Protein AF-0000000072900957 (afdb_homodimer)

InterPro domains:
  IPR000847 LysR, HTH, N-terminal domain [PF00126] (5-63)
  IPR000847 LysR, HTH, N-terminal domain [PR00039] (18-29)
  IPR000847 LysR, HTH, N-terminal domain [PR00039] (29-39)
  IPR000847 LysR, HTH, N-terminal domain [PR00039] (39-50)
  IPR000847 LysR, HTH, N-terminal domain [PS50931] (1-59)
  IPR005119 LysR, substrate-binding [PF03466] (89-285)
  IPR036388 Winged helix-like DNA-binding domain superfamily [G3DSA:1.10.10.10] (1-85)
  IPR036390 Winged helix DNA-binding domain superfamily [SSF46785] (1-111)
  IPR050950 HTH-type LysR transcriptional regulators [PTHR30419] (3-289)

Organism: NCBI:txid1402861

Structure (mmCIF, N/CA/C/O backbone):
data_AF-0000000072900957-model_v1
#
loop_
_entity.id
_entity.type
_entity.pdbx_description
1 polymer 'LysR family transcriptional regulator'
#
loop_
_atom_site.group_PDB
_atom_site.id
_atom_site.type_symbol
_atom_site.label_atom_id
_atom_site.label_alt_id
_atom_site.label_comp_id
_atom_site.label_asym_id
_atom_site.label_entity_id
_atom_site.label_seq_id
_atom_site.pdbx_PDB_ins_code
_atom_site.Cartn_x
_atom_site.Cartn_y
_atom_site.Cartn_z
_atom_site.occupancy
_atom_site.B_iso_or_equiv
_atom_site.auth_seq_id
_atom_site.auth_comp_id
_atom_site.auth_asym_id
_atom_site.auth_atom_id
_atom_site.pdbx_PDB_model_num
ATOM 1 N N . MET A 1 1 ? -11.906 34.656 -11.641 1 80.62 1 MET A N 1
ATOM 2 C CA . MET A 1 1 ? -11.773 33.375 -10.953 1 80.62 1 MET A CA 1
ATOM 3 C C . MET A 1 1 ? -11.797 33.562 -9.438 1 80.62 1 MET A C 1
ATOM 5 O O . MET A 1 1 ? -11.18 34.5 -8.922 1 80.62 1 MET A O 1
ATOM 9 N N . ASN A 1 2 ? -12.625 32.781 -8.805 1 86.75 2 ASN A N 1
ATOM 10 C CA . ASN A 1 2 ? -12.766 32.938 -7.359 1 86.75 2 ASN A CA 1
ATOM 11 C C . ASN A 1 2 ? -12.266 31.703 -6.617 1 86.75 2 ASN A C 1
ATOM 13 O O . ASN A 1 2 ? -11.797 30.75 -7.242 1 86.75 2 ASN A O 1
ATOM 17 N N . GLU A 1 3 ? -12.352 31.812 -5.25 1 89.31 3 GLU A N 1
ATOM 18 C CA . GLU A 1 3 ? -11.797 30.766 -4.395 1 89.31 3 GLU A CA 1
ATOM 19 C C . GLU A 1 3 ? -12.508 29.438 -4.625 1 89.31 3 GLU A C 1
ATOM 21 O O . GLU A 1 3 ? -11.875 28.375 -4.648 1 89.31 3 GLU A O 1
ATOM 26 N N . SER A 1 4 ? -13.773 29.516 -4.816 1 90.88 4 SER A N 1
ATOM 27 C CA . SER A 1 4 ? -14.562 28.312 -5.02 1 90.88 4 SER A CA 1
ATOM 28 C C . SER A 1 4 ? -14.164 27.594 -6.305 1 90.88 4 SER A C 1
ATOM 30 O O . SER A 1 4 ? -14.164 26.375 -6.359 1 90.88 4 SER A O 1
ATOM 32 N N . GLN A 1 5 ? -13.891 28.344 -7.227 1 89.81 5 GLN A N 1
ATOM 33 C CA . GLN A 1 5 ? -13.445 27.781 -8.5 1 89.81 5 GLN A CA 1
ATOM 34 C C . GLN A 1 5 ? -12.078 27.125 -8.359 1 89.81 5 GLN A C 1
ATOM 36 O O . GLN A 1 5 ? -11.859 26.031 -8.906 1 89.81 5 GLN A O 1
ATOM 41 N N . ILE A 1 6 ? -11.242 27.812 -7.637 1 91.62 6 ILE A N 1
ATOM 42 C CA . ILE A 1 6 ? -9.914 27.266 -7.383 1 91.62 6 ILE A CA 1
ATOM 43 C C . ILE A 1 6 ? -10.039 25.953 -6.602 1 91.62 6 ILE A C 1
ATOM 45 O O . ILE A 1 6 ? -9.414 24.953 -6.953 1 91.62 6 ILE A O 1
ATOM 49 N N . GLN A 1 7 ? -10.859 25.922 -5.637 1 93.31 7 GLN A N 1
ATOM 50 C CA . GLN A 1 7 ? -11.109 24.734 -4.82 1 93.31 7 GLN A CA 1
ATOM 51 C C . GLN A 1 7 ? -11.641 23.578 -5.672 1 93.31 7 GLN A C 1
ATOM 53 O O . GLN A 1 7 ? -11.273 22.422 -5.457 1 93.31 7 GLN A O 1
ATOM 58 N N . LEU A 1 8 ? -12.445 23.953 -6.559 1 93.94 8 LEU A N 1
ATOM 59 C CA . LEU A 1 8 ? -13.047 22.938 -7.422 1 93.94 8 LEU A CA 1
ATOM 60 C C . LEU A 1 8 ? -11.977 22.219 -8.242 1 93.94 8 LEU A C 1
ATOM 62 O O . LEU A 1 8 ? -11.969 20.984 -8.32 1 93.94 8 LEU A O 1
ATOM 66 N N . ILE A 1 9 ? -11.086 22.938 -8.859 1 93.62 9 ILE A N 1
ATOM 67 C CA . ILE A 1 9 ? -10.031 22.375 -9.695 1 93.62 9 ILE A CA 1
ATOM 68 C C . ILE A 1 9 ? -9.125 21.484 -8.844 1 93.62 9 ILE A C 1
ATOM 70 O O . ILE A 1 9 ? -8.766 20.375 -9.25 1 93.62 9 ILE A O 1
ATOM 74 N N . VAL A 1 10 ? -8.805 21.938 -7.664 1 93.56 10 VAL A N 1
ATOM 75 C CA . VAL A 1 10 ? -7.941 21.188 -6.766 1 93.56 10 VAL A CA 1
ATOM 76 C C . VAL A 1 10 ? -8.648 19.891 -6.336 1 93.56 10 VAL A C 1
ATOM 78 O O . VAL A 1 10 ? -8.039 18.828 -6.328 1 93.56 10 VAL A O 1
ATOM 81 N N . LYS A 1 11 ? -9.938 19.969 -6.062 1 94.12 11 LYS A N 1
ATOM 82 C CA . LYS A 1 11 ? -10.711 18.797 -5.637 1 94.12 11 LYS A CA 1
ATOM 83 C C . LYS A 1 11 ? -10.805 17.766 -6.754 1 94.12 11 LYS A C 1
ATOM 85 O O . LYS A 1 11 ? -10.75 16.562 -6.496 1 94.12 11 LYS A O 1
ATOM 90 N N . ILE A 1 12 ? -10.922 18.25 -7.93 1 93 12 ILE A N 1
ATOM 91 C CA . ILE A 1 12 ? -10.953 17.344 -9.078 1 93 12 ILE A CA 1
ATOM 92 C C . ILE A 1 12 ? -9.633 16.594 -9.18 1 93 12 ILE A C 1
ATOM 94 O O . ILE A 1 12 ? -9.625 15.391 -9.461 1 93 12 ILE A O 1
ATOM 98 N N . SER A 1 13 ? -8.57 17.25 -8.961 1 91.12 13 SER A N 1
ATOM 99 C CA . SER A 1 13 ? -7.262 16.609 -9.008 1 91.12 13 SER A CA 1
ATOM 100 C C . SER A 1 13 ? -7.137 15.539 -7.926 1 91.12 13 SER A C 1
ATOM 102 O O . SER A 1 13 ? -6.496 14.508 -8.141 1 91.12 13 SER A O 1
ATOM 104 N N . GLU A 1 14 ? -7.75 15.789 -6.82 1 88 14 GLU A N 1
ATOM 105 C CA . GLU A 1 14 ? -7.66 14.883 -5.68 1 88 14 GLU A CA 1
ATOM 106 C C . GLU A 1 14 ? -8.531 13.648 -5.883 1 88 14 GLU A C 1
ATOM 108 O O . GLU A 1 14 ? -8.141 12.539 -5.5 1 88 14 GLU A O 1
ATOM 113 N N . THR A 1 15 ? -9.641 13.844 -6.488 1 85.25 15 THR A N 1
ATOM 114 C CA . THR A 1 15 ? -10.609 12.758 -6.594 1 85.25 15 THR A CA 1
ATOM 115 C C . THR A 1 15 ? -10.461 12.023 -7.926 1 85.25 15 THR A C 1
ATOM 117 O O . THR A 1 15 ? -10.922 10.891 -8.07 1 85.25 15 THR A O 1
ATOM 120 N N . GLY A 1 16 ? -9.906 12.734 -8.836 1 86.5 16 GLY A N 1
ATOM 121 C CA . GLY A 1 16 ? -9.766 12.18 -10.172 1 86.5 16 GLY A CA 1
ATOM 122 C C . GLY A 1 16 ? -11.078 12.094 -10.922 1 86.5 16 GLY A C 1
ATOM 123 O O . GLY A 1 16 ? -11.195 11.352 -11.898 1 86.5 16 GLY A O 1
ATOM 124 N N . SER A 1 17 ? -12.109 12.836 -10.398 1 88.5 17 SER A N 1
ATOM 125 C CA . SER A 1 17 ? -13.453 12.703 -10.961 1 88.5 17 SER A CA 1
ATOM 126 C C . SER A 1 17 ? -14.25 14 -10.812 1 88.5 17 SER A C 1
ATOM 128 O O . SER A 1 17 ? -14.227 14.625 -9.75 1 88.5 17 SER A O 1
ATOM 130 N N . PHE A 1 18 ? -15 14.305 -11.938 1 90.81 18 PHE A N 1
ATOM 131 C CA . PHE A 1 18 ? -15.891 15.453 -11.859 1 90.81 18 PHE A CA 1
ATOM 132 C C . PHE A 1 18 ? -17.062 15.18 -10.922 1 90.81 18 PHE A C 1
ATOM 134 O O . PHE A 1 18 ? -17.438 16.031 -10.125 1 90.81 18 PHE A O 1
ATOM 141 N N . THR A 1 19 ? -17.484 14 -10.953 1 89.31 19 THR A N 1
ATOM 142 C CA . THR A 1 19 ? -18.641 13.617 -10.148 1 89.31 19 THR A CA 1
ATOM 143 C C . THR A 1 19 ? -18.297 13.602 -8.664 1 89.31 19 THR A C 1
ATOM 145 O O . THR A 1 19 ? -19 14.188 -7.848 1 89.31 19 THR A O 1
ATOM 148 N N . LYS A 1 20 ? -17.203 13.031 -8.359 1 87.31 20 LYS A N 1
ATOM 149 C CA . LYS A 1 20 ? -16.812 12.93 -6.953 1 87.31 20 LYS A CA 1
ATOM 150 C C . LYS A 1 20 ? -16.469 14.297 -6.375 1 87.31 20 LYS A C 1
ATOM 152 O O . LYS A 1 20 ? -16.812 14.594 -5.227 1 87.31 20 LYS A O 1
ATOM 157 N N . ALA A 1 21 ? -15.789 15.023 -7.18 1 91.81 21 ALA A N 1
ATOM 158 C CA . ALA A 1 21 ? -15.477 16.391 -6.738 1 91.81 21 ALA A CA 1
ATOM 159 C C . ALA A 1 21 ? -16.75 17.188 -6.473 1 91.81 21 ALA A C 1
ATOM 161 O O . ALA A 1 21 ? -16.844 17.891 -5.473 1 91.81 21 ALA A O 1
ATOM 162 N N . GLY A 1 22 ? -17.75 17.016 -7.367 1 91.88 22 GLY A N 1
ATOM 163 C CA . GLY A 1 22 ? -19.031 17.688 -7.176 1 91.88 22 GLY A CA 1
ATOM 164 C C . GLY A 1 22 ? -19.75 17.266 -5.91 1 91.88 22 GLY A C 1
ATOM 165 O O . GLY A 1 22 ? -20.25 18.109 -5.164 1 91.88 22 GLY A O 1
ATOM 166 N N . GLU A 1 23 ? -19.688 16.047 -5.621 1 87 23 GLU A N 1
ATOM 167 C CA . GLU A 1 23 ? -20.328 15.516 -4.422 1 87 23 GLU A CA 1
ATOM 168 C C . GLU A 1 23 ? -19.719 16.125 -3.16 1 87 23 GLU A C 1
ATOM 170 O O . GLU A 1 23 ? -20.438 16.5 -2.238 1 87 23 GLU A O 1
ATOM 175 N N . GLU A 1 24 ? -18.484 16.25 -3.18 1 86.88 24 GLU A N 1
ATOM 176 C CA . GLU A 1 24 ? -17.781 16.781 -2.01 1 86.88 24 GLU A CA 1
ATOM 177 C C . GLU A 1 24 ? -18.016 18.266 -1.846 1 86.88 24 GLU A C 1
ATOM 179 O O . GLU A 1 24 ? -18 18.797 -0.729 1 86.88 24 GLU A O 1
ATOM 184 N N . LEU A 1 25 ? -18.297 18.891 -2.957 1 90.88 25 LEU A N 1
ATOM 185 C CA . LEU A 1 25 ? -18.484 20.328 -2.908 1 90.88 25 LEU A CA 1
ATOM 186 C C . LEU A 1 25 ? -19.953 20.688 -3.053 1 90.88 25 LEU A C 1
ATOM 188 O O . LEU A 1 25 ? -20.297 21.859 -3.275 1 90.88 25 LEU A O 1
ATOM 192 N N . HIS A 1 26 ? -20.781 19.625 -3.045 1 89.94 26 HIS A N 1
ATOM 193 C CA . HIS A 1 26 ? -22.219 19.797 -3.115 1 89.94 26 HIS A CA 1
ATOM 194 C C . HIS A 1 26 ? -22.625 20.469 -4.426 1 89.94 26 HIS A C 1
ATOM 196 O O . HIS A 1 26 ? -23.422 21.422 -4.426 1 89.94 26 HIS A O 1
ATOM 202 N N . MET A 1 27 ? -22.016 20.062 -5.441 1 91.31 27 MET A N 1
ATOM 203 C CA . MET A 1 27 ? -22.328 20.5 -6.805 1 91.31 27 MET A CA 1
ATOM 204 C C . MET A 1 27 ? -22.75 19.312 -7.664 1 91.31 27 MET A C 1
ATOM 206 O O . MET A 1 27 ? -22.312 18.188 -7.434 1 91.31 27 MET A O 1
ATOM 210 N N . THR A 1 28 ? -23.641 19.594 -8.578 1 91.62 28 THR A N 1
ATOM 211 C CA . THR A 1 28 ? -23.969 18.562 -9.562 1 91.62 28 THR A CA 1
ATOM 212 C C . THR A 1 28 ? -22.859 18.422 -10.594 1 91.62 28 THR A C 1
ATOM 214 O O . THR A 1 28 ? -22.062 19.344 -10.789 1 91.62 28 THR A O 1
ATOM 217 N N . GLN A 1 29 ? -22.844 17.281 -11.141 1 90.81 29 GLN A N 1
ATOM 218 C CA . GLN A 1 29 ? -21.812 17.031 -12.133 1 90.81 29 GLN A CA 1
ATOM 219 C C . GLN A 1 29 ? -21.906 18.016 -13.297 1 90.81 29 GLN A C 1
ATOM 221 O O . GLN A 1 29 ? -20.891 18.562 -13.742 1 90.81 29 GLN A O 1
ATOM 226 N N . PRO A 1 30 ? -23.062 18.391 -13.859 1 92.62 30 PRO A N 1
ATOM 227 C CA . PRO A 1 30 ? -23.125 19.406 -14.922 1 92.62 30 PRO A CA 1
ATOM 228 C C . PRO A 1 30 ? -22.609 20.766 -14.461 1 92.62 30 PRO A C 1
ATOM 230 O O . PRO A 1 30 ? -21.953 21.469 -15.234 1 92.62 30 PRO A O 1
ATOM 233 N N . ALA A 1 31 ? -22.922 21.062 -13.297 1 93.19 31 ALA A N 1
ATOM 234 C CA . ALA A 1 31 ? -22.438 22.328 -12.742 1 93.19 31 ALA A CA 1
ATOM 235 C C . ALA A 1 31 ? -20.906 22.344 -12.664 1 93.19 31 ALA A C 1
ATOM 237 O O . ALA A 1 31 ? -20.281 23.344 -12.977 1 93.19 31 ALA A O 1
ATOM 238 N N . VAL A 1 32 ? -20.344 21.234 -12.242 1 94.19 32 VAL A N 1
ATOM 239 C CA . VAL A 1 32 ? -18.906 21.078 -12.172 1 94.19 32 VAL A CA 1
ATOM 240 C C . VAL A 1 32 ? -18.297 21.25 -13.562 1 94.19 32 VAL A C 1
ATOM 242 O O . VAL A 1 32 ? -17.312 21.984 -13.742 1 94.19 32 VAL A O 1
ATOM 245 N N . SER A 1 33 ? -18.859 20.594 -14.523 1 93.44 33 SER A N 1
ATOM 246 C CA . SER A 1 33 ? -18.359 20.641 -15.891 1 93.44 33 SER A CA 1
ATOM 247 C C . SER A 1 33 ? -18.406 22.062 -16.453 1 93.44 33 SER A C 1
ATOM 249 O O . SER A 1 33 ? -17.453 22.5 -17.094 1 93.44 33 SER A O 1
ATOM 251 N N . ARG A 1 34 ? -19.438 22.719 -16.188 1 93.19 34 ARG A N 1
ATOM 252 C CA . ARG A 1 34 ? -19.594 24.094 -16.656 1 93.19 34 ARG A CA 1
ATOM 253 C C . ARG A 1 34 ? -18.578 25.016 -15.984 1 93.19 34 ARG A C 1
ATOM 255 O O . ARG A 1 34 ? -18 25.891 -16.641 1 93.19 34 ARG A O 1
ATOM 262 N N . ALA A 1 35 ? -18.453 24.797 -14.758 1 93.69 35 ALA A N 1
ATOM 263 C CA . ALA A 1 35 ? -17.5 25.609 -14.008 1 93.69 35 ALA A CA 1
ATOM 264 C C . ALA A 1 35 ? -16.094 25.422 -14.547 1 93.69 35 ALA A C 1
ATOM 266 O O . ALA A 1 35 ? -15.344 26.406 -14.688 1 93.69 35 ALA A O 1
ATOM 267 N N . VAL A 1 36 ? -15.742 24.219 -14.812 1 94.31 36 VAL A N 1
ATOM 268 C CA . VAL A 1 36 ? -14.414 23.922 -15.336 1 94.31 36 VAL A CA 1
ATOM 269 C C . VAL A 1 36 ? -14.227 24.594 -16.703 1 94.31 36 VAL A C 1
ATOM 271 O O . VAL A 1 36 ? -13.188 25.188 -16.969 1 94.31 36 VAL A O 1
ATOM 274 N N . ALA A 1 37 ? -15.188 24.484 -17.5 1 93.25 37 ALA A N 1
AT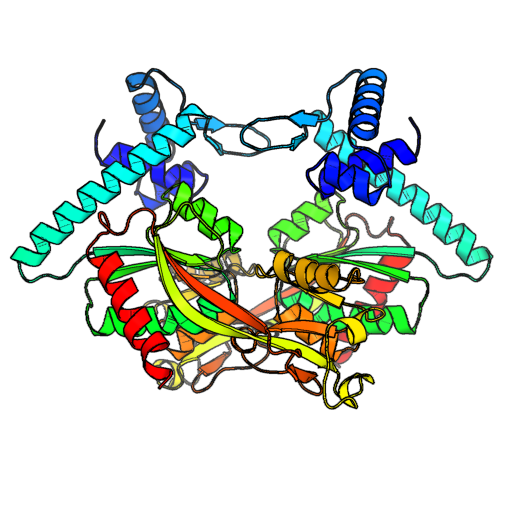OM 275 C CA . ALA A 1 37 ? -15.141 25.109 -18.812 1 93.25 37 ALA A CA 1
ATOM 276 C C . ALA A 1 37 ? -14.969 26.609 -18.703 1 93.25 37 ALA A C 1
ATOM 278 O O . ALA A 1 37 ? -14.227 27.219 -19.484 1 93.25 37 ALA A O 1
ATOM 279 N N . ALA A 1 38 ? -15.695 27.156 -17.844 1 92.25 38 ALA A N 1
ATOM 280 C CA . ALA A 1 38 ? -15.609 28.609 -17.625 1 92.25 38 ALA A CA 1
ATOM 281 C C . ALA A 1 38 ? -14.203 29.016 -17.203 1 92.25 38 ALA A C 1
ATOM 283 O O . ALA A 1 38 ? -13.68 30.031 -17.672 1 92.25 38 ALA A O 1
ATOM 284 N N . ILE A 1 39 ? -13.648 28.266 -16.312 1 92.38 39 ILE A N 1
ATOM 285 C CA . ILE A 1 39 ? -12.305 28.547 -15.828 1 92.38 39 ILE A CA 1
ATOM 286 C C . ILE A 1 39 ? -11.305 28.422 -16.969 1 92.38 39 ILE A C 1
ATOM 288 O O . ILE A 1 39 ? -10.438 29.281 -17.141 1 92.38 39 ILE A O 1
ATOM 292 N N . GLU A 1 40 ? -11.438 27.359 -17.734 1 93.81 40 GLU A N 1
ATOM 293 C CA . GLU A 1 40 ? -10.539 27.141 -18.859 1 93.81 40 GLU A CA 1
ATOM 294 C C . GLU A 1 40 ? -10.664 28.25 -19.891 1 93.81 40 GLU A C 1
ATOM 296 O O . GLU A 1 40 ? -9.664 28.688 -20.469 1 93.81 40 GLU A O 1
ATOM 301 N N . SER A 1 41 ? -11.836 28.688 -20.141 1 91.88 41 SER A N 1
ATOM 302 C CA . SER A 1 41 ? -12.078 29.797 -21.047 1 91.88 41 SER A CA 1
ATOM 303 C C . SER A 1 41 ? -11.422 31.078 -20.562 1 91.88 41 SER A C 1
ATOM 305 O O . SER A 1 41 ? -10.789 31.797 -21.344 1 91.88 41 SER A O 1
ATOM 307 N N . GLU A 1 42 ? -11.609 31.328 -19.344 1 90.69 42 GLU A N 1
ATOM 308 C CA . GLU A 1 42 ? -11.016 32.531 -18.75 1 90.69 42 GLU A CA 1
ATOM 309 C C . GLU A 1 42 ? -9.492 32.5 -18.844 1 90.69 42 GLU A C 1
ATOM 311 O O . GLU A 1 42 ? -8.852 33.5 -19.078 1 90.69 42 GLU A O 1
ATOM 316 N N . LEU A 1 43 ? -8.953 31.312 -18.625 1 90.75 43 LEU A N 1
ATOM 317 C CA . LEU A 1 43 ? -7.504 31.141 -18.641 1 90.75 43 LEU A CA 1
ATOM 318 C C . LEU A 1 43 ? -6.977 31.031 -20.062 1 90.75 43 LEU A C 1
ATOM 320 O O . LEU A 1 43 ? -5.777 31.203 -20.297 1 90.75 43 LEU A O 1
ATOM 324 N N . GLY A 1 44 ? -7.844 30.703 -21.016 1 91.88 44 GLY A N 1
ATOM 325 C CA . GLY A 1 44 ? -7.457 30.594 -22.406 1 91.88 44 GLY A CA 1
ATOM 326 C C . GLY A 1 44 ? -6.723 29.297 -22.719 1 91.88 44 GLY A C 1
ATOM 327 O O . GLY A 1 44 ? -5.961 29.234 -23.688 1 91.88 44 GLY A O 1
ATOM 328 N N . THR A 1 45 ? -6.816 28.391 -21.812 1 91.94 45 THR A N 1
ATOM 329 C CA . THR A 1 45 ? -6.148 27.109 -22.016 1 91.94 45 THR A CA 1
ATOM 330 C C . THR A 1 45 ? -6.938 25.984 -21.359 1 91.94 45 THR A C 1
ATOM 332 O O . THR A 1 45 ? -7.77 26.219 -20.484 1 91.94 45 THR A O 1
ATOM 335 N N . LYS A 1 46 ? -6.68 24.781 -21.844 1 93.12 46 LYS A N 1
ATOM 336 C CA . LYS A 1 46 ? -7.285 23.594 -21.234 1 93.12 46 LYS A CA 1
ATOM 337 C C . LYS A 1 46 ? -6.441 23.062 -20.078 1 93.12 46 LYS A C 1
ATOM 339 O O . LYS A 1 46 ? -5.223 22.922 -20.203 1 93.12 46 LYS A O 1
ATOM 344 N N . LEU A 1 47 ? -7.172 22.844 -19 1 93.31 47 LEU A N 1
ATOM 345 C CA . LEU A 1 47 ? -6.492 22.312 -17.828 1 93.31 47 LEU A CA 1
ATOM 346 C C . LEU A 1 47 ? -6.609 20.797 -17.766 1 93.31 47 LEU A C 1
ATOM 348 O O . LEU A 1 47 ? -5.688 20.109 -17.297 1 93.31 47 LEU A O 1
ATOM 352 N N . ILE A 1 48 ? -7.777 20.312 -18.141 1 92.5 48 ILE A N 1
ATOM 353 C CA . ILE A 1 48 ? -8.125 18.906 -17.938 1 92.5 48 ILE A CA 1
ATOM 354 C C . ILE A 1 48 ? -8.492 18.266 -19.266 1 92.5 48 ILE A C 1
ATOM 356 O O . ILE A 1 48 ? -9.195 18.875 -20.078 1 92.5 48 ILE A O 1
ATOM 360 N N . LYS A 1 49 ? -7.887 17.109 -19.438 1 86.88 49 LYS A N 1
ATOM 361 C CA . LYS A 1 49 ? -8.234 16.312 -20.609 1 86.88 49 LYS A CA 1
ATOM 362 C C . LYS A 1 49 ? -8.836 14.977 -20.219 1 86.88 49 LYS A C 1
ATOM 364 O O . LYS A 1 49 ? -8.523 14.445 -19.141 1 86.88 49 LYS A O 1
ATOM 369 N N . ARG A 1 50 ? -9.875 14.648 -20.844 1 73.56 50 ARG A N 1
ATOM 370 C CA . ARG A 1 50 ? -10.508 13.359 -20.609 1 73.56 50 ARG A CA 1
ATOM 371 C C . ARG A 1 50 ? -10.055 12.328 -21.641 1 73.56 50 ARG A C 1
ATOM 373 O O . ARG A 1 50 ? -9.984 12.625 -22.828 1 73.56 50 ARG A O 1
ATOM 380 N N . ASN A 1 51 ? -9.406 11.391 -21.062 1 63.12 51 ASN A N 1
ATOM 381 C CA . ASN A 1 51 ? -9.062 10.289 -21.953 1 63.12 51 ASN A CA 1
ATOM 382 C C . ASN A 1 51 ? -9.859 9.031 -21.641 1 63.12 51 ASN A C 1
ATOM 384 O O . ASN A 1 51 ? -10.195 8.781 -20.484 1 63.12 51 ASN A O 1
ATOM 388 N N . ARG A 1 52 ? -10.453 8.469 -22.594 1 53.09 52 ARG A N 1
ATOM 389 C CA . ARG A 1 52 ? -11.227 7.242 -22.438 1 53.09 52 ARG A CA 1
ATOM 390 C C . ARG A 1 52 ? -10.492 6.238 -21.562 1 53.09 52 ARG A C 1
ATOM 392 O O . ARG A 1 52 ? -11.125 5.523 -20.766 1 53.09 52 ARG A O 1
ATOM 399 N N . LYS A 1 53 ? -9.203 6.098 -21.688 1 48.75 53 LYS A N 1
ATOM 400 C CA . LYS A 1 53 ? -8.43 5.004 -21.109 1 48.75 53 LYS A CA 1
ATOM 401 C C . LYS A 1 53 ? -8.008 5.336 -19.672 1 48.75 53 LYS A C 1
ATOM 403 O O . LYS A 1 53 ? -8.117 4.496 -18.781 1 48.75 53 LYS A O 1
ATOM 408 N N . ASN A 1 54 ? -7.539 6.625 -19.516 1 54.41 54 ASN A N 1
ATOM 409 C CA . ASN A 1 54 ? -6.898 6.973 -18.266 1 54.41 54 ASN A CA 1
ATOM 410 C C . ASN A 1 54 ? -7.828 7.781 -17.359 1 54.41 54 ASN A C 1
ATOM 412 O O . ASN A 1 54 ? -7.484 8.094 -16.219 1 54.41 54 ASN A O 1
ATOM 416 N N . GLY A 1 55 ? -8.883 7.914 -17.922 1 67.75 55 GLY A N 1
ATOM 417 C CA . GLY A 1 55 ? -9.805 8.742 -17.156 1 67.75 55 GLY A CA 1
ATOM 418 C C . GLY A 1 55 ? -9.469 10.219 -17.219 1 67.75 55 GLY A C 1
ATOM 419 O O . GLY A 1 55 ? -9.125 10.742 -18.281 1 67.75 55 GLY A O 1
ATOM 420 N N . LEU A 1 56 ? -9.688 10.961 -16.219 1 83.38 56 LEU A N 1
ATOM 421 C CA . LEU A 1 56 ? -9.453 12.391 -16.078 1 83.38 56 LEU A CA 1
ATOM 422 C C . LEU A 1 56 ? -7.984 12.672 -15.781 1 83.38 56 LEU A C 1
ATOM 424 O O . LEU A 1 56 ? -7.426 12.141 -14.82 1 83.38 56 LEU A O 1
ATOM 428 N N . ILE A 1 57 ? -7.293 13.383 -16.844 1 85 57 ILE A N 1
ATOM 429 C CA . ILE A 1 57 ? -5.898 13.734 -16.609 1 85 57 ILE A CA 1
ATOM 430 C C . ILE A 1 57 ? -5.715 15.242 -16.781 1 85 57 ILE A C 1
ATOM 432 O O . ILE A 1 57 ? -6.387 15.875 -17.594 1 85 57 ILE A O 1
ATOM 436 N N . PHE A 1 58 ? -4.75 15.789 -16.031 1 89.12 58 PHE A N 1
ATOM 437 C CA . PHE A 1 58 ? -4.395 17.188 -16.188 1 89.12 58 PHE A CA 1
ATOM 438 C C . PHE A 1 58 ? -3.35 17.359 -17.281 1 89.12 58 PHE A C 1
ATOM 440 O O . PHE A 1 58 ? -2.438 16.547 -17.406 1 89.12 58 PHE A O 1
ATOM 447 N N . THR A 1 59 ? -3.496 18.469 -18.094 1 88.06 59 THR A N 1
ATOM 448 C CA . THR A 1 59 ? -2.48 18.828 -19.062 1 88.06 59 THR A CA 1
ATOM 449 C C . THR A 1 59 ? -1.208 19.312 -18.375 1 88.06 59 THR A C 1
ATOM 451 O O . THR A 1 59 ? -1.207 19.547 -17.156 1 88.06 59 THR A O 1
ATOM 454 N N . ASP A 1 60 ? -0.187 19.5 -19.156 1 84.56 60 ASP A N 1
ATOM 455 C CA . ASP A 1 60 ? 1.063 19.984 -18.594 1 84.56 60 ASP A CA 1
ATOM 456 C C . ASP A 1 60 ? 0.867 21.359 -17.953 1 84.56 60 ASP A C 1
ATOM 458 O O . ASP A 1 60 ? 1.321 21.594 -16.828 1 84.56 60 ASP A O 1
ATOM 462 N N . VAL A 1 61 ? 0.306 22.141 -18.688 1 89.62 61 VAL A N 1
ATOM 463 C CA . VAL A 1 61 ? 0.033 23.469 -18.156 1 89.62 61 VAL A CA 1
ATOM 464 C C . VAL A 1 61 ? -0.936 23.375 -16.984 1 89.62 61 VAL A C 1
ATOM 466 O O . VAL A 1 61 ? -0.829 24.125 -16.016 1 89.62 61 VAL A O 1
ATOM 469 N N . GLY A 1 62 ? -1.842 22.438 -17.062 1 92 62 GLY A N 1
ATOM 470 C CA . GLY A 1 62 ? -2.768 22.203 -15.969 1 92 62 GLY A CA 1
ATOM 471 C C . GLY A 1 62 ? -2.074 21.828 -14.68 1 92 62 GLY A C 1
ATOM 472 O O . GLY A 1 62 ? -2.443 22.312 -13.602 1 92 62 GLY A O 1
ATOM 473 N N . GLU A 1 63 ? -1.075 21.078 -14.773 1 90.12 63 GLU A N 1
ATOM 474 C CA . GLU A 1 63 ? -0.307 20.656 -13.602 1 90.12 63 GLU A CA 1
ATOM 475 C C . GLU A 1 63 ? 0.404 21.844 -12.961 1 90.12 63 GLU A C 1
ATOM 477 O O . GLU A 1 63 ? 0.466 21.953 -11.734 1 90.12 63 GLU A O 1
ATOM 482 N N . ARG A 1 64 ? 0.906 22.656 -13.727 1 89.19 64 ARG A N 1
ATOM 483 C CA . ARG A 1 64 ? 1.588 23.844 -13.227 1 89.19 64 ARG A CA 1
ATOM 484 C C . ARG A 1 64 ? 0.603 24.797 -12.562 1 89.19 64 ARG A C 1
ATOM 486 O O . ARG A 1 64 ? 0.89 25.359 -11.5 1 89.19 64 ARG A O 1
ATOM 493 N N . ILE A 1 65 ? -0.503 24.906 -13.18 1 91.5 65 ILE A N 1
ATOM 494 C CA . ILE A 1 65 ? -1.53 25.797 -12.641 1 91.5 65 ILE A CA 1
ATOM 495 C C . ILE A 1 65 ? -2.064 25.219 -11.328 1 91.5 65 ILE A C 1
ATOM 497 O O . ILE A 1 65 ? -2.352 25.969 -10.391 1 91.5 65 ILE A O 1
ATOM 501 N N . LEU A 1 66 ? -2.135 23.938 -11.297 1 92.69 66 LEU A N 1
ATOM 502 C CA . LEU A 1 66 ? -2.588 23.266 -10.086 1 92.69 66 LEU A CA 1
ATOM 503 C C . LEU A 1 66 ? -1.686 23.625 -8.906 1 92.69 66 LEU A C 1
ATOM 505 O O . LEU A 1 66 ? -2.17 23.859 -7.797 1 92.69 66 LEU A O 1
ATOM 509 N N . ILE A 1 67 ? -0.431 23.719 -9.125 1 89.88 67 ILE A N 1
ATOM 510 C CA . ILE A 1 67 ? 0.518 24.062 -8.078 1 89.88 67 ILE A CA 1
ATOM 511 C C . ILE A 1 67 ? 0.252 25.5 -7.598 1 89.88 67 ILE A C 1
ATOM 513 O O . ILE A 1 67 ? 0.233 25.766 -6.395 1 89.88 67 ILE A O 1
ATOM 517 N N . ILE A 1 68 ? -0.014 26.312 -8.484 1 90.94 68 ILE A N 1
ATOM 518 C CA . ILE A 1 68 ? -0.305 27.703 -8.164 1 90.94 68 ILE A CA 1
ATOM 519 C C . ILE A 1 68 ? -1.612 27.781 -7.379 1 90.94 68 ILE A C 1
ATOM 521 O O . ILE A 1 68 ? -1.697 28.5 -6.379 1 90.94 68 ILE A O 1
ATOM 525 N N . PHE A 1 69 ? -2.604 27.047 -7.836 1 92.56 69 PHE A N 1
ATOM 526 C CA . PHE A 1 69 ? -3.891 27.047 -7.152 1 92.56 69 PHE A CA 1
ATOM 527 C C . PHE A 1 69 ? -3.74 26.562 -5.715 1 92.56 69 PHE A C 1
ATOM 529 O O . PHE A 1 69 ? -4.316 27.141 -4.793 1 92.56 69 PHE A O 1
ATOM 536 N N . ARG A 1 70 ? -2.951 25.594 -5.504 1 92.56 70 ARG A N 1
ATOM 537 C CA . ARG A 1 70 ? -2.709 25.078 -4.164 1 92.56 70 ARG A CA 1
ATOM 538 C C . ARG A 1 70 ? -1.983 26.109 -3.299 1 92.56 70 ARG A C 1
ATOM 540 O O . ARG A 1 70 ? -2.279 26.234 -2.111 1 92.56 70 ARG A O 1
ATOM 547 N N . ASN A 1 71 ? -1.111 26.812 -3.902 1 89.88 71 ASN A N 1
ATOM 548 C CA . ASN A 1 71 ? -0.438 27.891 -3.184 1 89.88 71 ASN A CA 1
ATOM 549 C C . ASN A 1 71 ? -1.421 28.969 -2.742 1 89.88 71 ASN A C 1
ATOM 551 O O . ASN A 1 71 ? -1.349 29.453 -1.613 1 89.88 71 ASN A O 1
ATOM 555 N N . VAL A 1 72 ? -2.258 29.281 -3.635 1 90.56 72 VAL A N 1
ATOM 556 C CA . VAL A 1 72 ? -3.252 30.312 -3.336 1 90.56 72 VAL A CA 1
ATOM 557 C C . VAL A 1 72 ? -4.125 29.859 -2.168 1 90.56 72 VAL A C 1
ATOM 559 O O . VAL A 1 72 ? -4.363 30.625 -1.229 1 90.56 72 VAL A O 1
ATOM 562 N N . LEU A 1 73 ? -4.574 28.672 -2.221 1 91.38 73 LEU A N 1
ATOM 563 C CA . LEU A 1 73 ? -5.426 28.141 -1.154 1 91.38 73 LEU A CA 1
ATOM 564 C C . LEU A 1 73 ? -4.668 28.094 0.169 1 91.38 73 LEU A C 1
ATOM 566 O O . LEU A 1 73 ? -5.242 28.359 1.228 1 91.38 73 LEU A O 1
ATOM 570 N N . SER A 1 74 ? -3.443 27.734 0.082 1 89.56 74 SER A N 1
ATOM 571 C CA . SER A 1 74 ? -2.598 27.703 1.271 1 89.56 74 SER A CA 1
ATOM 572 C C . SER A 1 74 ? -2.457 29.078 1.897 1 89.56 74 SER A C 1
ATOM 574 O O . SER A 1 74 ? -2.521 29.219 3.121 1 89.56 74 SER A O 1
ATOM 576 N N . GLU A 1 75 ? -2.291 30.078 1.071 1 88.56 75 GLU A N 1
ATOM 577 C CA . GLU A 1 75 ? -2.182 31.453 1.563 1 88.56 75 GLU A CA 1
ATOM 578 C C . GLU A 1 75 ? -3.49 31.906 2.199 1 88.56 75 GLU A C 1
ATOM 580 O O . GLU A 1 75 ? -3.48 32.594 3.234 1 88.56 75 GLU A O 1
ATOM 585 N N . LEU A 1 76 ? -4.543 31.562 1.576 1 88.5 76 LEU A N 1
ATOM 586 C CA . LEU A 1 76 ? -5.848 31.906 2.127 1 88.5 76 LEU A CA 1
ATOM 587 C C . LEU A 1 76 ? -6.07 31.234 3.475 1 88.5 76 LEU A C 1
ATOM 589 O O . LEU A 1 76 ? -6.652 31.828 4.387 1 88.5 76 LEU A O 1
ATOM 593 N N . GLN A 1 77 ? -5.645 30.047 3.588 1 88.56 77 GLN A N 1
ATOM 594 C CA . GLN A 1 77 ? -5.738 29.328 4.855 1 88.56 77 GLN A CA 1
ATOM 595 C C . GLN A 1 77 ? -4.953 30.047 5.953 1 88.56 77 GLN A C 1
ATOM 597 O O . GLN A 1 77 ? -5.41 30.125 7.094 1 88.56 77 GLN A O 1
ATOM 602 N N . LYS A 1 78 ? -3.855 30.562 5.664 1 86.75 78 LYS A N 1
ATOM 603 C CA . LYS A 1 78 ? -3.047 31.297 6.633 1 86.75 78 LYS A CA 1
ATOM 604 C C . LYS A 1 78 ? -3.783 32.531 7.137 1 86.75 78 LYS A C 1
ATOM 606 O O . LYS A 1 78 ? -3.701 32.875 8.32 1 86.75 78 LYS A O 1
ATOM 611 N N . VAL A 1 79 ? -4.457 33.125 6.25 1 85.44 79 VAL A N 1
ATOM 612 C CA . VAL A 1 79 ? -5.246 34.281 6.621 1 85.44 79 VAL A CA 1
ATOM 613 C C . VAL A 1 79 ? -6.324 33.906 7.625 1 85.44 79 VAL A C 1
ATOM 615 O O . VAL A 1 79 ? -6.5 34.562 8.648 1 85.44 79 VAL A O 1
ATOM 618 N N . ASP A 1 80 ? -6.973 32.812 7.293 1 86.44 80 ASP A N 1
ATOM 619 C CA . ASP A 1 80 ? -8.016 32.312 8.188 1 86.44 80 ASP A CA 1
ATOM 620 C C . ASP A 1 80 ? -7.449 32 9.562 1 86.44 80 ASP A C 1
ATOM 622 O O . ASP A 1 80 ? -8.07 32.281 10.586 1 86.44 80 ASP A O 1
ATOM 626 N N . GLU A 1 81 ? -6.328 31.422 9.594 1 86.81 81 GLU A N 1
ATOM 627 C CA . GLU A 1 81 ? -5.676 31.062 10.844 1 86.81 81 GLU A CA 1
ATOM 628 C C . GLU A 1 81 ? -5.301 32.312 11.648 1 86.81 81 GLU A C 1
ATOM 630 O O . GLU A 1 81 ? -5.461 32.344 12.875 1 86.81 81 GLU A O 1
ATOM 635 N N . LEU A 1 82 ? -4.836 33.281 11.039 1 83.94 82 LEU A N 1
ATOM 636 C CA . LEU A 1 82 ? -4.457 34.531 11.688 1 83.94 82 LEU A CA 1
ATOM 637 C C . LEU A 1 82 ? -5.68 35.219 12.305 1 83.94 82 LEU A C 1
ATOM 639 O O . LEU A 1 82 ? -5.625 35.688 13.438 1 83.94 82 LEU A O 1
ATOM 643 N N . ILE A 1 83 ? -6.73 35.188 11.539 1 85.88 83 ILE A N 1
ATOM 644 C CA . ILE A 1 83 ? -7.965 35.812 12 1 85.88 83 ILE A CA 1
ATOM 645 C C . ILE A 1 83 ? -8.508 35.062 13.211 1 85.88 83 ILE A C 1
ATOM 647 O O . ILE A 1 83 ? -8.906 35.656 14.203 1 85.88 83 ILE A O 1
ATOM 651 N N . ALA A 1 84 ? -8.523 33.812 13.141 1 84.94 84 ALA A N 1
ATOM 652 C CA . ALA A 1 84 ? -9 32.969 14.242 1 84.94 84 ALA A CA 1
ATOM 653 C C . ALA A 1 84 ? -8.141 33.156 15.484 1 84.94 84 ALA A C 1
ATOM 655 O O . ALA A 1 84 ? -8.656 33.25 16.594 1 84.94 84 ALA A O 1
ATOM 656 N N . ALA A 1 85 ? -6.883 33.219 15.312 1 82.12 85 ALA A N 1
ATOM 657 C CA . ALA A 1 85 ? -5.953 33.406 16.422 1 82.12 85 ALA A CA 1
ATOM 658 C C . ALA A 1 85 ? -6.238 34.719 17.156 1 82.12 85 ALA A C 1
ATOM 660 O O . ALA A 1 85 ? -6.145 34.781 18.391 1 82.12 85 ALA A O 1
ATOM 661 N N . GLU A 1 86 ? -6.574 35.688 16.469 1 84.31 86 GLU A N 1
ATOM 662 C CA . GLU A 1 86 ? -6.906 36.969 17.062 1 84.31 86 GLU A CA 1
ATOM 663 C C . GLU A 1 86 ? -8.172 36.875 17.906 1 84.31 86 GLU A C 1
ATOM 665 O O . GLU A 1 86 ? -8.352 37.656 18.859 1 84.31 86 GLU A O 1
ATOM 670 N N . GLN A 1 87 ? -8.945 35.875 17.5 1 83.81 87 GLN A N 1
ATOM 671 C CA . GLN A 1 87 ? -10.195 35.688 18.219 1 83.81 87 GLN A CA 1
ATOM 672 C C . GLN A 1 87 ? -10.031 34.625 19.312 1 83.81 87 GLN A C 1
ATOM 674 O O . GLN A 1 87 ? -11.008 34.219 19.938 1 83.81 87 GLN A O 1
ATOM 679 N N . GLY A 1 88 ? -8.797 34.219 19.516 1 77 88 GLY A N 1
ATOM 680 C CA . GLY A 1 88 ? -8.5 33.219 20.547 1 77 88 GLY A CA 1
ATOM 681 C C . GLY A 1 88 ? -8.82 31.812 20.109 1 77 88 GLY A C 1
ATOM 682 O O . GLY A 1 88 ? -8.93 30.906 20.938 1 77 88 GLY A O 1
ATOM 683 N N . LEU A 1 89 ? -9.117 31.766 18.859 1 72.62 89 LEU A N 1
ATOM 684 C CA . LEU A 1 89 ? -9.43 30.453 18.312 1 72.62 89 LEU A CA 1
ATOM 685 C C . LEU A 1 89 ? -8.227 29.844 17.609 1 72.62 89 LEU A C 1
ATOM 687 O O . LEU A 1 89 ? -7.363 30.578 17.109 1 72.62 89 LEU A O 1
ATOM 691 N N . GLU A 1 90 ? -8.016 28.609 17.875 1 78.75 90 GLU A N 1
ATOM 692 C CA . GLU A 1 90 ? -6.992 27.875 17.125 1 78.75 90 GLU A CA 1
ATOM 693 C C . GLU A 1 90 ? -7.621 26.969 16.062 1 78.75 90 GLU A C 1
ATOM 695 O O . GLU A 1 90 ? -8.25 25.969 16.406 1 78.75 90 GLU A O 1
ATOM 700 N N . ILE A 1 91 ? -7.617 27.531 14.883 1 79.81 91 ILE A N 1
ATOM 701 C CA . ILE A 1 91 ? -8.133 26.703 13.789 1 79.81 91 ILE A CA 1
ATOM 702 C C . ILE A 1 91 ? -7.02 26.438 12.773 1 79.81 91 ILE A C 1
ATOM 704 O O . ILE A 1 91 ? -5.969 27.094 12.812 1 79.81 91 ILE A O 1
ATOM 708 N N . GLY A 1 92 ? -7.156 25.453 12.008 1 88.06 92 GLY A N 1
ATOM 709 C CA . GLY A 1 92 ? -6.199 25.156 10.945 1 88.06 92 GLY A CA 1
ATOM 710 C C . GLY A 1 92 ? -6.32 23.75 10.406 1 88.06 92 GLY A C 1
ATOM 711 O O . GLY A 1 92 ? -6.992 22.906 11 1 88.06 92 GLY A O 1
ATOM 712 N N . LYS A 1 93 ? -5.77 23.672 9.188 1 92.31 93 LYS A N 1
ATOM 713 C CA . LYS A 1 93 ? -5.746 22.359 8.547 1 92.31 93 LYS A CA 1
ATOM 714 C C . LYS A 1 93 ? -4.328 21.969 8.141 1 92.31 93 LYS A C 1
ATOM 716 O O . LYS A 1 93 ? -3.545 22.828 7.707 1 92.31 93 LYS A O 1
ATOM 721 N N . VAL A 1 94 ? -4.043 20.766 8.391 1 95.31 94 VAL A N 1
ATOM 722 C CA . VAL A 1 94 ? -2.736 20.281 7.953 1 95.31 94 VAL A CA 1
ATOM 723 C C . VAL A 1 94 ? -2.898 18.938 7.223 1 95.31 94 VAL A C 1
ATOM 725 O O . VAL A 1 94 ? -3.57 18.031 7.719 1 95.31 94 VAL A O 1
ATOM 728 N N . HIS A 1 95 ? -2.398 18.859 6.047 1 96.5 95 HIS A N 1
ATOM 729 C CA . HIS A 1 95 ? -2.367 17.625 5.25 1 96.5 95 HIS A CA 1
ATOM 730 C C . HIS A 1 95 ? -1.01 16.938 5.348 1 96.5 95 HIS A C 1
ATOM 732 O O . HIS A 1 95 ? -0.004 17.484 4.879 1 96.5 95 HIS A O 1
ATOM 738 N N . ILE A 1 96 ? -1.02 15.766 5.926 1 97.75 96 ILE A N 1
ATOM 739 C CA . ILE A 1 96 ? 0.212 15.039 6.223 1 97.75 96 ILE A CA 1
ATOM 740 C C . ILE A 1 96 ? 0.388 13.898 5.23 1 97.75 96 ILE A C 1
ATOM 742 O O . ILE A 1 96 ? -0.563 13.164 4.941 1 97.75 96 ILE A O 1
ATOM 746 N N . GLY A 1 97 ? 1.581 13.789 4.656 1 97.12 97 GLY A N 1
ATOM 747 C CA . GLY A 1 97 ? 1.969 12.617 3.885 1 97.12 97 GLY A CA 1
ATOM 748 C C . GLY A 1 97 ? 2.973 11.734 4.602 1 97.12 97 GLY A C 1
ATOM 749 O O . GLY A 1 97 ? 3.926 12.234 5.203 1 97.12 97 GLY A O 1
ATOM 750 N N . ALA A 1 98 ? 2.727 10.438 4.523 1 94.69 98 ALA A N 1
ATOM 751 C CA . ALA A 1 98 ? 3.652 9.547 5.211 1 94.69 98 ALA A CA 1
ATOM 752 C C . ALA A 1 98 ? 3.664 8.164 4.559 1 94.69 98 ALA A C 1
ATOM 754 O O . ALA A 1 98 ? 2.686 7.762 3.926 1 94.69 98 ALA A O 1
ATOM 755 N N . TYR A 1 99 ? 4.77 7.527 4.645 1 90.19 99 TYR A N 1
ATOM 756 C CA . TYR A 1 99 ? 4.887 6.137 4.211 1 90.19 99 TYR A CA 1
ATOM 757 C C . TYR A 1 99 ? 4.441 5.184 5.309 1 90.19 99 TYR A C 1
ATOM 759 O O . TYR A 1 99 ? 4.254 5.59 6.457 1 90.19 99 TYR A O 1
ATOM 767 N N . PRO A 1 100 ? 4.25 3.949 5.09 1 86.62 100 PRO A N 1
ATOM 768 C CA . PRO A 1 100 ? 3.533 3.033 5.98 1 86.62 100 PRO A CA 1
ATOM 769 C C . PRO A 1 100 ? 4.152 2.957 7.371 1 86.62 100 PRO A C 1
ATOM 771 O O . PRO A 1 100 ? 3.438 3.049 8.375 1 86.62 100 PRO A O 1
ATOM 774 N N . THR A 1 101 ? 5.402 2.83 7.496 1 87.06 101 THR A N 1
ATOM 775 C CA . THR A 1 101 ? 6.039 2.762 8.812 1 87.06 101 THR A CA 1
ATOM 776 C C . THR A 1 101 ? 5.719 4.008 9.633 1 87.06 101 THR A C 1
ATOM 778 O O . THR A 1 101 ? 5.398 3.912 10.82 1 87.06 101 THR A O 1
ATOM 781 N N . ALA A 1 102 ? 5.82 5.102 8.977 1 91.88 102 ALA A N 1
ATOM 782 C CA . ALA A 1 102 ? 5.535 6.355 9.672 1 91.88 102 ALA A CA 1
ATOM 783 C C . ALA A 1 102 ? 4.062 6.438 10.07 1 91.88 102 ALA A C 1
ATOM 785 O O . ALA A 1 102 ? 3.732 6.938 11.148 1 91.88 102 ALA A O 1
ATOM 786 N N . CYS A 1 103 ? 3.201 5.996 9.227 1 92.81 103 CYS A N 1
ATOM 787 C CA . CYS A 1 103 ? 1.763 6.027 9.469 1 92.81 103 CYS A CA 1
ATOM 788 C C . CYS A 1 103 ? 1.397 5.191 10.688 1 92.81 103 CYS A C 1
ATOM 790 O O . CYS A 1 103 ? 0.433 5.5 11.391 1 92.81 103 CYS A O 1
ATOM 792 N N . THR A 1 104 ? 2.158 4.188 10.914 1 90.62 104 THR A N 1
ATOM 793 C CA . THR A 1 104 ? 1.823 3.275 12 1 90.62 104 THR A CA 1
ATOM 794 C C . THR A 1 104 ? 2.529 3.684 13.289 1 90.62 104 THR A C 1
ATOM 796 O O . THR A 1 104 ? 1.95 3.598 14.375 1 90.62 104 THR A O 1
ATOM 799 N N . ARG A 1 105 ? 3.699 4.199 13.156 1 90.75 105 ARG A N 1
ATOM 800 C CA . ARG A 1 105 ? 4.547 4.348 14.336 1 90.75 105 ARG A CA 1
ATOM 801 C C . ARG A 1 105 ? 4.496 5.777 14.867 1 90.75 105 ARG A C 1
ATOM 803 O O . ARG A 1 105 ? 4.695 6.008 16.062 1 90.75 105 ARG A O 1
ATOM 810 N N . PHE A 1 106 ? 4.227 6.715 13.984 1 94.25 106 PHE A N 1
ATOM 811 C CA . PHE A 1 106 ? 4.41 8.102 14.406 1 94.25 106 PHE A CA 1
ATOM 812 C C . PHE A 1 106 ? 3.1 8.875 14.305 1 94.25 106 PHE A C 1
ATOM 814 O O . PHE A 1 106 ? 2.676 9.516 15.266 1 94.25 106 PHE A O 1
ATOM 821 N N . ILE A 1 107 ? 2.426 8.781 13.266 1 96.62 107 ILE A N 1
ATOM 822 C CA . ILE A 1 107 ? 1.348 9.68 12.875 1 96.62 107 ILE A CA 1
ATOM 823 C C . ILE A 1 107 ? 0.212 9.602 13.891 1 96.62 107 ILE A C 1
ATOM 825 O O . ILE A 1 107 ? -0.307 10.633 14.336 1 96.62 107 ILE A O 1
ATOM 829 N N . PRO A 1 108 ? -0.157 8.398 14.32 1 96.81 108 PRO A N 1
ATOM 830 C CA . PRO A 1 108 ? -1.303 8.32 15.227 1 96.81 108 PRO A CA 1
ATOM 831 C C . PRO A 1 108 ? -1.055 9.047 16.547 1 96.81 108 PRO A C 1
ATOM 833 O O . PRO A 1 108 ? -1.918 9.797 17.016 1 96.81 108 PRO A O 1
ATOM 836 N N . LYS A 1 109 ? 0.076 8.875 17.094 1 96.19 109 LYS A N 1
ATOM 837 C CA . LYS A 1 109 ? 0.414 9.531 18.344 1 96.19 109 LYS A CA 1
ATOM 838 C C . LYS A 1 109 ? 0.507 11.047 18.172 1 96.19 109 LYS A C 1
ATOM 840 O O . LYS A 1 109 ? 0.093 11.812 19.047 1 96.19 109 LYS A O 1
ATOM 845 N N . ILE A 1 110 ? 1.038 11.453 17.094 1 97.19 110 ILE A N 1
ATOM 846 C CA . ILE A 1 110 ? 1.158 12.883 16.797 1 97.19 110 ILE A CA 1
ATOM 847 C C . ILE A 1 110 ? -0.231 13.5 16.688 1 97.19 110 ILE A C 1
ATOM 849 O O . ILE A 1 110 ? -0.504 14.539 17.297 1 97.19 110 ILE A O 1
ATOM 853 N N . ILE A 1 111 ? -1.082 12.875 15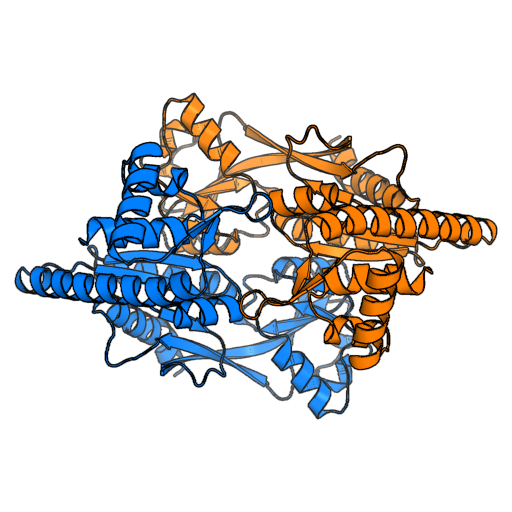.93 1 97.06 111 ILE A N 1
ATOM 854 C CA . ILE A 1 111 ? -2.43 13.391 15.719 1 97.06 111 ILE A CA 1
ATOM 855 C C . ILE A 1 111 ? -3.164 13.477 17.062 1 97.06 111 ILE A C 1
ATOM 857 O O . ILE A 1 111 ? -3.785 14.492 17.375 1 97.06 111 ILE A O 1
ATOM 861 N N . ARG A 1 112 ? -3.098 12.406 17.844 1 96.44 112 ARG A N 1
ATOM 862 C CA . ARG A 1 112 ? -3.756 12.391 19.141 1 96.44 112 ARG A CA 1
ATOM 863 C C . ARG A 1 112 ? -3.285 13.555 20.016 1 96.44 112 ARG A C 1
ATOM 865 O O . ARG A 1 112 ? -4.102 14.281 20.578 1 96.44 112 ARG A O 1
ATOM 872 N N . THR A 1 113 ? -2.016 13.734 20.094 1 96.12 113 THR A N 1
ATOM 873 C CA . THR A 1 113 ? -1.418 14.781 20.906 1 96.12 113 THR A CA 1
ATOM 874 C C . THR A 1 113 ? -1.815 16.172 20.391 1 96.12 113 THR A C 1
ATOM 876 O O . THR A 1 113 ? -2.154 17.047 21.188 1 96.12 113 THR A O 1
ATOM 879 N N . MET A 1 114 ? -1.77 16.359 19.094 1 94.94 114 MET A N 1
ATOM 880 C CA . MET A 1 114 ? -2.158 17.625 18.484 1 94.94 114 MET A CA 1
ATOM 881 C C . MET A 1 114 ? -3.613 17.953 18.797 1 94.94 114 MET A C 1
ATOM 883 O O . MET A 1 114 ? -3.928 19.094 19.156 1 94.94 114 MET A O 1
ATOM 887 N N . GLU A 1 115 ? -4.438 17.031 18.609 1 92.62 115 GLU A N 1
ATOM 888 C CA . GLU A 1 115 ? -5.867 17.281 18.781 1 92.62 115 GLU A CA 1
ATOM 889 C C . GLU A 1 115 ? -6.207 17.531 20.25 1 92.62 115 GLU A C 1
ATOM 891 O O . GLU A 1 115 ? -7.137 18.281 20.562 1 92.62 115 GLU A O 1
ATOM 896 N N . GLU A 1 116 ? -5.52 16.891 21.141 1 93.19 116 GLU A N 1
ATOM 897 C CA . GLU A 1 116 ? -5.707 17.125 22.562 1 93.19 116 GLU A CA 1
ATOM 898 C C . GLU A 1 116 ? -5.344 18.547 22.953 1 93.19 116 GLU A C 1
ATOM 900 O O . GLU A 1 116 ? -6.051 19.188 23.734 1 93.19 116 GLU A O 1
ATOM 905 N N . LYS A 1 117 ? -4.34 19.094 22.344 1 92.38 117 LYS A N 1
ATOM 906 C CA . LYS A 1 117 ? -3.826 20.422 22.688 1 92.38 117 LYS A CA 1
ATOM 907 C C . LYS A 1 117 ? -4.492 21.5 21.844 1 92.38 117 LYS A C 1
ATOM 909 O O . LYS A 1 117 ? -4.613 22.656 22.281 1 92.38 117 LYS A O 1
ATOM 914 N N . HIS A 1 118 ? -4.898 21.094 20.688 1 91.88 118 HIS A N 1
ATOM 915 C CA . HIS A 1 118 ? -5.492 22.016 19.734 1 91.88 118 HIS A CA 1
ATOM 916 C C . HIS A 1 118 ? -6.742 21.438 19.094 1 91.88 118 HIS A C 1
ATOM 918 O O . HIS A 1 118 ? -6.742 21.109 17.906 1 91.88 118 HIS A O 1
ATOM 924 N N . PRO A 1 119 ? -7.832 21.484 19.719 1 88.94 119 PRO A N 1
ATOM 925 C CA . PRO A 1 119 ? -9.047 20.812 19.266 1 88.94 119 PRO A CA 1
ATOM 926 C C . PRO A 1 119 ? -9.602 21.391 17.969 1 88.94 119 PRO A C 1
ATOM 928 O O . PRO A 1 119 ? -10.367 20.734 17.266 1 88.94 119 PRO A O 1
ATOM 931 N N . GLY A 1 120 ? -9.258 22.516 17.594 1 88.25 120 GLY A N 1
ATOM 932 C CA . GLY A 1 120 ? -9.773 23.141 16.391 1 88.25 120 GLY A CA 1
ATOM 933 C C . GLY A 1 120 ? -8.969 22.797 15.148 1 88.25 120 GLY A C 1
ATOM 934 O O . GLY A 1 120 ? -9.336 23.172 14.039 1 88.25 120 GLY A O 1
ATOM 935 N N . LEU A 1 121 ? -7.938 22.031 15.328 1 90.44 121 LEU A N 1
ATOM 936 C CA . LEU A 1 121 ? -7.102 21.656 14.195 1 90.44 121 LEU A CA 1
ATOM 937 C C . LEU A 1 121 ? -7.699 20.453 13.461 1 90.44 121 LEU A C 1
ATOM 939 O O . LEU A 1 121 ? -8.203 19.516 14.086 1 90.44 121 LEU A O 1
ATOM 943 N N . GLU A 1 122 ? -7.676 20.547 12.141 1 92 122 GLU A N 1
ATOM 944 C CA . GLU A 1 122 ? -8.094 19.438 11.281 1 92 122 GLU A CA 1
ATOM 945 C C . GLU A 1 122 ? -6.895 18.781 10.602 1 92 122 GLU A C 1
ATOM 947 O O . GLU A 1 122 ? -6.039 19.469 10.039 1 92 122 GLU A O 1
ATOM 952 N N . VAL A 1 123 ? -6.879 17.469 10.664 1 94.88 123 VAL A N 1
ATOM 953 C CA . VAL A 1 123 ? -5.746 16.734 10.094 1 94.88 123 VAL A CA 1
ATOM 954 C C . VAL A 1 123 ? -6.223 15.836 8.969 1 94.88 123 VAL A C 1
ATOM 956 O O . VAL A 1 123 ? -7.211 15.109 9.117 1 94.88 123 VAL A O 1
ATOM 959 N N . LYS A 1 124 ? -5.59 15.914 7.867 1 94.25 124 LYS A N 1
ATOM 960 C CA . LYS A 1 124 ? -5.754 14.969 6.766 1 94.25 124 LYS A CA 1
ATOM 961 C C . LYS A 1 124 ? -4.492 14.141 6.559 1 94.25 124 LYS A C 1
ATOM 963 O O . LYS A 1 124 ? -3.377 14.648 6.715 1 94.25 124 LYS A O 1
ATOM 968 N N . LEU A 1 125 ? -4.727 12.859 6.211 1 95.44 125 LEU A N 1
ATOM 969 C CA . LEU A 1 125 ? -3.6 11.953 6.047 1 95.44 125 LEU A CA 1
ATOM 970 C C . LEU A 1 125 ? -3.611 11.312 4.664 1 95.44 125 LEU A C 1
ATOM 972 O O . LEU A 1 125 ? -4.656 10.859 4.191 1 95.44 125 LEU A O 1
ATOM 976 N N . SER A 1 126 ? -2.471 11.352 4 1 93.69 126 SER A N 1
ATOM 977 C CA . SER A 1 126 ? -2.223 10.594 2.779 1 93.69 126 SER A CA 1
ATOM 978 C C . SER A 1 126 ? -1.105 9.578 2.979 1 93.69 126 SER A C 1
ATOM 980 O O . SER A 1 126 ? -0.005 9.93 3.408 1 93.69 126 SER A O 1
ATOM 982 N N . GLU A 1 127 ? -1.466 8.352 2.664 1 91.5 127 GLU A N 1
ATOM 983 C CA . GLU A 1 127 ? -0.496 7.262 2.779 1 91.5 127 GLU A CA 1
ATOM 984 C C . GLU A 1 127 ? 0.065 6.879 1.413 1 91.5 127 GLU A C 1
ATOM 986 O O . GLU A 1 127 ? -0.681 6.777 0.437 1 91.5 127 GLU A O 1
ATOM 991 N N . GLY A 1 128 ? 1.417 6.699 1.376 1 86.75 128 GLY A N 1
ATOM 992 C CA . GLY A 1 128 ? 2.086 6.289 0.151 1 86.75 128 GLY A CA 1
ATOM 993 C C . GLY A 1 128 ? 3.537 5.906 0.365 1 86.75 128 GLY A C 1
ATOM 994 O O . GLY A 1 128 ? 4.016 5.871 1.5 1 86.75 128 GLY A O 1
ATOM 995 N N . SER A 1 129 ? 4.188 5.562 -0.69 1 85.44 129 SER A N 1
ATOM 996 C CA . SER A 1 129 ? 5.621 5.293 -0.624 1 85.44 129 SER A CA 1
ATOM 997 C C . SER A 1 129 ? 6.406 6.562 -0.307 1 85.44 129 SER A C 1
ATOM 999 O O . SER A 1 129 ? 5.871 7.668 -0.406 1 85.44 129 SER A O 1
ATOM 1001 N N . VAL A 1 130 ? 7.637 6.406 0.008 1 88.06 130 VAL A N 1
ATOM 1002 C CA . VAL A 1 130 ? 8.5 7.551 0.285 1 88.06 130 VAL A CA 1
ATOM 1003 C C . VAL A 1 130 ? 8.578 8.445 -0.947 1 88.06 130 VAL A C 1
ATOM 1005 O O . VAL A 1 130 ? 8.508 9.672 -0.836 1 88.06 130 VAL A O 1
ATOM 1008 N N . ASP A 1 131 ? 8.719 7.848 -2.104 1 85.56 131 ASP A N 1
ATOM 1009 C CA . ASP A 1 131 ? 8.805 8.617 -3.344 1 85.56 131 ASP A CA 1
ATOM 1010 C C . ASP A 1 131 ? 7.508 9.375 -3.609 1 85.56 131 ASP A C 1
ATOM 1012 O O . ASP A 1 131 ? 7.531 10.5 -4.105 1 85.56 131 ASP A O 1
ATOM 1016 N N . GLN A 1 132 ? 6.445 8.766 -3.33 1 87.88 132 GLN A N 1
ATOM 1017 C CA . GLN A 1 132 ? 5.16 9.438 -3.502 1 87.88 132 GLN A CA 1
ATOM 1018 C C . GLN A 1 132 ? 5.023 10.625 -2.555 1 87.88 132 GLN A C 1
ATOM 1020 O O . GLN A 1 132 ? 4.539 11.688 -2.949 1 87.88 132 GLN A O 1
ATOM 1025 N N . VAL A 1 133 ? 5.434 10.414 -1.369 1 93.19 133 VAL A N 1
ATOM 1026 C CA . VAL A 1 133 ? 5.371 11.5 -0.398 1 93.19 133 VAL A CA 1
ATOM 1027 C C . VAL A 1 133 ? 6.211 12.68 -0.887 1 93.19 133 VAL A C 1
ATOM 1029 O O . VAL A 1 133 ? 5.777 13.836 -0.805 1 93.19 133 VAL A O 1
ATOM 1032 N N . LYS A 1 134 ? 7.34 12.391 -1.409 1 92.38 134 LYS A N 1
ATOM 1033 C CA . LYS A 1 134 ? 8.195 13.445 -1.941 1 92.38 134 LYS A CA 1
ATOM 1034 C C . LYS A 1 134 ? 7.535 14.156 -3.119 1 92.38 134 LYS A C 1
ATOM 1036 O O . LYS A 1 134 ? 7.617 15.375 -3.242 1 92.38 134 LYS A O 1
ATOM 1041 N N . GLU A 1 135 ? 6.887 13.375 -3.9 1 90.12 135 GLU A N 1
ATOM 1042 C CA . GLU A 1 135 ? 6.168 13.953 -5.031 1 90.12 135 GLU A CA 1
ATOM 1043 C C . GLU A 1 135 ? 5.031 14.852 -4.559 1 90.12 135 GLU A C 1
ATOM 1045 O O . GLU A 1 135 ? 4.789 15.914 -5.137 1 90.12 135 GLU A O 1
ATOM 1050 N N . TRP A 1 136 ? 4.355 14.445 -3.551 1 94.12 136 TRP A N 1
ATOM 1051 C CA . TRP A 1 136 ? 3.258 15.234 -3.002 1 94.12 136 TRP A CA 1
ATOM 1052 C C . TRP A 1 136 ? 3.773 16.547 -2.416 1 94.12 136 TRP A C 1
ATOM 1054 O O . TRP A 1 136 ? 3.09 17.578 -2.475 1 94.12 136 TRP A O 1
ATOM 1064 N N . LEU A 1 137 ? 4.922 16.5 -1.862 1 94.44 137 LEU A N 1
ATOM 1065 C CA . LEU A 1 137 ? 5.539 17.719 -1.351 1 94.44 137 LEU A CA 1
ATOM 1066 C C . LEU A 1 137 ? 5.891 18.672 -2.488 1 94.44 137 LEU A C 1
ATOM 1068 O O . LEU A 1 137 ? 5.617 19.875 -2.404 1 94.44 137 LEU A O 1
ATOM 1072 N N . ARG A 1 138 ? 6.406 18.094 -3.535 1 91.38 138 ARG A N 1
ATOM 1073 C CA . ARG A 1 138 ? 6.809 18.906 -4.68 1 91.38 138 ARG A CA 1
ATOM 1074 C C . ARG A 1 138 ? 5.598 19.562 -5.336 1 91.38 138 ARG A C 1
ATOM 1076 O O . ARG A 1 138 ? 5.664 20.719 -5.75 1 91.38 138 ARG A O 1
ATOM 1083 N N . SER A 1 139 ? 4.574 18.812 -5.426 1 89.56 139 SER A N 1
ATOM 1084 C CA . SER A 1 139 ? 3.369 19.297 -6.078 1 89.56 139 SER A CA 1
ATOM 1085 C C . SER A 1 139 ? 2.5 20.094 -5.113 1 89.56 139 SER A C 1
ATOM 1087 O O . SER A 1 139 ? 1.418 20.562 -5.477 1 89.56 139 SER A O 1
ATOM 1089 N N . LYS A 1 140 ? 2.873 20.156 -3.879 1 91.5 140 LYS A N 1
ATOM 1090 C CA . LYS A 1 140 ? 2.176 20.875 -2.82 1 91.5 140 LYS A CA 1
ATOM 1091 C C . LYS A 1 140 ? 0.788 20.297 -2.576 1 91.5 140 LYS A C 1
ATOM 1093 O O . LYS A 1 140 ? -0.152 21.031 -2.258 1 91.5 140 LYS A O 1
ATOM 1098 N N . SER A 1 141 ? 0.729 19.031 -2.809 1 93 141 SER A N 1
ATOM 1099 C CA . SER A 1 141 ? -0.508 18.312 -2.514 1 93 141 SER A CA 1
ATOM 1100 C C . SER A 1 141 ? -0.63 18.016 -1.023 1 93 141 SER A C 1
ATOM 1102 O O . SER A 1 141 ? -1.72 17.703 -0.534 1 93 141 SER A O 1
ATOM 1104 N N . ILE A 1 142 ? 0.467 18.031 -0.354 1 96.06 142 ILE A N 1
ATOM 1105 C CA . ILE A 1 142 ? 0.518 17.922 1.1 1 96.06 142 ILE A CA 1
ATOM 1106 C C . ILE A 1 142 ? 1.337 19.062 1.685 1 96.06 142 ILE A C 1
ATOM 1108 O O . ILE A 1 142 ? 2.094 19.719 0.967 1 96.06 142 ILE A O 1
ATOM 1112 N N . ASP A 1 143 ? 1.129 19.297 2.975 1 96.25 143 ASP A N 1
ATOM 1113 C CA . ASP A 1 143 ? 1.8 20.406 3.637 1 96.25 143 ASP A CA 1
ATOM 1114 C C . ASP A 1 143 ? 3.113 19.953 4.273 1 96.25 143 ASP A C 1
ATOM 1116 O O . ASP A 1 143 ? 4.047 20.75 4.406 1 96.25 143 ASP A O 1
ATOM 1120 N N . VAL A 1 144 ? 3.115 18.75 4.711 1 97.56 144 VAL A N 1
ATOM 1121 C CA . VAL A 1 144 ? 4.254 18.203 5.438 1 97.56 144 VAL A CA 1
ATOM 1122 C C . VAL A 1 144 ? 4.332 16.688 5.207 1 97.56 144 VAL A C 1
ATOM 1124 O O . VAL A 1 144 ? 3.309 16.031 5 1 97.56 144 VAL A O 1
ATOM 1127 N N . GLY A 1 145 ? 5.539 16.188 5.18 1 97.31 145 GLY A N 1
ATOM 1128 C CA . GLY A 1 145 ? 5.727 14.766 4.953 1 97.31 145 GLY A CA 1
ATOM 1129 C C . GLY A 1 145 ? 6.773 14.148 5.863 1 97.31 145 GLY A C 1
ATOM 1130 O O . GLY A 1 145 ? 7.688 14.844 6.324 1 97.31 145 GLY A O 1
ATOM 1131 N N . ILE A 1 146 ? 6.605 12.914 6.242 1 95.62 146 ILE A N 1
ATOM 1132 C CA . ILE A 1 146 ? 7.676 12.117 6.832 1 95.62 146 ILE A CA 1
ATOM 1133 C C . ILE A 1 146 ? 8.367 11.297 5.746 1 95.62 146 ILE A C 1
ATOM 1135 O O . ILE A 1 146 ? 7.727 10.5 5.062 1 95.62 146 ILE A O 1
ATOM 1139 N N . ILE A 1 147 ? 9.664 11.492 5.621 1 92.5 147 ILE A N 1
ATOM 1140 C CA . ILE A 1 147 ? 10.367 10.891 4.492 1 92.5 147 ILE A CA 1
ATOM 1141 C C . ILE A 1 147 ? 11.688 10.297 4.965 1 92.5 147 ILE A C 1
ATOM 1143 O O . ILE A 1 147 ? 12.062 10.445 6.133 1 92.5 147 ILE A O 1
ATOM 1147 N N . ILE A 1 148 ? 12.258 9.617 4.137 1 88.44 148 ILE A N 1
ATOM 1148 C CA . ILE A 1 148 ? 13.625 9.125 4.266 1 88.44 148 ILE A CA 1
ATOM 1149 C C . ILE A 1 148 ? 14.539 9.891 3.312 1 88.44 148 ILE A C 1
ATOM 1151 O O . ILE A 1 148 ? 14.336 9.859 2.096 1 88.44 148 ILE A O 1
ATOM 1155 N N . PRO A 1 149 ? 15.5 10.609 3.883 1 79.88 149 PRO A N 1
ATOM 1156 C CA . PRO A 1 149 ? 16.438 11.305 2.994 1 79.88 149 PRO A CA 1
ATOM 1157 C C . PRO A 1 149 ? 17.125 10.359 2.01 1 79.88 149 PRO A C 1
ATOM 1159 O O . PRO A 1 149 ? 17.031 9.141 2.158 1 79.88 149 PRO A O 1
ATOM 1162 N N . PRO A 1 150 ? 17.812 10.945 0.85 1 69 150 PRO A N 1
ATOM 1163 C CA . PRO A 1 150 ? 18.141 12.359 0.644 1 69 150 PRO A CA 1
ATOM 1164 C C . PRO A 1 150 ? 17.047 13.117 -0.116 1 69 150 PRO A C 1
ATOM 1166 O O . PRO A 1 150 ? 16.172 12.492 -0.724 1 69 150 PRO A O 1
ATOM 1169 N N . ASP A 1 151 ? 16.672 14.305 0.236 1 69.38 151 ASP A N 1
ATOM 1170 C CA . ASP A 1 151 ? 16.031 15.18 -0.743 1 69.38 151 ASP A CA 1
ATOM 1171 C C . ASP A 1 151 ? 16.453 16.641 -0.538 1 69.38 151 ASP A C 1
ATOM 1173 O O . ASP A 1 151 ? 16.125 17.234 0.49 1 69.38 151 ASP A O 1
ATOM 1177 N N . LYS A 1 152 ? 17.234 17 -1.521 1 79.81 152 LYS A N 1
ATOM 1178 C CA . LYS A 1 152 ? 17.797 18.344 -1.509 1 79.81 152 LYS A CA 1
ATOM 1179 C C . LYS A 1 152 ? 16.703 19.391 -1.777 1 79.81 152 LYS A C 1
ATOM 1181 O O . LYS A 1 152 ? 16.906 20.578 -1.512 1 79.81 152 LYS A O 1
ATOM 1186 N N . ASP A 1 153 ? 15.586 18.938 -2.096 1 89.06 153 ASP A N 1
ATOM 1187 C CA . ASP A 1 153 ? 14.562 19.859 -2.566 1 89.06 153 ASP A CA 1
ATOM 1188 C C . ASP A 1 153 ? 13.719 20.375 -1.406 1 89.06 153 ASP A C 1
ATOM 1190 O O . ASP A 1 153 ? 12.898 21.281 -1.584 1 89.06 153 ASP A O 1
ATOM 1194 N N . PHE A 1 154 ? 13.93 19.859 -0.208 1 94.62 154 PHE A N 1
ATOM 1195 C CA . PHE A 1 154 ? 13.047 20.172 0.908 1 94.62 154 PHE A CA 1
ATOM 1196 C C . PHE A 1 154 ? 13.852 20.641 2.117 1 94.62 154 PHE A C 1
ATOM 1198 O O . PHE A 1 154 ? 15.039 20.344 2.232 1 94.62 154 PHE A O 1
ATOM 1205 N N . ASP A 1 155 ? 13.219 21.453 2.908 1 95.31 155 ASP A N 1
ATOM 1206 C CA . ASP A 1 155 ? 13.742 21.656 4.258 1 95.31 155 ASP A CA 1
ATOM 1207 C C . ASP A 1 155 ? 13.367 20.5 5.172 1 95.31 155 ASP A C 1
ATOM 1209 O O . ASP A 1 155 ? 12.219 20.062 5.191 1 95.31 155 ASP A O 1
ATOM 1213 N N . VAL A 1 156 ? 14.32 20.016 5.867 1 94.5 156 VAL A N 1
ATOM 1214 C CA . VAL A 1 156 ? 14.094 18.781 6.613 1 94.5 156 VAL A CA 1
ATOM 1215 C C . VAL A 1 156 ? 14.43 19 8.086 1 94.5 156 VAL A C 1
ATOM 1217 O O . VAL A 1 156 ? 15.305 19.797 8.422 1 94.5 156 VAL A O 1
ATOM 1220 N N . VAL A 1 157 ? 13.68 18.328 8.938 1 93.94 157 VAL A N 1
ATOM 1221 C CA . VAL A 1 157 ? 13.914 18.234 10.375 1 93.94 157 VAL A CA 1
ATOM 1222 C C . VAL A 1 157 ? 14.109 16.766 10.773 1 93.94 157 VAL A C 1
ATOM 1224 O O . VAL A 1 157 ? 13.195 15.953 10.625 1 93.94 157 VAL A O 1
ATOM 1227 N N . PRO A 1 158 ? 15.312 16.469 11.273 1 92.88 158 PRO A N 1
ATOM 1228 C CA . PRO A 1 158 ? 15.508 15.078 11.695 1 92.88 158 PRO A CA 1
ATOM 1229 C C . PRO A 1 158 ? 14.539 14.656 12.805 1 92.88 158 PRO A C 1
ATOM 1231 O O . PRO A 1 158 ? 14.289 15.43 13.734 1 92.88 158 PRO A O 1
ATOM 1234 N N . LEU A 1 159 ? 14 13.531 12.664 1 93.94 159 LEU A N 1
ATOM 1235 C CA . LEU A 1 159 ? 13.07 13.016 13.664 1 93.94 159 LEU A CA 1
ATOM 1236 C C . LEU A 1 159 ? 13.719 11.906 14.484 1 93.94 159 LEU A C 1
ATOM 1238 O O . LEU A 1 159 ? 13.742 11.977 15.711 1 93.94 159 LEU A O 1
ATOM 1242 N N . MET A 1 160 ? 14.234 10.867 13.766 1 92.56 160 MET A N 1
ATOM 1243 C CA . MET A 1 160 ? 14.859 9.766 14.484 1 92.56 160 MET A CA 1
ATOM 1244 C C . MET A 1 160 ? 15.703 8.906 13.547 1 92.56 160 MET A C 1
ATOM 1246 O O . MET A 1 160 ? 15.578 9.016 12.328 1 92.56 160 MET A O 1
ATOM 1250 N N . LYS A 1 161 ? 16.562 8.117 14.227 1 92.56 161 LYS A N 1
ATOM 1251 C CA . LYS A 1 161 ? 17.312 7.082 13.531 1 92.56 161 LYS A CA 1
ATOM 1252 C C . LYS A 1 161 ? 16.719 5.703 13.773 1 92.56 161 LYS A C 1
ATOM 1254 O O . LYS A 1 161 ? 16.266 5.402 14.891 1 92.56 161 LYS A O 1
ATOM 1259 N N . ASP A 1 162 ? 16.656 4.957 12.711 1 92.25 162 ASP A N 1
ATOM 1260 C CA . ASP A 1 162 ? 16.094 3.613 12.766 1 92.25 162 ASP A CA 1
ATOM 1261 C C . ASP A 1 162 ? 17.109 2.564 12.328 1 92.25 162 ASP A C 1
ATOM 1263 O O . ASP A 1 162 ? 17.656 2.643 11.219 1 92.25 162 ASP A O 1
ATOM 1267 N N . GLN A 1 163 ? 17.406 1.605 13.172 1 95.12 163 GLN A N 1
ATOM 1268 C CA . GLN A 1 163 ? 18.469 0.639 12.93 1 95.12 163 GLN A CA 1
ATOM 1269 C C . GLN A 1 163 ? 18 -0.464 11.977 1 95.12 163 GLN A C 1
ATOM 1271 O O . GLN A 1 163 ? 16.891 -0.963 12.102 1 95.12 163 GLN A O 1
ATOM 1276 N N . LEU A 1 164 ? 18.906 -0.809 10.984 1 95.25 164 LEU A N 1
ATOM 1277 C CA . LEU A 1 164 ? 18.609 -1.909 10.078 1 95.25 164 LEU A CA 1
ATOM 1278 C C . LEU A 1 164 ? 18.828 -3.254 10.766 1 95.25 164 LEU A C 1
ATOM 1280 O O . LEU A 1 164 ? 19.797 -3.436 11.508 1 95.25 164 LEU A O 1
ATOM 1284 N N . ILE A 1 165 ? 17.969 -4.129 10.508 1 96.56 165 ILE A N 1
ATOM 1285 C CA . ILE A 1 165 ? 18 -5.477 11.078 1 96.56 165 ILE A CA 1
ATOM 1286 C C . ILE A 1 165 ? 17.75 -6.504 9.977 1 96.56 165 ILE A C 1
ATOM 1288 O O . ILE A 1 165 ? 17.188 -6.176 8.93 1 96.56 165 ILE A O 1
ATOM 1292 N N . ILE A 1 166 ? 18.188 -7.652 10.203 1 97.69 166 ILE A N 1
ATOM 1293 C CA . ILE A 1 166 ? 17.906 -8.812 9.367 1 97.69 166 ILE A CA 1
ATOM 1294 C C . ILE A 1 166 ? 16.844 -9.688 10.047 1 97.69 166 ILE A C 1
ATOM 1296 O O . ILE A 1 166 ? 17.016 -10.086 11.203 1 97.69 166 ILE A O 1
ATOM 1300 N N . VAL A 1 167 ? 15.781 -9.953 9.406 1 97.75 167 VAL A N 1
ATOM 1301 C CA . VAL A 1 167 ? 14.703 -10.773 9.945 1 97.75 167 VAL A CA 1
ATOM 1302 C C . VAL A 1 167 ? 14.703 -12.141 9.25 1 97.75 167 VAL A C 1
ATOM 1304 O O . VAL A 1 167 ? 14.773 -12.219 8.023 1 97.75 167 VAL A O 1
ATOM 1307 N N . MET A 1 168 ? 14.656 -13.148 10.008 1 98.44 168 MET A N 1
ATOM 1308 C CA . MET A 1 168 ? 14.766 -14.508 9.492 1 98.44 168 MET A CA 1
ATOM 1309 C C . MET A 1 168 ? 13.953 -15.477 10.336 1 98.44 168 MET A C 1
ATOM 1311 O O . MET A 1 168 ? 13.5 -15.133 11.43 1 98.44 168 MET A O 1
ATOM 1315 N N . ASN A 1 169 ? 13.656 -16.641 9.727 1 98.12 169 ASN A N 1
ATOM 1316 C CA . ASN A 1 169 ? 13.078 -17.734 10.516 1 98.12 169 ASN A CA 1
ATOM 1317 C C . ASN A 1 169 ? 14.039 -18.203 11.602 1 98.12 169 ASN A C 1
ATOM 1319 O O . ASN A 1 169 ? 15.25 -18.266 11.383 1 98.12 169 ASN A O 1
ATOM 1323 N N . SER A 1 170 ? 13.523 -18.609 12.789 1 97.12 170 SER A N 1
ATOM 1324 C CA . SER A 1 170 ? 14.352 -19.016 13.93 1 97.12 170 SER A CA 1
ATOM 1325 C C . SER A 1 170 ? 15.172 -20.25 13.609 1 97.12 170 SER A C 1
ATOM 1327 O O . SER A 1 170 ? 16.188 -20.5 14.258 1 97.12 170 SER A O 1
ATOM 1329 N N . ASN A 1 171 ? 14.781 -20.984 12.578 1 96.69 171 ASN A N 1
ATOM 1330 C CA . ASN A 1 171 ? 15.516 -22.172 12.164 1 96.69 171 ASN A CA 1
ATOM 1331 C C . ASN A 1 171 ? 16.531 -21.859 11.07 1 96.69 171 ASN A C 1
ATOM 1333 O O . ASN A 1 171 ? 17.266 -22.75 10.617 1 96.69 171 ASN A O 1
ATOM 1337 N N . HIS A 1 172 ? 16.547 -20.672 10.625 1 96.81 172 HIS A N 1
ATOM 1338 C CA . HIS A 1 172 ? 17.469 -20.297 9.57 1 96.81 172 HIS A CA 1
ATOM 1339 C C . HIS A 1 172 ? 18.922 -20.422 10.031 1 96.81 172 HIS A C 1
ATOM 1341 O O . HIS A 1 172 ? 19.25 -20.016 11.148 1 96.81 172 HIS A O 1
ATOM 1347 N N . PRO A 1 173 ? 19.781 -20.906 9.281 1 95.81 173 PRO A N 1
ATOM 1348 C CA . PRO A 1 173 ? 21.188 -21.109 9.672 1 95.81 173 PRO A CA 1
ATOM 1349 C C . PRO A 1 173 ? 21.875 -19.812 10.078 1 95.81 173 PRO A C 1
ATOM 1351 O O . PRO A 1 173 ? 22.75 -19.812 10.938 1 95.81 173 PRO A O 1
ATOM 1354 N N . LEU A 1 174 ? 21.562 -18.797 9.484 1 95.56 174 LEU A N 1
ATOM 1355 C CA . LEU A 1 174 ? 22.172 -17.5 9.773 1 95.56 174 LEU A CA 1
ATOM 1356 C C . LEU A 1 174 ? 21.969 -17.125 11.242 1 95.56 174 LEU A C 1
ATOM 1358 O O . LEU A 1 174 ? 22.75 -16.328 11.789 1 95.56 174 LEU A O 1
ATOM 1362 N N . TYR A 1 175 ? 20.922 -17.625 11.812 1 94.88 175 TYR A N 1
ATOM 1363 C CA . TYR A 1 175 ? 20.594 -17.25 13.188 1 94.88 175 TYR A CA 1
ATOM 1364 C C . TYR A 1 175 ? 21.656 -17.781 14.156 1 94.88 175 TYR A C 1
ATOM 1366 O O . TYR A 1 175 ? 21.734 -17.312 15.297 1 94.88 175 TYR A O 1
ATOM 1374 N N . GLN A 1 176 ? 22.438 -18.672 13.766 1 94.44 176 GLN A N 1
ATOM 1375 C CA . GLN A 1 176 ? 23.516 -19.219 14.602 1 94.44 176 GLN A CA 1
ATOM 1376 C C . GLN A 1 176 ? 24.688 -18.25 14.695 1 94.44 176 GLN A C 1
ATOM 1378 O O . GLN A 1 176 ? 25.516 -18.359 15.594 1 94.44 176 GLN A O 1
ATOM 1383 N N . LYS A 1 177 ? 24.703 -17.391 13.75 1 94.5 177 LYS A N 1
ATOM 1384 C CA . LYS A 1 177 ? 25.781 -16.391 13.781 1 94.5 177 LYS A CA 1
ATOM 1385 C C . LYS A 1 177 ? 25.484 -15.305 14.812 1 94.5 177 LYS A C 1
ATOM 1387 O O . LYS A 1 177 ? 24.359 -14.82 14.914 1 94.5 177 LYS A O 1
ATOM 1392 N N . GLU A 1 178 ? 26.453 -14.969 15.516 1 91.62 178 GLU A N 1
ATOM 1393 C CA . GLU A 1 178 ? 26.312 -13.914 16.516 1 91.62 178 GLU A CA 1
ATOM 1394 C C . GLU A 1 178 ? 26.156 -12.547 15.852 1 91.62 178 GLU A C 1
ATOM 1396 O O . GLU A 1 178 ? 25.406 -11.695 16.344 1 91.62 178 GLU A O 1
ATOM 1401 N N . THR A 1 179 ? 27.031 -12.43 14.805 1 95 179 THR A N 1
ATOM 1402 C CA . THR A 1 179 ? 27 -11.188 14.031 1 95 179 THR A CA 1
ATOM 1403 C C . THR A 1 179 ? 26.75 -11.477 12.555 1 95 179 THR A C 1
ATOM 1405 O O . THR A 1 179 ? 27.297 -12.422 11.992 1 95 179 THR A O 1
ATOM 1408 N N . ILE A 1 180 ? 25.844 -10.648 12.016 1 97.38 180 ILE A N 1
ATOM 1409 C CA . ILE A 1 180 ? 25.516 -10.812 10.602 1 97.38 180 ILE A CA 1
ATOM 1410 C C . ILE A 1 180 ? 25.797 -9.516 9.852 1 97.38 180 ILE A C 1
ATOM 1412 O O . ILE A 1 180 ? 25.312 -8.453 10.242 1 97.38 180 ILE A O 1
ATOM 1416 N N . GLY A 1 181 ? 26.641 -9.578 8.836 1 97.5 181 GLY A N 1
ATOM 1417 C CA . GLY A 1 181 ? 26.875 -8.477 7.922 1 97.5 181 GLY A CA 1
ATOM 1418 C C . GLY A 1 181 ? 26.453 -8.781 6.496 1 97.5 181 GLY A C 1
ATOM 1419 O O . GLY A 1 181 ? 25.969 -9.875 6.207 1 97.5 181 GLY A O 1
ATOM 1420 N N . ILE A 1 182 ? 26.625 -7.836 5.578 1 97 182 ILE A N 1
ATOM 1421 C CA . ILE A 1 182 ? 26.188 -7.918 4.191 1 97 182 ILE A CA 1
ATOM 1422 C C . ILE A 1 182 ? 26.828 -9.117 3.508 1 97 182 ILE A C 1
ATOM 1424 O O . ILE A 1 182 ? 26.156 -9.875 2.805 1 97 182 ILE A O 1
ATOM 1428 N N . PRO A 1 183 ? 28.094 -9.375 3.701 1 97.12 183 PRO A N 1
ATOM 1429 C CA . PRO A 1 183 ? 28.719 -10.516 3.033 1 97.12 183 PRO A CA 1
ATOM 1430 C C . PRO A 1 183 ? 28.078 -11.852 3.406 1 97.12 183 PRO A C 1
ATOM 1432 O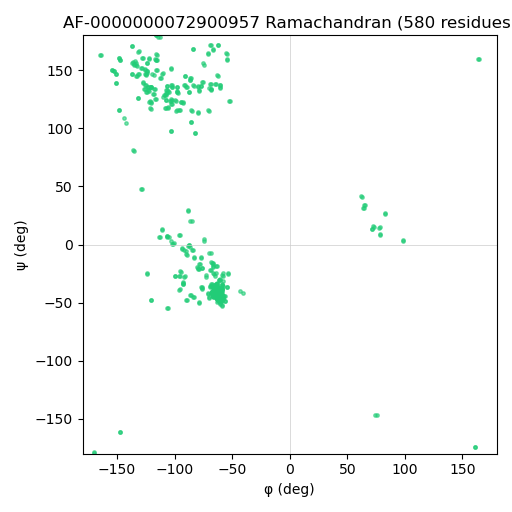 O . PRO A 1 183 ? 28.062 -12.781 2.596 1 97.12 183 PRO A O 1
ATOM 1435 N N . ASP A 1 184 ? 27.562 -11.906 4.602 1 97.44 184 ASP A N 1
ATOM 1436 C CA . ASP A 1 184 ? 26.891 -13.133 5.047 1 97.44 184 ASP A CA 1
ATOM 1437 C C . ASP A 1 184 ? 25.609 -13.375 4.27 1 97.44 184 ASP A C 1
ATOM 1439 O O . ASP A 1 184 ? 25.047 -14.477 4.301 1 97.44 184 ASP A O 1
ATOM 1443 N N . LEU A 1 185 ? 25.109 -12.328 3.568 1 97.44 185 LEU A N 1
ATOM 1444 C CA . LEU A 1 185 ? 23.797 -12.391 2.939 1 97.44 185 LEU A CA 1
ATOM 1445 C C . LEU A 1 185 ? 23.922 -12.664 1.445 1 97.44 185 LEU A C 1
ATOM 1447 O O . LEU A 1 185 ? 22.906 -12.75 0.742 1 97.44 185 LEU A O 1
ATOM 1451 N N . GLN A 1 186 ? 25.031 -12.82 0.902 1 94.19 186 GLN A N 1
ATOM 1452 C CA . GLN A 1 186 ? 25.312 -12.883 -0.528 1 94.19 186 GLN A CA 1
ATOM 1453 C C . GLN A 1 186 ? 24.531 -14.016 -1.193 1 94.19 186 GLN A C 1
ATOM 1455 O O . GLN A 1 186 ? 24.062 -13.867 -2.322 1 94.19 186 GLN A O 1
ATOM 1460 N N . ASP A 1 187 ? 24.297 -15.156 -0.595 1 94.19 187 ASP A N 1
ATOM 1461 C CA . ASP A 1 187 ? 23.672 -16.312 -1.226 1 94.19 187 ASP A CA 1
ATOM 1462 C C . ASP A 1 187 ? 22.281 -16.562 -0.64 1 94.19 187 ASP A C 1
ATOM 1464 O O . ASP A 1 187 ? 21.688 -17.609 -0.88 1 94.19 187 ASP A O 1
ATOM 1468 N N . GLU A 1 188 ? 21.812 -15.578 0.097 1 96.75 188 GLU A N 1
ATOM 1469 C CA . GLU A 1 188 ? 20.5 -15.734 0.719 1 96.75 188 GLU A CA 1
ATOM 1470 C C . GLU A 1 188 ? 19.391 -15.211 -0.188 1 96.75 188 GLU A C 1
ATOM 1472 O O . GLU A 1 188 ? 19.578 -14.242 -0.918 1 96.75 188 GLU A O 1
ATOM 1477 N N . ASP A 1 189 ? 18.219 -15.891 -0.152 1 96.62 189 ASP A N 1
ATOM 1478 C CA . ASP A 1 189 ? 17.016 -15.367 -0.8 1 96.62 189 ASP A CA 1
ATOM 1479 C C . ASP A 1 189 ? 16.484 -14.156 -0.047 1 96.62 189 ASP A C 1
ATOM 1481 O O . ASP A 1 189 ? 15.969 -14.289 1.07 1 96.62 189 ASP A O 1
ATOM 1485 N N . ILE A 1 190 ? 16.531 -13.039 -0.7 1 97 190 ILE A N 1
ATOM 1486 C CA . ILE A 1 190 ? 16.141 -11.797 -0.028 1 97 190 ILE A CA 1
ATOM 1487 C C . ILE A 1 190 ? 14.734 -11.391 -0.469 1 97 190 ILE A C 1
ATOM 1489 O O . ILE A 1 190 ? 14.438 -11.352 -1.666 1 97 190 ILE A O 1
ATOM 1493 N N . LEU A 1 191 ? 13.906 -11.234 0.522 1 96.44 191 LEU A N 1
ATOM 1494 C CA . LEU A 1 191 ? 12.617 -10.594 0.331 1 96.44 191 LEU A CA 1
ATOM 1495 C C . LEU A 1 191 ? 12.734 -9.078 0.436 1 96.44 191 LEU A C 1
ATOM 1497 O O . LEU A 1 191 ? 12.875 -8.531 1.535 1 96.44 191 LEU A O 1
ATOM 1501 N N . LEU A 1 192 ? 12.664 -8.406 -0.697 1 93 192 LEU A N 1
ATOM 1502 C CA . LEU A 1 192 ? 12.945 -6.973 -0.728 1 93 192 LEU A CA 1
ATOM 1503 C C . LEU A 1 192 ? 11.656 -6.168 -0.568 1 93 192 LEU A C 1
ATOM 1505 O O . LEU A 1 192 ? 10.703 -6.352 -1.334 1 93 192 LEU A O 1
ATOM 1509 N N . GLY A 1 193 ? 11.641 -5.344 0.445 1 87.06 193 GLY A N 1
ATOM 1510 C CA . GLY A 1 193 ? 10.508 -4.461 0.661 1 87.06 193 GLY A CA 1
ATOM 1511 C C . GLY A 1 193 ? 10.609 -3.158 -0.111 1 87.06 193 GLY A C 1
ATOM 1512 O O . GLY A 1 193 ? 11.695 -2.594 -0.246 1 87.06 193 GLY A O 1
ATOM 1513 N N . ARG A 1 194 ? 9.414 -2.621 -0.642 1 74.69 194 ARG A N 1
ATOM 1514 C CA . ARG A 1 194 ? 9.375 -1.325 -1.312 1 74.69 194 ARG A CA 1
ATOM 1515 C C . ARG A 1 194 ? 9.141 -0.198 -0.312 1 74.69 194 ARG A C 1
ATOM 1517 O O . ARG A 1 194 ? 8.641 0.868 -0.677 1 74.69 194 ARG A O 1
ATOM 1524 N N . GLY A 1 195 ? 9.531 -0.327 0.865 1 66.62 195 GLY A N 1
ATOM 1525 C CA . GLY A 1 195 ? 9.266 0.653 1.906 1 66.62 195 GLY A CA 1
ATOM 1526 C C . GLY A 1 195 ? 10.273 1.782 1.934 1 66.62 195 GLY A C 1
ATOM 1527 O O . GLY A 1 195 ? 10.438 2.455 2.955 1 66.62 195 GLY A O 1
ATOM 1528 N N . GLY A 1 196 ? 11.039 2.029 0.783 1 69.06 196 GLY A N 1
ATOM 1529 C CA . GLY A 1 196 ? 11.961 3.152 0.722 1 69.06 196 GLY A CA 1
ATOM 1530 C C . GLY A 1 196 ? 13.398 2.762 1 1 69.06 196 GLY A C 1
ATOM 1531 O O . GLY A 1 196 ? 14.281 3.621 1.063 1 69.06 196 GLY A O 1
ATOM 1532 N N . TYR A 1 197 ? 13.609 1.543 1.185 1 75.06 197 TYR A N 1
ATOM 1533 C CA . TYR A 1 197 ? 14.977 1.185 1.527 1 75.06 197 TYR A CA 1
ATOM 1534 C C . TYR A 1 197 ? 15.617 0.359 0.417 1 75.06 197 TYR A C 1
ATOM 1536 O O . TYR A 1 197 ? 16.766 -0.066 0.538 1 75.06 197 TYR A O 1
ATOM 1544 N N . GLU A 1 198 ? 14.953 0.226 -0.62 1 80.88 198 GLU A N 1
ATOM 1545 C CA . GLU A 1 198 ? 15.492 -0.562 -1.727 1 80.88 198 GLU A CA 1
ATOM 1546 C C . GLU A 1 198 ? 16.844 -0.035 -2.174 1 80.88 198 GLU A C 1
ATOM 1548 O O . GLU A 1 198 ? 17.797 -0.806 -2.332 1 80.88 198 GLU A O 1
ATOM 1553 N N . VAL A 1 199 ? 16.875 1.264 -2.264 1 78 199 VAL A N 1
ATOM 1554 C CA . VAL A 1 199 ? 18.094 1.894 -2.744 1 78 199 VAL A CA 1
ATOM 1555 C C . VAL A 1 199 ? 19.219 1.684 -1.73 1 78 199 VAL A C 1
ATOM 1557 O O . VAL A 1 199 ? 20.344 1.371 -2.105 1 78 199 VAL A O 1
ATOM 1560 N N . GLN A 1 200 ? 18.875 1.875 -0.493 1 85.5 200 GLN A N 1
ATOM 1561 C CA . GLN A 1 200 ? 19.875 1.715 0.561 1 85.5 200 GLN A CA 1
ATOM 1562 C C . GLN A 1 200 ? 20.406 0.283 0.607 1 85.5 200 GLN A C 1
ATOM 1564 O O . GLN A 1 200 ? 21.609 0.062 0.782 1 85.5 200 GLN A O 1
ATOM 1569 N N . ILE A 1 201 ? 19.531 -0.692 0.456 1 90.19 201 ILE A N 1
ATOM 1570 C CA . ILE A 1 201 ? 19.922 -2.096 0.513 1 90.19 201 ILE A CA 1
ATOM 1571 C C . ILE A 1 201 ? 20.875 -2.414 -0.645 1 90.19 201 ILE A C 1
ATOM 1573 O O . ILE A 1 201 ? 21.906 -3.043 -0.449 1 90.19 201 ILE A O 1
ATOM 1577 N N . HIS A 1 202 ? 20.547 -1.968 -1.813 1 90.19 202 HIS A N 1
ATOM 1578 C CA . HIS A 1 202 ? 21.406 -2.191 -2.969 1 90.19 202 HIS A CA 1
ATOM 1579 C C . HIS A 1 202 ? 22.766 -1.523 -2.777 1 90.19 202 HIS A C 1
ATOM 1581 O O . HIS A 1 202 ? 23.797 -2.1 -3.127 1 90.19 202 HIS A O 1
ATOM 1587 N N . ALA A 1 203 ? 22.75 -0.328 -2.219 1 90.25 203 ALA A N 1
ATOM 1588 C CA . ALA A 1 203 ? 24 0.394 -1.97 1 90.25 203 ALA A CA 1
ATOM 1589 C C . ALA A 1 203 ? 24.875 -0.353 -0.967 1 90.25 203 ALA A C 1
ATOM 1591 O O . ALA A 1 203 ? 26.094 -0.422 -1.131 1 90.25 203 ALA A O 1
ATOM 1592 N N . LEU A 1 204 ? 24.266 -0.877 0.012 1 93.88 204 LEU A N 1
ATOM 1593 C CA . LEU A 1 204 ? 24.984 -1.615 1.035 1 93.88 204 LEU A CA 1
ATOM 1594 C C . LEU A 1 204 ? 25.688 -2.832 0.435 1 93.88 204 LEU A C 1
ATOM 1596 O O . LEU A 1 204 ? 26.844 -3.119 0.764 1 93.88 204 LEU A O 1
ATOM 1600 N N . PHE A 1 205 ? 24.984 -3.527 -0.453 1 96.19 205 PHE A N 1
ATOM 1601 C CA . PHE A 1 205 ? 25.594 -4.672 -1.125 1 96.19 205 PHE A CA 1
ATOM 1602 C C . PHE A 1 205 ? 26.703 -4.219 -2.062 1 96.19 205 PHE A C 1
ATOM 1604 O O . PHE A 1 205 ? 27.766 -4.84 -2.115 1 96.19 205 PHE A O 1
ATOM 1611 N N . LYS A 1 206 ? 26.469 -3.178 -2.727 1 94.75 206 LYS A N 1
ATOM 1612 C CA . LYS A 1 206 ? 27.438 -2.652 -3.693 1 94.75 206 LYS A CA 1
ATOM 1613 C C . LYS A 1 206 ? 28.75 -2.277 -3.014 1 94.75 206 LYS A C 1
ATOM 1615 O O . LYS A 1 206 ? 29.812 -2.439 -3.596 1 94.75 206 LYS A O 1
ATOM 1620 N N . ASP A 1 207 ? 28.672 -1.713 -1.841 1 95 207 ASP A N 1
ATOM 1621 C CA . ASP A 1 207 ? 29.844 -1.331 -1.068 1 95 207 ASP A CA 1
ATOM 1622 C C . ASP A 1 207 ? 30.797 -2.516 -0.89 1 95 207 ASP A C 1
ATOM 1624 O O . ASP A 1 207 ? 32 -2.332 -0.703 1 95 207 ASP A O 1
ATOM 1628 N N . PHE A 1 208 ? 30.281 -3.703 -0.962 1 95.56 208 PHE A N 1
ATOM 1629 C CA . PHE A 1 208 ? 31.078 -4.91 -0.828 1 95.56 208 PHE A CA 1
ATOM 1630 C C . PHE A 1 208 ? 31.25 -5.598 -2.176 1 95.56 208 PHE A C 1
ATOM 1632 O O . PHE A 1 208 ? 31.641 -6.77 -2.236 1 95.56 208 PHE A O 1
ATOM 1639 N N . LYS A 1 209 ? 30.797 -4.941 -3.234 1 96.69 209 LYS A N 1
ATOM 1640 C CA . LYS A 1 209 ? 30.859 -5.461 -4.598 1 96.69 209 LYS A CA 1
ATOM 1641 C C . LYS A 1 209 ? 30 -6.707 -4.754 1 96.69 209 LYS A C 1
ATOM 1643 O O . LYS A 1 209 ? 30.391 -7.668 -5.418 1 96.69 209 LYS A O 1
ATOM 1648 N N . LEU A 1 210 ? 28.922 -6.684 -4.031 1 96.25 210 LEU A N 1
ATOM 1649 C CA . LEU A 1 210 ? 27.938 -7.762 -4.09 1 96.25 210 LEU A CA 1
ATOM 1650 C C . LEU A 1 210 ? 26.594 -7.254 -4.629 1 96.25 210 LEU A C 1
ATOM 1652 O O . LEU A 1 210 ? 26.391 -6.047 -4.762 1 96.25 210 LEU A O 1
ATOM 1656 N N . LYS A 1 211 ? 25.766 -8.211 -5.027 1 94.12 211 LYS A N 1
ATOM 1657 C CA . LYS A 1 211 ? 24.391 -7.949 -5.418 1 94.12 211 LYS A CA 1
ATOM 1658 C C . LYS A 1 211 ? 23.422 -8.836 -4.641 1 94.12 211 LYS A C 1
ATOM 1660 O O . LYS A 1 211 ? 23.656 -10.039 -4.484 1 94.12 211 LYS A O 1
ATOM 1665 N N . PRO A 1 212 ? 22.391 -8.227 -4.156 1 95.12 212 PRO A N 1
ATOM 1666 C CA . PRO A 1 212 ? 21.422 -9.07 -3.447 1 95.12 212 PRO A CA 1
ATOM 1667 C C . PRO A 1 212 ? 20.672 -10.016 -4.379 1 95.12 212 PRO A C 1
ATOM 1669 O O . PRO A 1 212 ? 20.328 -9.641 -5.508 1 95.12 212 PRO A O 1
ATOM 1672 N N . GLN A 1 213 ? 20.484 -11.219 -3.975 1 95.62 213 GLN A N 1
ATOM 1673 C CA . GLN A 1 213 ? 19.594 -12.141 -4.676 1 95.62 213 GLN A CA 1
ATOM 1674 C C . GLN A 1 213 ? 18.141 -11.922 -4.273 1 95.62 213 GLN A C 1
ATOM 1676 O O . GLN A 1 213 ? 17.672 -12.523 -3.309 1 95.62 213 GLN A O 1
ATOM 1681 N N . VAL A 1 214 ? 17.453 -11.148 -5.082 1 93.19 214 VAL A N 1
ATOM 1682 C CA . VAL A 1 214 ? 16.078 -10.773 -4.75 1 93.19 214 VAL A CA 1
ATOM 1683 C C . VAL A 1 214 ? 15.117 -11.859 -5.227 1 93.19 214 VAL A C 1
ATOM 1685 O O . VAL A 1 214 ? 14.961 -12.07 -6.434 1 93.19 214 VAL A O 1
ATOM 1688 N N . ARG A 1 215 ? 14.484 -12.484 -4.289 1 94.62 215 ARG A N 1
ATOM 1689 C CA . ARG A 1 215 ? 13.547 -13.547 -4.637 1 94.62 215 ARG A CA 1
ATOM 1690 C C . ARG A 1 215 ? 12.141 -12.992 -4.855 1 94.62 215 ARG A C 1
ATOM 1692 O O . ARG A 1 215 ? 11.461 -13.375 -5.809 1 94.62 215 ARG A O 1
ATOM 1699 N N . PHE A 1 216 ? 11.672 -12.156 -3.922 1 93.94 216 PHE A N 1
ATOM 1700 C CA . PHE A 1 216 ? 10.391 -11.469 -4.023 1 93.94 216 PHE A CA 1
ATOM 1701 C C . PHE A 1 216 ? 10.531 -9.992 -3.684 1 93.94 216 PHE A C 1
ATOM 1703 O O . PHE A 1 216 ? 11.359 -9.625 -2.84 1 93.94 216 PHE A O 1
ATOM 1710 N N . VAL A 1 217 ? 9.742 -9.203 -4.391 1 90.19 217 VAL A N 1
ATOM 1711 C CA . VAL A 1 217 ? 9.555 -7.809 -4.02 1 90.19 217 VAL A CA 1
ATOM 1712 C C . VAL A 1 217 ? 8.156 -7.617 -3.424 1 90.19 217 VAL A C 1
ATOM 1714 O O . VAL A 1 217 ? 7.16 -8.016 -4.027 1 90.19 217 VAL A O 1
ATOM 1717 N N . VAL A 1 218 ? 8.156 -7.059 -2.178 1 89.25 218 VAL A N 1
ATOM 1718 C CA . VAL A 1 218 ? 6.871 -6.922 -1.492 1 89.25 218 VAL A CA 1
ATOM 1719 C C . VAL A 1 218 ? 6.645 -5.465 -1.107 1 89.25 218 VAL A C 1
ATOM 1721 O O . VAL A 1 218 ? 7.598 -4.719 -0.877 1 89.25 218 VAL A O 1
ATOM 1724 N N . ASP A 1 219 ? 5.391 -5.109 -0.945 1 82.19 219 ASP A N 1
ATOM 1725 C CA . ASP A 1 219 ? 5.039 -3.732 -0.61 1 82.19 219 ASP A CA 1
ATOM 1726 C C . ASP A 1 219 ? 4.859 -3.562 0.896 1 82.19 219 ASP A C 1
ATOM 1728 O O . ASP A 1 219 ? 5.094 -2.48 1.438 1 82.19 219 ASP A O 1
ATOM 1732 N N . HIS A 1 220 ? 4.5 -4.613 1.509 1 82.75 220 HIS A N 1
ATOM 1733 C CA . HIS A 1 220 ? 4.16 -4.531 2.926 1 82.75 220 HIS A CA 1
ATOM 1734 C C . HIS A 1 220 ? 5.059 -5.438 3.76 1 82.75 220 HIS A C 1
ATOM 1736 O O . HIS A 1 220 ? 5.285 -6.598 3.4 1 82.75 220 HIS A O 1
ATOM 1742 N N . ILE A 1 221 ? 5.496 -4.898 4.812 1 88.88 221 ILE A N 1
ATOM 1743 C CA . ILE A 1 221 ? 6.43 -5.629 5.66 1 88.88 221 ILE A CA 1
ATOM 1744 C C . ILE A 1 221 ? 5.754 -6.879 6.215 1 88.88 221 ILE A C 1
ATOM 1746 O O . ILE A 1 221 ? 6.395 -7.918 6.391 1 88.88 221 ILE A O 1
ATOM 1750 N N . ASP A 1 222 ? 4.5 -6.82 6.465 1 89.75 222 ASP A N 1
ATOM 1751 C CA . ASP A 1 222 ? 3.793 -7.973 7.012 1 89.75 222 ASP A CA 1
ATOM 1752 C C . ASP A 1 222 ? 3.836 -9.156 6.043 1 89.75 222 ASP A C 1
ATOM 1754 O O . ASP A 1 222 ? 3.871 -10.312 6.469 1 89.75 222 ASP A O 1
ATOM 1758 N N . THR A 1 223 ? 3.754 -8.812 4.793 1 91.25 223 THR A N 1
ATOM 1759 C CA . THR A 1 223 ? 3.9 -9.867 3.791 1 91.25 223 THR A CA 1
ATOM 1760 C C . THR A 1 223 ? 5.27 -10.531 3.898 1 91.25 223 THR A C 1
ATOM 1762 O O . THR A 1 223 ? 5.371 -11.758 3.92 1 91.25 223 THR A O 1
ATOM 1765 N N . ALA A 1 224 ? 6.27 -9.719 3.986 1 94.31 224 ALA A N 1
ATOM 1766 C CA . ALA A 1 224 ? 7.625 -10.25 4.117 1 94.31 224 ALA A CA 1
ATOM 1767 C C . ALA A 1 224 ? 7.762 -11.109 5.367 1 94.31 224 ALA A C 1
ATOM 1769 O O . ALA A 1 224 ? 8.352 -12.195 5.32 1 94.31 224 ALA A O 1
ATOM 1770 N N . LEU A 1 225 ? 7.211 -10.641 6.449 1 95.06 225 LEU A N 1
ATOM 1771 C CA . LEU A 1 225 ? 7.324 -11.375 7.707 1 95.06 225 LEU A CA 1
ATOM 1772 C C . LEU A 1 225 ? 6.633 -12.727 7.613 1 95.06 225 LEU A C 1
ATOM 1774 O O . LEU A 1 225 ? 7.141 -13.727 8.125 1 95.06 225 LEU A O 1
ATOM 1778 N N . SER A 1 226 ? 5.488 -12.742 7.027 1 95.06 226 SER A N 1
ATOM 1779 C CA . SER A 1 226 ? 4.777 -14 6.836 1 95.06 226 SER A CA 1
ATOM 1780 C C . SER A 1 226 ? 5.57 -14.953 5.957 1 95.06 226 SER A C 1
ATOM 1782 O O . SER A 1 226 ? 5.598 -16.156 6.211 1 95.06 226 SER A O 1
ATOM 1784 N N . MET A 1 227 ? 6.168 -14.422 4.922 1 96.88 227 MET A N 1
ATOM 1785 C CA . MET A 1 227 ? 7 -15.242 4.043 1 96.88 227 MET A CA 1
ATOM 1786 C C . MET A 1 227 ? 8.219 -15.781 4.789 1 96.88 227 MET A C 1
ATOM 1788 O O . MET A 1 227 ? 8.594 -16.938 4.613 1 96.88 227 MET A O 1
ATOM 1792 N N . VAL A 1 228 ? 8.805 -14.953 5.602 1 97.94 228 VAL A N 1
ATOM 1793 C CA . VAL A 1 228 ? 9.914 -15.383 6.441 1 97.94 228 VAL A CA 1
ATOM 1794 C C . VAL A 1 228 ? 9.469 -16.531 7.344 1 97.94 228 VAL A C 1
ATOM 1796 O O . VAL A 1 228 ? 10.188 -17.516 7.504 1 97.94 228 VAL A O 1
ATOM 1799 N N . GLN A 1 229 ? 8.328 -16.328 7.938 1 97.06 229 GLN A N 1
ATOM 1800 C CA . GLN A 1 229 ? 7.773 -17.344 8.828 1 97.06 229 GLN A CA 1
ATOM 1801 C C . GLN A 1 229 ? 7.672 -18.688 8.133 1 97.06 229 GLN A C 1
ATOM 1803 O O . GLN A 1 229 ? 7.926 -19.734 8.742 1 97.06 229 GLN A O 1
ATOM 1808 N N . GLU A 1 230 ? 7.355 -18.672 6.867 1 96.44 230 GLU A N 1
ATOM 1809 C CA . GLU A 1 230 ? 7.18 -19.906 6.09 1 96.44 230 GLU A CA 1
ATOM 1810 C C . GLU A 1 230 ? 8.508 -20.375 5.496 1 96.44 230 GLU A C 1
ATOM 1812 O O . GLU A 1 230 ? 8.539 -21.328 4.723 1 96.44 230 GLU A O 1
ATOM 1817 N N . GLY A 1 231 ? 9.562 -19.656 5.738 1 96.19 231 GLY A N 1
ATOM 1818 C CA . GLY A 1 231 ? 10.883 -20.078 5.312 1 96.19 231 GLY A CA 1
ATOM 1819 C C . GLY A 1 231 ? 11.188 -19.734 3.865 1 96.19 231 GLY A C 1
ATOM 1820 O O . GLY A 1 231 ? 12.016 -20.391 3.225 1 96.19 231 GLY A O 1
ATOM 1821 N N . LEU A 1 232 ? 10.555 -18.703 3.355 1 96.75 232 LEU A N 1
ATOM 1822 C CA . LEU A 1 232 ? 10.68 -18.406 1.934 1 96.75 232 LEU A CA 1
ATOM 1823 C C . LEU A 1 232 ? 11.859 -17.484 1.677 1 96.75 232 LEU A C 1
ATOM 1825 O O . LEU A 1 232 ? 12.203 -17.203 0.524 1 96.75 232 LEU A O 1
ATOM 1829 N N . GLY A 1 233 ? 12.453 -16.969 2.689 1 97.69 233 GLY A N 1
ATOM 1830 C CA . GLY A 1 233 ? 13.594 -16.078 2.584 1 97.69 233 GLY A CA 1
ATOM 1831 C C . GLY A 1 233 ? 13.836 -15.258 3.84 1 97.69 233 GLY A C 1
ATOM 1832 O O . GLY A 1 233 ? 13.25 -15.539 4.887 1 97.69 233 GLY A O 1
ATOM 1833 N N . ILE A 1 234 ? 14.797 -14.352 3.703 1 98.12 234 ILE A N 1
ATOM 1834 C CA . ILE A 1 234 ? 15.07 -13.383 4.762 1 98.12 234 ILE A CA 1
ATOM 1835 C C . ILE A 1 234 ? 14.773 -11.969 4.254 1 98.12 234 ILE A C 1
ATOM 1837 O O . ILE A 1 234 ? 14.695 -11.742 3.045 1 98.12 234 ILE A O 1
ATOM 1841 N N . THR A 1 235 ? 14.562 -11.07 5.191 1 96.88 235 THR A N 1
ATOM 1842 C CA . THR A 1 235 ? 14.336 -9.688 4.781 1 96.88 235 THR A CA 1
ATOM 1843 C C . THR A 1 235 ? 15.211 -8.734 5.598 1 96.88 235 THR A C 1
ATOM 1845 O O . THR A 1 235 ? 15.625 -9.062 6.711 1 96.88 235 THR A O 1
ATOM 1848 N N . ILE A 1 236 ? 15.609 -7.684 4.949 1 95.88 236 ILE A N 1
ATOM 1849 C CA . ILE A 1 236 ? 16.297 -6.578 5.605 1 95.88 236 ILE A CA 1
ATOM 1850 C C . ILE A 1 236 ? 15.336 -5.414 5.805 1 95.88 236 ILE A C 1
ATOM 1852 O O . ILE A 1 236 ? 14.734 -4.922 4.848 1 95.88 236 ILE A O 1
ATOM 1856 N N . THR A 1 237 ? 15.18 -5.047 7.051 1 94.25 237 THR A N 1
ATOM 1857 C CA . THR A 1 237 ? 14.281 -3.949 7.395 1 94.25 237 THR A CA 1
ATOM 1858 C C . THR A 1 237 ? 14.805 -3.184 8.609 1 94.25 237 THR A C 1
ATOM 1860 O O . THR A 1 237 ? 16 -3.197 8.883 1 94.25 237 THR A O 1
ATOM 1863 N N . THR A 1 238 ? 13.938 -2.402 9.289 1 93.06 238 THR A N 1
ATOM 1864 C CA . THR A 1 238 ? 14.359 -1.647 10.461 1 93.06 238 THR A CA 1
ATOM 1865 C C . THR A 1 238 ? 13.523 -2.027 11.68 1 93.06 238 THR A C 1
ATOM 1867 O O . THR A 1 238 ? 12.422 -2.559 11.539 1 93.06 238 THR A O 1
ATOM 1870 N N . LYS A 1 239 ? 14.039 -1.748 12.812 1 92.56 239 LYS A N 1
ATOM 1871 C CA . LYS A 1 239 ? 13.383 -2.086 14.07 1 92.56 239 LYS A CA 1
ATOM 1872 C C . LYS A 1 239 ? 12 -1.433 14.164 1 92.56 239 LYS A C 1
ATOM 1874 O O . LYS A 1 239 ? 11.031 -2.076 14.562 1 92.56 239 LYS A O 1
ATOM 1879 N N . LYS A 1 240 ? 11.867 -0.234 13.688 1 88.06 240 LYS A N 1
ATOM 1880 C CA . LYS A 1 240 ? 10.625 0.513 13.859 1 88.06 240 LYS A CA 1
ATOM 1881 C C . LYS A 1 240 ? 9.562 0.054 12.859 1 88.06 240 LYS A C 1
ATOM 1883 O O . LYS A 1 240 ? 8.383 0.349 13.016 1 88.06 240 LYS A O 1
ATOM 1888 N N . ASN A 1 241 ? 10.016 -0.646 11.836 1 87.69 241 ASN A N 1
ATOM 1889 C CA . ASN A 1 241 ? 9.07 -1.15 10.852 1 87.69 241 ASN A CA 1
ATOM 1890 C C . ASN A 1 241 ? 8.32 -2.375 11.367 1 87.69 241 ASN A C 1
ATOM 1892 O O . ASN A 1 241 ? 7.336 -2.809 10.758 1 87.69 241 ASN A O 1
ATOM 1896 N N . ILE A 1 242 ? 8.773 -2.898 12.469 1 88.31 242 ILE A N 1
ATOM 1897 C CA . ILE A 1 242 ? 8.188 -4.125 12.992 1 88.31 242 ILE A CA 1
ATOM 1898 C C . ILE A 1 242 ? 7.316 -3.803 14.203 1 88.31 242 ILE A C 1
ATOM 1900 O O . ILE A 1 242 ? 7.816 -3.307 15.219 1 88.31 242 ILE A O 1
ATOM 1904 N N . LEU A 1 243 ? 6.102 -4.078 14.109 1 81.38 243 LEU A N 1
ATOM 1905 C CA . LEU A 1 243 ? 5.219 -3.92 15.258 1 81.38 243 LEU A CA 1
ATOM 1906 C C . LEU A 1 243 ? 5.281 -5.148 16.156 1 81.38 243 LEU A C 1
ATOM 1908 O O . LEU A 1 243 ? 5.312 -5.02 17.391 1 81.38 243 LEU A O 1
ATOM 1912 N N . SER A 1 244 ? 5.223 -6.246 15.547 1 85.31 244 SER A N 1
ATOM 1913 C CA . SER A 1 244 ? 5.336 -7.531 16.234 1 85.31 244 SER A CA 1
ATOM 1914 C C . SER A 1 244 ? 5.898 -8.602 15.297 1 85.31 244 SER A C 1
ATOM 1916 O O . SER A 1 244 ? 5.734 -8.523 14.078 1 85.31 244 SER A O 1
ATOM 1918 N N . LEU A 1 245 ? 6.566 -9.477 15.898 1 91.44 245 LEU A N 1
ATOM 1919 C CA . LEU A 1 245 ? 7.105 -10.586 15.117 1 91.44 245 LEU A CA 1
ATOM 1920 C C . LEU A 1 245 ? 6.203 -11.812 15.219 1 91.44 245 LEU A C 1
ATOM 1922 O O . LEU A 1 245 ? 5.742 -12.164 16.297 1 91.44 245 LEU A O 1
ATOM 1926 N N . PRO A 1 246 ? 5.895 -12.398 14.086 1 92.12 246 PRO A N 1
ATOM 1927 C CA . PRO A 1 246 ? 5.172 -13.672 14.148 1 92.12 246 PRO A CA 1
ATOM 1928 C C . PRO A 1 246 ? 5.969 -14.773 14.844 1 92.12 246 PRO A C 1
ATOM 1930 O O . PRO A 1 246 ? 7.152 -14.594 15.141 1 92.12 246 PRO A O 1
ATOM 1933 N N . ASP A 1 247 ? 5.227 -15.898 15.062 1 92.19 247 ASP A N 1
ATOM 1934 C CA . ASP A 1 247 ? 5.883 -17.047 15.672 1 92.19 247 ASP A CA 1
ATOM 1935 C C . ASP A 1 247 ? 7.039 -17.547 14.805 1 92.19 247 ASP A C 1
ATOM 1937 O O . ASP A 1 247 ? 6.938 -17.562 13.578 1 92.19 247 ASP A O 1
ATOM 1941 N N . GLN A 1 248 ? 8.117 -17.859 15.445 1 96.19 248 GLN A N 1
ATOM 1942 C CA . GLN A 1 248 ? 9.289 -18.469 14.836 1 96.19 248 GLN A CA 1
ATOM 1943 C C . GLN A 1 248 ? 10.031 -17.484 13.945 1 96.19 248 GLN A C 1
ATOM 1945 O O . GLN A 1 248 ? 10.789 -17.875 13.062 1 96.19 248 GLN A O 1
ATOM 1950 N N . VAL A 1 249 ? 9.734 -16.266 14.039 1 97.44 249 VAL A N 1
ATOM 1951 C CA . VAL A 1 249 ? 10.453 -15.227 13.32 1 97.44 249 VAL A CA 1
ATOM 1952 C C . VAL A 1 249 ? 11.312 -14.422 14.289 1 97.44 249 VAL A C 1
ATOM 1954 O O . VAL A 1 249 ? 10.836 -14 15.344 1 97.44 249 VAL A O 1
ATOM 1957 N N . VAL A 1 250 ? 12.586 -14.266 13.992 1 97.56 250 VAL A N 1
ATOM 1958 C CA . VAL A 1 250 ? 13.547 -13.578 14.844 1 97.56 250 VAL A CA 1
ATOM 1959 C C . VAL A 1 250 ? 14.344 -12.57 14.016 1 97.56 250 VAL A C 1
ATOM 1961 O O . VAL A 1 250 ? 14.242 -12.555 12.781 1 97.56 250 VAL A O 1
ATOM 1964 N N . PHE A 1 251 ? 15.062 -11.68 14.703 1 96.94 251 PHE A N 1
ATOM 1965 C CA . PHE A 1 251 ? 15.891 -10.75 13.961 1 96.94 251 PHE A CA 1
ATOM 1966 C C . PHE A 1 251 ? 17.266 -10.602 14.609 1 96.94 251 PHE A C 1
ATOM 1968 O O . PHE A 1 251 ? 17.453 -10.992 15.766 1 96.94 251 PHE A O 1
ATOM 1975 N N . ARG A 1 252 ? 18.281 -10.203 13.844 1 97.06 252 ARG A N 1
ATOM 1976 C CA . ARG A 1 252 ? 19.578 -9.727 14.289 1 97.06 252 ARG A CA 1
ATOM 1977 C C . ARG A 1 252 ? 19.875 -8.344 13.727 1 97.06 252 ARG A C 1
ATOM 1979 O O . ARG A 1 252 ? 19.438 -8.008 12.625 1 97.06 252 ARG A O 1
ATOM 1986 N N . GLU A 1 253 ? 20.594 -7.617 14.531 1 96.75 253 GLU A N 1
ATOM 1987 C CA . GLU A 1 253 ? 21.031 -6.32 14.023 1 96.75 253 GLU A CA 1
ATOM 1988 C C . GLU A 1 253 ? 22.078 -6.488 12.922 1 96.75 253 GLU A C 1
ATOM 1990 O O . GLU A 1 253 ? 22.953 -7.352 13.008 1 96.75 253 GLU A O 1
ATOM 1995 N N . LEU A 1 254 ? 21.891 -5.734 11.852 1 96.94 254 LEU A N 1
ATOM 1996 C CA . LEU A 1 254 ? 22.906 -5.723 10.797 1 96.94 254 LEU A CA 1
ATOM 1997 C C . LEU A 1 254 ? 24.188 -5.059 11.289 1 96.94 254 LEU A C 1
ATOM 1999 O O . LEU A 1 254 ? 24.141 -4 11.922 1 96.94 254 LEU A O 1
ATOM 2003 N N . LYS A 1 255 ? 25.344 -5.672 11.039 1 96.31 255 LYS A N 1
ATOM 2004 C CA . LYS A 1 255 ? 26.641 -5.105 11.422 1 96.31 255 LYS A CA 1
ATOM 2005 C C . LYS A 1 255 ? 27.484 -4.789 10.188 1 96.31 255 LYS A C 1
ATOM 2007 O O . LYS A 1 255 ? 27.5 -5.559 9.227 1 96.31 255 LYS A O 1
ATOM 2012 N N . PRO A 1 256 ? 28.328 -3.793 10.297 1 95.19 256 PRO A N 1
ATOM 2013 C CA . PRO A 1 256 ? 28.266 -2.803 11.375 1 95.19 256 PRO A CA 1
ATOM 2014 C C . PRO A 1 256 ? 26.891 -2.127 11.477 1 95.19 256 PRO A C 1
ATOM 2016 O O . PRO A 1 256 ? 26.125 -2.148 10.523 1 95.19 256 PRO A O 1
ATOM 2019 N N . ASN A 1 257 ? 26.688 -1.602 12.641 1 95.81 257 ASN A N 1
ATOM 2020 C CA . ASN A 1 257 ? 25.406 -0.933 12.82 1 95.81 257 ASN A CA 1
ATOM 2021 C C . ASN A 1 257 ? 25.141 0.087 11.719 1 95.81 257 ASN A C 1
ATOM 2023 O O . ASN A 1 257 ? 25.969 0.954 11.453 1 95.81 257 ASN A O 1
ATOM 2027 N N . THR A 1 258 ? 24.031 -0.129 11.078 1 93.69 258 THR A N 1
ATOM 2028 C CA . THR A 1 258 ? 23.578 0.739 9.992 1 93.69 258 THR A CA 1
ATOM 2029 C C . THR A 1 258 ? 22.219 1.339 10.312 1 93.69 258 THR A C 1
ATOM 2031 O O . THR A 1 258 ? 21.328 0.652 10.836 1 93.69 258 THR A O 1
ATOM 2034 N N . PHE A 1 259 ? 22.125 2.652 10.039 1 92.44 259 PHE A N 1
ATOM 2035 C CA . PHE A 1 259 ? 20.891 3.363 10.398 1 92.44 259 PHE A CA 1
ATOM 2036 C C . PHE A 1 259 ? 20.312 4.09 9.195 1 92.44 259 PHE A C 1
ATOM 2038 O O . PHE A 1 259 ? 21.047 4.426 8.258 1 92.44 259 PHE A O 1
ATOM 2045 N N . ARG A 1 260 ? 19.016 4.184 9.297 1 88.5 260 ARG A N 1
ATOM 2046 C CA . ARG A 1 260 ? 18.344 5.129 8.406 1 88.5 260 ARG A CA 1
ATOM 2047 C C . ARG A 1 260 ? 17.781 6.316 9.188 1 88.5 260 ARG A C 1
ATOM 2049 O O . ARG A 1 260 ? 17.359 6.168 10.336 1 88.5 260 ARG A O 1
ATOM 2056 N N . GLU A 1 261 ? 17.828 7.422 8.484 1 90.38 261 GLU A N 1
ATOM 2057 C CA . GLU A 1 261 ? 17.312 8.641 9.117 1 90.38 261 GLU A CA 1
ATOM 2058 C C . GLU A 1 261 ? 15.891 8.945 8.672 1 90.38 261 GLU A C 1
ATOM 2060 O O . GLU A 1 261 ? 15.609 8.992 7.473 1 90.38 261 GLU A O 1
ATOM 2065 N N . ILE A 1 262 ? 15.023 9.047 9.594 1 92.44 262 ILE A N 1
ATOM 2066 C CA . ILE A 1 262 ? 13.648 9.477 9.344 1 92.44 262 ILE A CA 1
ATOM 2067 C C . ILE A 1 262 ? 13.508 10.969 9.633 1 92.44 262 ILE A C 1
ATOM 2069 O O . ILE A 1 262 ? 13.945 11.445 10.68 1 92.44 262 ILE A O 1
ATOM 2073 N N . SER A 1 263 ? 12.93 11.68 8.688 1 94.5 263 SER A N 1
ATOM 2074 C CA . SER A 1 263 ? 12.859 13.125 8.836 1 94.5 263 SER A CA 1
ATOM 2075 C C . SER A 1 263 ? 11.469 13.648 8.469 1 94.5 263 SER A C 1
ATOM 2077 O O . SER A 1 263 ? 10.727 12.992 7.742 1 94.5 263 SER A O 1
ATOM 2079 N N . ILE A 1 264 ? 11.195 14.766 9.039 1 96.88 264 ILE A N 1
ATOM 2080 C CA . ILE A 1 264 ? 10.055 15.57 8.602 1 96.88 264 ILE A CA 1
ATOM 2081 C C . ILE A 1 264 ? 10.5 16.531 7.504 1 96.88 264 ILE A C 1
ATOM 2083 O O . ILE A 1 264 ? 11.57 17.141 7.594 1 96.88 264 ILE A O 1
ATOM 2087 N N . ALA A 1 265 ? 9.695 16.625 6.457 1 97 265 ALA A N 1
ATOM 2088 C CA . ALA A 1 265 ? 10.062 17.484 5.336 1 97 265 ALA A CA 1
ATOM 2089 C C . ALA A 1 265 ? 8.93 18.453 4.992 1 97 265 ALA A C 1
ATOM 2091 O O . ALA A 1 265 ? 7.758 18.078 5.023 1 97 265 ALA A O 1
ATOM 2092 N N . VAL A 1 266 ? 9.297 19.672 4.695 1 96.62 266 VAL A N 1
ATOM 2093 C CA . VAL A 1 266 ? 8.406 20.703 4.152 1 96.62 266 VAL A CA 1
ATOM 2094 C C . VAL A 1 266 ? 9.07 21.391 2.961 1 96.62 266 VAL A C 1
ATOM 2096 O O . VAL A 1 266 ? 10.297 21.422 2.861 1 96.62 266 VAL A O 1
ATOM 2099 N N . PRO A 1 267 ? 8.234 21.922 2.07 1 93.31 267 PRO A N 1
ATOM 2100 C CA . PRO A 1 267 ? 8.844 22.625 0.937 1 93.31 267 PRO A CA 1
ATOM 2101 C C . PRO A 1 267 ? 9.688 23.812 1.365 1 93.31 267 PRO A C 1
ATOM 2103 O O . PRO A 1 267 ? 10.781 24.031 0.837 1 93.31 267 PRO A O 1
ATOM 2106 N N . ASP A 1 268 ? 9.211 24.625 2.234 1 93.31 268 ASP A N 1
ATOM 2107 C CA . ASP A 1 268 ? 9.883 25.828 2.729 1 93.31 268 ASP A CA 1
ATOM 2108 C C . ASP A 1 268 ? 9.508 26.109 4.18 1 93.31 268 ASP A C 1
ATOM 2110 O O . ASP A 1 268 ? 8.375 26.516 4.469 1 93.31 268 ASP A O 1
ATOM 2114 N N . MET A 1 269 ? 10.477 26.047 5.062 1 94.31 269 MET A N 1
ATOM 2115 C CA . MET A 1 269 ? 10.25 26.172 6.5 1 94.31 269 MET A CA 1
ATOM 2116 C C . MET A 1 269 ? 9.844 27.609 6.852 1 94.31 269 MET A C 1
ATOM 2118 O O . MET A 1 269 ? 9.18 27.828 7.867 1 94.31 269 MET A O 1
ATOM 2122 N N . LYS A 1 270 ? 10.164 28.484 6.047 1 93.06 270 LYS A N 1
ATOM 2123 C CA . LYS A 1 270 ? 9.875 29.891 6.309 1 93.06 270 LYS A CA 1
ATOM 2124 C C . LYS A 1 270 ? 8.445 30.25 5.922 1 93.06 270 LYS A C 1
ATOM 2126 O O . LYS A 1 270 ? 7.93 31.297 6.297 1 93.06 270 LYS A O 1
ATOM 2131 N N . ASP A 1 271 ? 7.852 29.344 5.234 1 91.81 271 ASP A N 1
ATOM 2132 C CA . ASP A 1 271 ? 6.512 29.609 4.715 1 91.81 271 ASP A CA 1
ATOM 2133 C C . ASP A 1 271 ? 5.547 28.484 5.082 1 91.81 271 ASP A C 1
ATOM 2135 O O . ASP A 1 271 ? 4.809 27.984 4.227 1 91.81 271 ASP A O 1
ATOM 2139 N N . ILE A 1 272 ? 5.531 28.062 6.344 1 92.31 272 ILE A N 1
ATOM 2140 C CA . ILE A 1 272 ? 4.605 27.016 6.762 1 92.31 272 ILE A CA 1
ATOM 2141 C C . ILE A 1 272 ? 3.439 27.625 7.527 1 92.31 272 ILE A C 1
ATOM 2143 O O . ILE A 1 272 ? 3.578 28.703 8.125 1 92.31 272 ILE A O 1
ATOM 2147 N N . SER A 1 273 ? 2.287 26.984 7.461 1 92 273 SER A N 1
ATOM 2148 C CA . SER A 1 273 ? 1.126 27.406 8.234 1 92 273 SER A CA 1
ATOM 2149 C C . SER A 1 273 ? 1.324 27.125 9.727 1 92 273 SER A C 1
ATOM 2151 O O . SER A 1 273 ? 2.232 26.375 10.102 1 92 273 SER A O 1
ATOM 2153 N N . LYS A 1 274 ? 0.529 27.703 10.539 1 91.31 274 LYS A N 1
ATOM 2154 C CA . LYS A 1 274 ? 0.562 27.438 11.977 1 91.31 274 LYS A CA 1
ATOM 2155 C C . LYS A 1 274 ? 0.282 25.969 12.273 1 91.31 274 LYS A C 1
ATOM 2157 O O . LYS A 1 274 ? 0.941 25.359 13.117 1 91.31 274 LYS A O 1
ATOM 2162 N N . ALA A 1 275 ? -0.67 25.422 11.617 1 93.06 275 ALA A N 1
ATOM 2163 C CA . ALA A 1 275 ? -1.021 24.016 11.805 1 93.06 275 ALA A CA 1
ATOM 2164 C C . ALA A 1 275 ? 0.164 23.109 11.484 1 93.06 275 ALA A C 1
ATOM 2166 O O . ALA A 1 275 ? 0.437 22.156 12.219 1 93.06 275 ALA A O 1
ATOM 2167 N N . THR A 1 276 ? 0.832 23.391 10.398 1 95.75 276 THR A N 1
ATOM 2168 C CA . THR A 1 276 ? 2.018 22.641 10.023 1 95.75 276 THR A CA 1
ATOM 2169 C C . THR A 1 276 ? 3.105 22.766 11.086 1 95.75 276 THR A C 1
ATOM 2171 O O . THR A 1 276 ? 3.773 21.797 11.43 1 95.75 276 THR A O 1
ATOM 2174 N N . GLY A 1 277 ? 3.27 23.953 11.578 1 95.19 277 GLY A N 1
ATOM 2175 C CA . GLY A 1 277 ? 4.215 24.188 12.656 1 95.19 277 GLY A CA 1
ATOM 2176 C C . GLY A 1 277 ? 3.914 23.375 13.898 1 95.19 277 GLY A C 1
ATOM 2177 O O . GLY A 1 277 ? 4.82 22.812 14.516 1 95.19 277 GLY A O 1
ATOM 2178 N N . VAL A 1 278 ? 2.654 23.328 14.266 1 94.44 278 VAL A N 1
ATOM 2179 C CA . VAL A 1 278 ? 2.221 22.547 15.414 1 94.44 278 VAL A CA 1
ATOM 2180 C C . VAL A 1 278 ? 2.557 21.078 15.195 1 94.44 278 VAL A C 1
ATOM 2182 O O . VAL A 1 278 ? 3.01 20.391 16.125 1 94.44 278 VAL A O 1
ATOM 2185 N N . PHE A 1 279 ? 2.357 20.578 14.016 1 97.19 279 PHE A N 1
ATOM 2186 C CA . PHE A 1 279 ? 2.697 19.203 13.688 1 97.19 279 PHE A CA 1
ATOM 2187 C C . PHE A 1 279 ? 4.18 18.938 13.922 1 97.19 279 PHE A C 1
ATOM 2189 O O . PHE A 1 279 ? 4.547 17.953 14.578 1 97.19 279 PHE A O 1
ATOM 2196 N N . ILE A 1 280 ? 4.996 19.75 13.344 1 97 280 ILE A N 1
ATOM 2197 C CA . ILE A 1 280 ? 6.445 19.594 13.422 1 97 280 ILE A CA 1
ATOM 2198 C C . ILE A 1 280 ? 6.887 19.625 14.883 1 97 280 ILE A C 1
ATOM 2200 O O . ILE A 1 280 ? 7.641 18.75 15.328 1 97 280 ILE A O 1
ATOM 2204 N N . GLN A 1 281 ? 6.41 20.578 15.617 1 96 281 GLN A N 1
ATOM 2205 C CA . GLN A 1 281 ? 6.793 20.719 17.016 1 96 281 GLN A CA 1
ATOM 2206 C C . GLN A 1 281 ? 6.324 19.516 17.844 1 96 281 GLN A C 1
ATOM 2208 O O . GLN A 1 281 ? 7.059 19.031 18.703 1 96 281 GLN A O 1
ATOM 2213 N N . THR A 1 282 ? 5.121 19.094 17.625 1 96.44 282 THR A N 1
ATOM 2214 C CA . THR A 1 282 ? 4.586 17.922 18.328 1 96.44 282 THR A CA 1
ATOM 2215 C C . THR A 1 282 ? 5.422 16.688 18.047 1 96.44 282 THR A C 1
ATOM 2217 O O . THR A 1 282 ? 5.781 15.945 18.969 1 96.44 282 THR A O 1
ATOM 2220 N N . ALA A 1 283 ? 5.727 16.438 16.781 1 97.06 283 ALA A N 1
ATOM 2221 C CA . ALA A 1 283 ? 6.527 15.281 16.375 1 97.06 283 ALA A CA 1
ATOM 2222 C C . ALA A 1 283 ? 7.895 15.305 17.062 1 97.06 283 ALA A C 1
ATOM 2224 O O . ALA A 1 283 ? 8.352 14.281 17.578 1 97.06 283 ALA A O 1
ATOM 2225 N N . ARG A 1 284 ? 8.508 16.438 17.031 1 95.75 284 ARG A N 1
ATOM 2226 C CA . ARG A 1 284 ? 9.836 16.578 17.641 1 95.75 284 ARG A CA 1
ATOM 2227 C C . ARG A 1 284 ? 9.789 16.312 19.141 1 95.75 284 ARG A C 1
ATOM 2229 O O . ARG A 1 284 ? 10.664 15.633 19.688 1 95.75 284 ARG A O 1
ATOM 2236 N N . THR A 1 285 ? 8.852 16.859 19.812 1 95.19 285 THR A N 1
ATOM 2237 C CA . THR A 1 285 ? 8.703 16.672 21.25 1 95.19 285 THR A CA 1
ATOM 2238 C C . THR A 1 285 ? 8.492 15.203 21.594 1 95.19 285 THR A C 1
ATOM 2240 O O . THR A 1 285 ? 9.047 14.703 22.578 1 95.19 285 THR A O 1
ATOM 2243 N N . LEU A 1 286 ? 7.738 14.523 20.781 1 94.94 286 LEU A N 1
ATOM 2244 C CA . LEU A 1 286 ? 7.383 13.133 21.047 1 94.94 286 LEU A CA 1
ATOM 2245 C C . LEU A 1 286 ? 8.555 12.203 20.75 1 94.94 286 LEU A C 1
ATOM 2247 O O . LEU A 1 286 ? 8.75 11.203 21.438 1 94.94 286 LEU A O 1
ATOM 2251 N N . PHE A 1 287 ? 9.305 12.469 19.719 1 93.12 287 PHE A N 1
ATOM 2252 C CA . PHE A 1 287 ? 10.156 11.398 19.203 1 93.12 287 PHE A CA 1
ATOM 2253 C C . PHE A 1 287 ? 11.617 11.836 19.172 1 93.12 287 PHE A C 1
ATOM 2255 O O . PHE A 1 287 ? 12.5 11.023 18.891 1 93.12 287 PHE A O 1
ATOM 2262 N N . THR A 1 288 ? 12.023 12.992 19.109 1 82.69 288 THR A N 1
ATOM 2263 C CA . THR A 1 288 ? 13.422 13.383 19.172 1 82.69 288 THR A CA 1
ATOM 2264 C C . THR A 1 288 ? 13.93 13.367 20.609 1 82.69 288 THR A C 1
ATOM 2266 O O . THR A 1 288 ? 15.094 13.031 20.859 1 82.69 288 THR A O 1
ATOM 2269 N N . ASN A 1 289 ? 13.219 14 21.578 1 63.56 289 ASN A N 1
ATOM 2270 C CA . ASN A 1 289 ? 13.734 14.188 22.922 1 63.56 289 ASN A CA 1
ATOM 2271 C C . ASN A 1 289 ? 13.93 12.859 23.641 1 63.56 289 ASN A C 1
ATOM 2273 O O . ASN A 1 289 ? 14.477 12.812 24.75 1 63.56 289 ASN A O 1
ATOM 2277 N N . LYS A 1 290 ? 13.281 11.828 23.406 1 49.53 290 LYS A N 1
ATOM 2278 C CA . LYS A 1 290 ? 13.508 10.617 24.188 1 49.53 290 LYS A CA 1
ATOM 2279 C C . LYS A 1 290 ? 14.82 9.945 23.797 1 49.53 290 LYS A C 1
ATOM 2281 O O . LYS A 1 290 ? 15.031 8.766 24.078 1 49.53 290 LYS A O 1
ATOM 2286 N N . GLY A 1 291 ? 15.641 10.375 23.016 1 36.31 291 GLY A N 1
ATOM 2287 C CA . GLY A 1 291 ? 16.984 9.828 22.891 1 36.31 291 GLY A CA 1
ATOM 2288 C C . GLY A 1 291 ? 17.766 9.875 24.188 1 36.31 291 GLY A C 1
ATOM 2289 O O . GLY A 1 291 ? 18.906 9.414 24.25 1 36.31 291 GLY A O 1
ATOM 2290 N N . ALA A 1 292 ? 17.641 10.836 25.203 1 29.53 292 ALA A N 1
ATOM 2291 C CA . ALA A 1 292 ? 18.781 10.938 26.109 1 29.53 292 ALA A CA 1
ATOM 2292 C C . ALA A 1 292 ? 18.938 9.672 26.953 1 29.53 292 ALA A C 1
ATOM 2294 O O . ALA A 1 292 ? 17.938 9.07 27.359 1 29.53 292 ALA A O 1
ATOM 2295 N N . MET B 1 1 ? 7.984 -11.109 -36.375 1 80.56 1 MET B N 1
ATOM 2296 C CA . MET B 1 1 ? 8.047 -10.883 -34.938 1 80.56 1 MET B CA 1
ATOM 2297 C C . MET B 1 1 ? 8.258 -12.203 -34.188 1 80.56 1 MET B C 1
ATOM 2299 O O . MET B 1 1 ? 7.656 -13.219 -34.531 1 80.56 1 MET B O 1
ATOM 2303 N N . ASN B 1 2 ? 9.234 -12.188 -33.344 1 86.56 2 ASN B N 1
ATOM 2304 C CA . ASN B 1 2 ? 9.562 -13.414 -32.625 1 86.5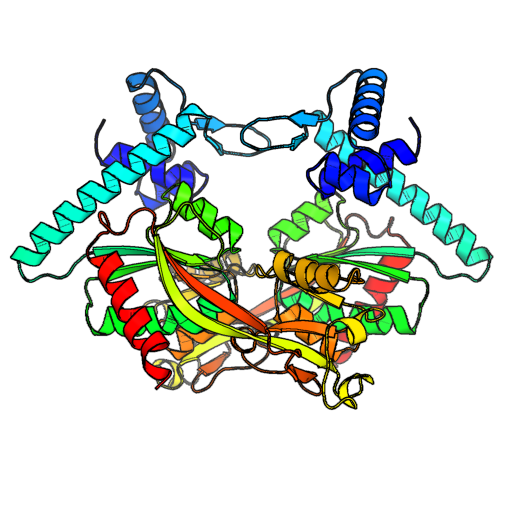6 2 ASN B CA 1
ATOM 2305 C C . ASN B 1 2 ? 9.258 -13.297 -31.125 1 86.56 2 ASN B C 1
ATOM 2307 O O . ASN B 1 2 ? 8.781 -12.266 -30.672 1 86.56 2 ASN B O 1
ATOM 2311 N N . GLU B 1 3 ? 9.523 -14.445 -30.438 1 89.38 3 GLU B N 1
ATOM 2312 C CA . GLU B 1 3 ? 9.172 -14.539 -29.016 1 89.38 3 GLU B CA 1
ATOM 2313 C C . GLU B 1 3 ? 9.93 -13.508 -28.188 1 89.38 3 GLU B C 1
ATOM 2315 O O . GLU B 1 3 ? 9.367 -12.898 -27.281 1 89.38 3 GLU B O 1
ATOM 2320 N N . SER B 1 4 ? 11.148 -13.328 -28.531 1 90.81 4 SER B N 1
ATOM 2321 C CA . SER B 1 4 ? 11.984 -12.391 -27.797 1 90.81 4 SER B CA 1
ATOM 2322 C C . SER B 1 4 ? 11.469 -10.961 -27.922 1 90.81 4 SER B C 1
ATOM 2324 O O . SER B 1 4 ? 11.539 -10.18 -26.969 1 90.81 4 SER B O 1
ATOM 2326 N N . GLN B 1 5 ? 11.008 -10.695 -29.031 1 89.81 5 GLN B N 1
ATOM 2327 C CA . GLN B 1 5 ? 10.43 -9.375 -29.266 1 89.81 5 GLN B CA 1
ATOM 2328 C C . GLN B 1 5 ? 9.148 -9.172 -28.469 1 89.81 5 GLN B C 1
ATOM 2330 O O . GLN B 1 5 ? 8.93 -8.109 -27.891 1 89.81 5 GLN B O 1
ATOM 2335 N N . ILE B 1 6 ? 8.375 -10.219 -28.484 1 91.56 6 ILE B N 1
ATOM 2336 C CA . ILE B 1 6 ? 7.141 -10.188 -27.703 1 91.56 6 ILE B CA 1
ATOM 2337 C C . ILE B 1 6 ? 7.461 -10.023 -26.219 1 91.56 6 ILE B C 1
ATOM 2339 O O . ILE B 1 6 ? 6.863 -9.188 -25.547 1 91.56 6 ILE B O 1
ATOM 2343 N N . GLN B 1 7 ? 8.414 -10.719 -25.734 1 93.38 7 GLN B N 1
ATOM 2344 C CA . GLN B 1 7 ? 8.859 -10.641 -24.344 1 93.38 7 GLN B CA 1
ATOM 2345 C C . GLN B 1 7 ? 9.344 -9.234 -24 1 93.38 7 GLN B C 1
ATOM 2347 O O . GLN B 1 7 ? 9.094 -8.734 -22.906 1 93.38 7 GLN B O 1
ATOM 2352 N N . LEU B 1 8 ? 9.992 -8.672 -24.922 1 93.94 8 LEU B N 1
ATOM 2353 C CA . LEU B 1 8 ? 10.539 -7.336 -24.703 1 93.94 8 LEU B CA 1
ATOM 2354 C C . LEU B 1 8 ? 9.414 -6.328 -24.469 1 93.94 8 LEU B C 1
ATOM 2356 O O . LEU B 1 8 ? 9.484 -5.527 -23.547 1 93.94 8 LEU B O 1
ATOM 2360 N N . ILE B 1 9 ? 8.391 -6.348 -25.297 1 93.62 9 ILE B N 1
ATOM 2361 C CA . ILE B 1 9 ? 7.277 -5.414 -25.172 1 93.62 9 ILE B CA 1
ATOM 2362 C C . ILE B 1 9 ? 6.559 -5.625 -23.844 1 93.62 9 ILE B C 1
ATOM 2364 O O . ILE B 1 9 ? 6.227 -4.66 -23.156 1 93.62 9 ILE B O 1
ATOM 2368 N N . VAL B 1 10 ? 6.379 -6.852 -23.484 1 93.44 10 VAL B N 1
ATOM 2369 C CA . VAL B 1 10 ? 5.707 -7.172 -22.219 1 93.44 10 VAL B CA 1
ATOM 2370 C C . VAL B 1 10 ? 6.551 -6.691 -21.047 1 93.44 10 VAL B C 1
ATOM 2372 O O . VAL B 1 10 ? 6.031 -6.102 -20.094 1 93.44 10 VAL B O 1
ATOM 2375 N N . LYS B 1 11 ? 7.867 -6.863 -21.109 1 94.06 11 LYS B N 1
ATOM 2376 C CA . LYS B 1 11 ? 8.773 -6.445 -20.047 1 94.06 11 LYS B CA 1
ATOM 2377 C C . LYS B 1 11 ? 8.773 -4.93 -19.891 1 94.06 11 LYS B C 1
ATOM 2379 O O . LYS B 1 11 ? 8.844 -4.418 -18.766 1 94.06 11 LYS B O 1
ATOM 2384 N N . ILE B 1 12 ? 8.688 -4.266 -20.969 1 93 12 ILE B N 1
ATOM 2385 C CA . ILE B 1 12 ? 8.617 -2.809 -20.938 1 93 12 ILE B CA 1
ATOM 2386 C C . ILE B 1 12 ? 7.355 -2.371 -20.203 1 93 12 ILE B C 1
ATOM 2388 O O . ILE B 1 12 ? 7.383 -1.426 -19.406 1 93 12 ILE B O 1
ATOM 2392 N N . SER B 1 13 ? 6.293 -3.031 -20.453 1 91.12 13 SER B N 1
ATOM 2393 C CA . SER B 1 13 ? 5.039 -2.703 -19.781 1 91.12 13 SER B CA 1
ATOM 2394 C C . SER B 1 13 ? 5.145 -2.936 -18.281 1 91.12 13 SER B C 1
ATOM 2396 O O . SER B 1 13 ? 4.551 -2.199 -17.484 1 91.12 13 SER B O 1
ATOM 2398 N N . GLU B 1 14 ? 5.891 -3.906 -17.922 1 87.94 14 GLU B N 1
ATOM 2399 C CA . GLU B 1 14 ? 6.031 -4.285 -16.516 1 87.94 14 GLU B CA 1
ATOM 2400 C C . GLU B 1 14 ? 6.945 -3.318 -15.766 1 87.94 14 GLU B C 1
ATOM 2402 O O . GLU B 1 14 ? 6.695 -2.988 -14.609 1 87.94 14 GLU B O 1
ATOM 2407 N N . THR B 1 15 ? 7.953 -2.887 -16.422 1 85.12 15 THR B N 1
ATOM 2408 C CA . THR B 1 15 ? 8.969 -2.082 -15.758 1 85.12 15 THR B CA 1
ATOM 2409 C C . THR B 1 15 ? 8.688 -0.594 -15.938 1 85.12 15 THR B C 1
ATOM 2411 O O . THR B 1 15 ? 9.195 0.235 -15.18 1 85.12 15 THR B O 1
ATOM 2414 N N . GLY B 1 16 ? 7.965 -0.325 -16.969 1 86.5 16 GLY B N 1
ATOM 2415 C CA . GLY B 1 16 ? 7.676 1.062 -17.281 1 86.5 16 GLY B CA 1
ATOM 2416 C C . GLY B 1 16 ? 8.867 1.808 -17.844 1 86.5 16 GLY B C 1
ATOM 2417 O O . GLY B 1 16 ? 8.898 3.041 -17.844 1 86.5 16 GLY B O 1
ATOM 2418 N N . SER B 1 17 ? 9.906 1.021 -18.266 1 88.5 17 SER B N 1
ATOM 2419 C CA . SER B 1 17 ? 11.156 1.649 -18.688 1 88.5 17 SER B CA 1
ATOM 2420 C C . SER B 1 17 ? 11.875 0.812 -19.734 1 88.5 17 SER B C 1
ATOM 2422 O O . SER B 1 17 ? 11.961 -0.411 -19.609 1 88.5 17 SER B O 1
ATOM 2424 N N . PHE B 1 18 ? 12.438 1.574 -20.75 1 90.88 18 PHE B N 1
ATOM 2425 C CA . PHE B 1 18 ? 13.242 0.891 -21.75 1 90.88 18 PHE B CA 1
ATOM 2426 C C . PHE B 1 18 ? 14.555 0.394 -21.141 1 90.88 18 PHE B C 1
ATOM 2428 O O . PHE B 1 18 ? 14.977 -0.73 -21.422 1 90.88 18 PHE B O 1
ATOM 2435 N N . THR B 1 19 ? 15.047 1.167 -20.281 1 89.19 19 THR B N 1
ATOM 2436 C CA . THR B 1 19 ? 16.328 0.844 -19.672 1 89.19 19 THR B CA 1
ATOM 2437 C C . THR B 1 19 ? 16.203 -0.357 -18.734 1 89.19 19 THR B C 1
ATOM 2439 O O . THR B 1 19 ? 16.984 -1.307 -18.828 1 89.19 19 THR B O 1
ATOM 2442 N N . LYS B 1 20 ? 15.219 -0.342 -17.953 1 87.25 20 LYS B N 1
ATOM 2443 C CA . LYS B 1 20 ? 15.039 -1.425 -16.984 1 87.25 20 LYS B CA 1
ATOM 2444 C C . LYS B 1 20 ? 14.688 -2.732 -17.688 1 87.25 20 LYS B C 1
ATOM 2446 O O . LYS B 1 20 ? 15.164 -3.801 -17.297 1 87.25 20 LYS B O 1
ATOM 2451 N N . ALA B 1 21 ? 13.852 -2.588 -18.641 1 91.81 21 ALA B N 1
ATOM 2452 C CA . ALA B 1 21 ? 13.508 -3.775 -19.422 1 91.81 21 ALA B CA 1
ATOM 2453 C C . ALA B 1 21 ? 14.742 -4.375 -20.078 1 91.81 21 ALA B C 1
ATOM 2455 O O . ALA B 1 21 ? 14.93 -5.594 -20.078 1 91.81 21 ALA B O 1
ATOM 2456 N N . GLY B 1 22 ? 15.609 -3.48 -20.625 1 91.88 22 GLY B N 1
ATOM 2457 C CA . GLY B 1 22 ? 16.844 -3.941 -21.219 1 91.88 22 GLY B CA 1
ATOM 2458 C C . GLY B 1 22 ? 17.766 -4.645 -20.234 1 91.88 22 GLY B C 1
ATOM 2459 O O . GLY B 1 22 ? 18.312 -5.707 -20.547 1 91.88 22 GLY B O 1
ATOM 2460 N N . GLU B 1 23 ? 17.844 -4.141 -19.078 1 86.94 23 GLU B N 1
ATOM 2461 C CA . GLU B 1 23 ? 18.672 -4.738 -18.047 1 86.94 23 GLU B CA 1
ATOM 2462 C C . GLU B 1 23 ? 18.219 -6.148 -17.703 1 86.94 23 GLU B C 1
ATOM 2464 O O . GLU B 1 23 ? 19.031 -7.062 -17.562 1 86.94 23 GLU B O 1
ATOM 2469 N N . GLU B 1 24 ? 16.969 -6.309 -17.641 1 86.81 24 GLU B N 1
ATOM 2470 C CA . GLU B 1 24 ? 16.406 -7.602 -17.266 1 86.81 24 GLU B CA 1
ATOM 2471 C C . GLU B 1 24 ? 16.578 -8.617 -18.406 1 86.81 24 GLU B C 1
ATOM 2473 O O . GLU B 1 24 ? 16.672 -9.82 -18.156 1 86.81 24 GLU B O 1
ATOM 2478 N N . LEU B 1 25 ? 16.625 -8.078 -19.578 1 90.81 25 LEU B N 1
ATOM 2479 C CA . LEU B 1 25 ? 16.719 -8.969 -20.734 1 90.81 25 LEU B CA 1
ATOM 2480 C C . LEU B 1 25 ? 18.125 -8.969 -21.312 1 90.81 25 LEU B C 1
ATOM 2482 O O . LEU B 1 25 ? 18.344 -9.484 -22.422 1 90.81 25 LEU B O 1
ATOM 2486 N N . HIS B 1 26 ? 19.016 -8.281 -20.578 1 89.94 26 HIS B N 1
ATOM 2487 C CA . HIS B 1 26 ? 20.422 -8.227 -20.953 1 89.94 26 HIS B CA 1
ATOM 2488 C C . HIS B 1 26 ? 20.594 -7.555 -22.312 1 89.94 26 HIS B C 1
ATOM 2490 O O . HIS B 1 26 ? 21.297 -8.07 -23.188 1 89.94 26 HIS B O 1
ATOM 2496 N N . MET B 1 27 ? 19.875 -6.559 -22.516 1 91.25 27 MET B N 1
ATOM 2497 C CA . MET B 1 27 ? 19.953 -5.711 -23.703 1 91.25 27 MET B CA 1
ATOM 2498 C C . MET B 1 27 ? 20.344 -4.285 -23.328 1 91.25 27 MET B C 1
ATOM 2500 O O . MET B 1 27 ? 20.031 -3.818 -22.234 1 91.25 27 MET B O 1
ATOM 2504 N N . THR B 1 28 ? 21.078 -3.66 -24.203 1 91.56 28 THR B N 1
ATOM 2505 C CA . THR B 1 28 ? 21.344 -2.24 -24.016 1 91.56 28 THR B CA 1
ATOM 2506 C C . THR B 1 28 ? 20.109 -1.407 -24.359 1 91.56 28 THR B C 1
ATOM 2508 O O . THR B 1 28 ? 19.219 -1.864 -25.078 1 91.56 28 THR B O 1
ATOM 2511 N N . GLN B 1 29 ? 20.078 -0.284 -23.766 1 90.81 29 GLN B N 1
ATOM 2512 C CA . GLN B 1 29 ? 18.938 0.588 -24 1 90.81 29 GLN B CA 1
ATOM 2513 C C . GLN B 1 29 ? 18.797 0.939 -25.469 1 90.81 29 GLN B C 1
ATOM 2515 O O . GLN B 1 29 ? 17.688 0.893 -26.031 1 90.81 29 GLN B O 1
ATOM 2520 N N . PRO B 1 30 ? 19.844 1.242 -26.266 1 92.75 30 PRO B N 1
ATOM 2521 C CA . PRO B 1 30 ? 19.672 1.487 -27.688 1 92.75 30 PRO B CA 1
ATOM 2522 C C . PRO B 1 30 ? 19.141 0.273 -28.438 1 92.75 30 PRO B C 1
ATOM 2524 O O . PRO B 1 30 ? 18.328 0.421 -29.359 1 92.75 30 PRO B O 1
ATOM 2527 N N . ALA B 1 31 ? 19.578 -0.821 -28.047 1 93.19 31 ALA B N 1
ATOM 2528 C CA . ALA B 1 31 ? 19.094 -2.053 -28.656 1 93.19 31 ALA B CA 1
ATOM 2529 C C . ALA B 1 31 ? 17.594 -2.234 -28.406 1 93.19 31 ALA B C 1
ATOM 2531 O O . ALA B 1 31 ? 16.859 -2.641 -29.312 1 93.19 31 ALA B O 1
ATOM 2532 N N . VAL B 1 32 ? 17.188 -1.961 -27.203 1 94.31 32 VAL B N 1
ATOM 2533 C CA . VAL B 1 32 ? 15.781 -2.033 -26.844 1 94.31 32 VAL B CA 1
ATOM 2534 C C . VAL B 1 32 ? 14.977 -1.067 -27.703 1 94.31 32 VAL B C 1
ATOM 2536 O O . VAL B 1 32 ? 13.938 -1.439 -28.25 1 94.31 32 VAL B O 1
ATOM 2539 N N . SER B 1 33 ? 15.438 0.13 -27.812 1 93.44 33 SER B N 1
ATOM 2540 C CA . SER B 1 33 ? 14.75 1.161 -28.578 1 93.44 33 SER B CA 1
ATOM 2541 C C . SER B 1 33 ? 14.609 0.755 -30.047 1 93.44 33 SER B C 1
ATOM 2543 O O . SER B 1 33 ? 13.547 0.925 -30.641 1 93.44 33 SER B O 1
ATOM 2545 N N . ARG B 1 34 ? 15.625 0.225 -30.578 1 93.19 34 ARG B N 1
ATOM 2546 C CA . ARG B 1 34 ? 15.609 -0.221 -31.969 1 93.19 34 ARG B CA 1
ATOM 2547 C C . ARG B 1 34 ? 14.633 -1.375 -32.156 1 93.19 34 ARG B C 1
ATOM 2549 O O . ARG B 1 34 ? 13.922 -1.427 -33.156 1 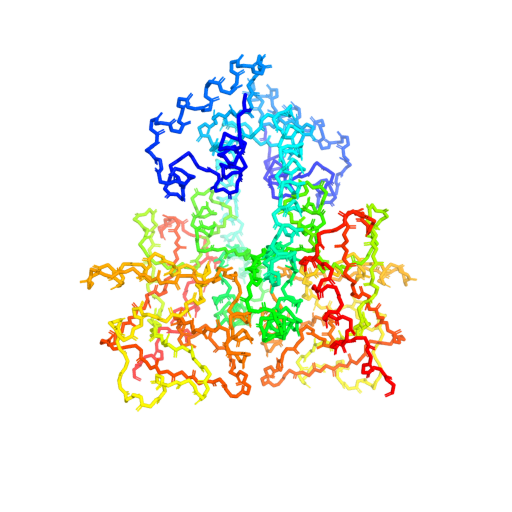93.19 34 ARG B O 1
ATOM 2556 N N . ALA B 1 35 ? 14.703 -2.219 -31.234 1 93.69 35 ALA B N 1
ATOM 2557 C CA . ALA B 1 35 ? 13.812 -3.375 -31.312 1 93.69 35 ALA B CA 1
ATOM 2558 C C . ALA B 1 35 ? 12.352 -2.943 -31.281 1 93.69 35 ALA B C 1
ATOM 2560 O O . ALA B 1 35 ? 11.531 -3.467 -32.031 1 93.69 35 ALA B O 1
ATOM 2561 N N . VAL B 1 36 ? 12.062 -2.035 -30.453 1 94.31 36 VAL B N 1
ATOM 2562 C CA . VAL B 1 36 ? 10.695 -1.534 -30.328 1 94.31 36 VAL B CA 1
ATOM 2563 C C . VAL B 1 36 ? 10.281 -0.861 -31.641 1 94.31 36 VAL B C 1
ATOM 2565 O O . VAL B 1 36 ? 9.172 -1.084 -32.125 1 94.31 36 VAL B O 1
ATOM 2568 N N . ALA B 1 37 ? 11.133 -0.084 -32.125 1 93.31 37 ALA B N 1
ATOM 2569 C CA . ALA B 1 37 ? 10.859 0.593 -33.406 1 93.31 37 ALA B CA 1
ATOM 2570 C C . ALA B 1 37 ? 10.602 -0.415 -34.531 1 93.31 37 ALA B C 1
ATOM 2572 O O . ALA B 1 37 ? 9.711 -0.213 -35.344 1 93.31 37 ALA B O 1
ATOM 2573 N N . ALA B 1 38 ? 11.391 -1.374 -34.531 1 92.31 38 ALA B N 1
ATOM 2574 C CA . ALA B 1 38 ? 11.242 -2.414 -35.562 1 92.31 38 ALA B CA 1
ATOM 2575 C C . ALA B 1 38 ? 9.891 -3.104 -35.438 1 92.31 38 ALA B C 1
ATOM 2577 O O . ALA B 1 38 ? 9.234 -3.371 -36.438 1 92.31 38 ALA B O 1
ATOM 2578 N N . ILE B 1 39 ? 9.516 -3.404 -34.25 1 92.38 39 ILE B N 1
ATOM 2579 C CA . ILE B 1 39 ? 8.242 -4.059 -34 1 92.38 39 ILE B CA 1
ATOM 2580 C C . ILE B 1 39 ? 7.098 -3.146 -34.438 1 92.38 39 ILE B C 1
ATOM 2582 O O . ILE B 1 39 ? 6.156 -3.592 -35.094 1 92.38 39 ILE B O 1
ATOM 2586 N N . GLU B 1 40 ? 7.207 -1.886 -34.031 1 93.81 40 GLU B N 1
ATOM 2587 C CA . GLU B 1 40 ? 6.172 -0.922 -34.406 1 93.81 40 GLU B CA 1
ATOM 2588 C C . GLU B 1 40 ? 6.074 -0.755 -35.906 1 93.81 40 GLU B C 1
ATOM 2590 O O . GLU B 1 40 ? 4.977 -0.628 -36.469 1 93.81 40 GLU B O 1
ATOM 2595 N N . SER B 1 41 ? 7.164 -0.73 -36.562 1 91.94 41 SER B N 1
ATOM 2596 C CA . SER B 1 41 ? 7.195 -0.644 -38.031 1 91.94 41 SER B CA 1
ATOM 2597 C C . SER B 1 41 ? 6.523 -1.854 -38.656 1 91.94 41 SER B C 1
ATOM 2599 O O . SER B 1 41 ? 5.746 -1.712 -39.594 1 91.94 41 SER B O 1
ATOM 2601 N N . GLU B 1 42 ? 6.871 -2.975 -38.188 1 90.69 42 GLU B N 1
ATOM 2602 C CA . GLU B 1 42 ? 6.289 -4.211 -38.688 1 90.69 42 GLU B CA 1
ATOM 2603 C C . GLU B 1 42 ? 4.773 -4.227 -38.5 1 90.69 42 GLU B C 1
ATOM 2605 O O . GLU B 1 42 ? 4.039 -4.699 -39.375 1 90.69 42 GLU B O 1
ATOM 2610 N N . LEU B 1 43 ? 4.348 -3.742 -37.375 1 90.81 43 LEU B N 1
ATOM 2611 C CA . LEU B 1 43 ? 2.928 -3.738 -37.031 1 90.81 43 LEU B CA 1
ATOM 2612 C C . LEU B 1 43 ? 2.211 -2.58 -37.719 1 90.81 43 LEU B C 1
ATOM 2614 O O . LEU B 1 43 ? 0.981 -2.578 -37.812 1 90.81 43 LEU B O 1
ATOM 2618 N N . GLY B 1 44 ? 2.953 -1.551 -38.125 1 91.81 44 GLY B N 1
ATOM 2619 C CA . GLY B 1 44 ? 2.381 -0.398 -38.812 1 91.81 44 GLY B CA 1
ATOM 2620 C C . GLY B 1 44 ? 1.699 0.572 -37.875 1 91.81 44 GLY B C 1
ATOM 2621 O O . GLY B 1 44 ? 0.817 1.33 -38.281 1 91.81 44 GLY B O 1
ATOM 2622 N N . THR B 1 45 ? 1.983 0.406 -36.625 1 91.88 45 THR B N 1
ATOM 2623 C CA . THR B 1 45 ? 1.382 1.287 -35.625 1 91.88 45 THR B CA 1
ATOM 2624 C C . THR B 1 45 ? 2.328 1.502 -34.469 1 91.88 45 THR B C 1
ATOM 2626 O O . THR B 1 45 ? 3.248 0.71 -34.25 1 91.88 45 THR B O 1
ATOM 2629 N N . LYS B 1 46 ? 2.096 2.58 -33.75 1 93.06 46 LYS B N 1
ATOM 2630 C CA . LYS B 1 46 ? 2.859 2.855 -32.531 1 93.06 46 LYS B CA 1
ATOM 2631 C C . LYS B 1 46 ? 2.219 2.186 -31.328 1 93.06 46 LYS B C 1
ATOM 2633 O O . LYS B 1 46 ? 1.009 2.291 -31.109 1 93.06 46 LYS B O 1
ATOM 2638 N N . LEU B 1 47 ? 3.104 1.519 -30.609 1 93.44 47 LEU B N 1
ATOM 2639 C CA . LEU B 1 47 ? 2.629 0.845 -29.406 1 93.44 47 LEU B CA 1
ATOM 2640 C C . LEU B 1 47 ? 2.857 1.712 -28.172 1 93.44 47 LEU B C 1
ATOM 2642 O O . LEU B 1 47 ? 2.059 1.686 -27.234 1 93.44 47 LEU B O 1
ATOM 2646 N N . ILE B 1 48 ? 3.996 2.387 -28.156 1 92.5 48 ILE B N 1
ATOM 2647 C CA . ILE B 1 48 ? 4.465 3.092 -26.969 1 92.5 48 ILE B CA 1
ATOM 2648 C C . ILE B 1 48 ? 4.676 4.566 -27.297 1 92.5 48 ILE B C 1
ATOM 2650 O O . ILE B 1 48 ? 5.215 4.906 -28.359 1 92.5 48 ILE B O 1
ATOM 2654 N N . LYS B 1 49 ? 4.133 5.355 -26.406 1 86.81 49 LYS B N 1
ATOM 2655 C CA . LYS B 1 49 ? 4.363 6.793 -26.5 1 86.81 49 LYS B CA 1
ATOM 2656 C C . LYS B 1 49 ? 5.113 7.32 -25.281 1 86.81 49 LYS B C 1
ATOM 2658 O O . LYS B 1 49 ? 4.988 6.77 -24.188 1 86.81 49 LYS B O 1
ATOM 2663 N N . ARG B 1 50 ? 6.074 8.086 -25.547 1 73.38 50 ARG B N 1
ATOM 2664 C CA . ARG B 1 50 ? 6.824 8.719 -24.469 1 73.38 50 ARG B CA 1
ATOM 2665 C C . ARG B 1 50 ? 6.301 10.117 -24.188 1 73.38 50 ARG B C 1
ATOM 2667 O O . ARG B 1 50 ? 6.035 10.891 -25.109 1 73.38 50 ARG B O 1
ATOM 2674 N N . ASN B 1 51 ? 5.805 10.172 -23 1 62.75 51 ASN B N 1
ATOM 2675 C CA . ASN B 1 51 ? 5.41 11.523 -22.594 1 62.75 51 ASN B CA 1
ATOM 2676 C C . ASN B 1 51 ? 6.328 12.078 -21.516 1 62.75 51 ASN B C 1
ATOM 2678 O O . ASN B 1 51 ? 6.84 11.328 -20.688 1 62.75 51 ASN B O 1
ATOM 2682 N N . ARG B 1 52 ? 6.844 13.195 -21.719 1 53.09 52 ARG B N 1
ATOM 2683 C CA . ARG B 1 52 ? 7.711 13.875 -20.75 1 53.09 52 ARG B CA 1
ATOM 2684 C C . ARG B 1 52 ? 7.184 13.711 -19.328 1 53.09 52 ARG B C 1
ATOM 2686 O O . ARG B 1 52 ? 7.961 13.562 -18.391 1 53.09 52 ARG B O 1
ATOM 2693 N N . LYS B 1 53 ? 5.883 13.828 -19.125 1 48.84 53 LYS B N 1
ATOM 2694 C CA . LYS B 1 53 ? 5.277 13.961 -17.812 1 48.84 53 LYS B CA 1
ATOM 2695 C C . LYS B 1 53 ? 5.031 12.594 -17.172 1 48.84 53 LYS B C 1
ATOM 2697 O O . LYS B 1 53 ? 5.316 12.391 -15.992 1 48.84 53 LYS B O 1
ATOM 2702 N N . ASN B 1 54 ? 4.504 11.68 -18.062 1 54.34 54 ASN B N 1
ATOM 2703 C CA . ASN B 1 54 ? 4.016 10.422 -17.5 1 54.34 54 ASN B CA 1
ATOM 2704 C C . ASN B 1 54 ? 5 9.281 -17.75 1 54.34 54 ASN B C 1
ATOM 2706 O O . ASN B 1 54 ? 4.785 8.164 -17.281 1 54.34 54 ASN B O 1
ATOM 2710 N N . GLY B 1 55 ? 5.961 9.711 -18.297 1 67.56 55 GLY B N 1
ATOM 2711 C CA . GLY B 1 55 ? 6.918 8.672 -18.641 1 67.56 55 GLY B CA 1
ATOM 2712 C C . GLY B 1 55 ? 6.48 7.816 -19.812 1 67.56 55 GLY B C 1
ATOM 2713 O O . GLY B 1 55 ? 5.961 8.336 -20.812 1 67.56 55 GLY B O 1
ATOM 2714 N N . LEU B 1 56 ? 6.797 6.605 -19.844 1 83.38 56 LEU B N 1
ATOM 2715 C CA . LEU B 1 56 ? 6.492 5.613 -20.875 1 83.38 56 LEU B CA 1
ATOM 2716 C C . LEU B 1 56 ? 5.062 5.098 -20.719 1 83.38 56 LEU B C 1
ATOM 2718 O O . LEU B 1 56 ? 4.688 4.609 -19.656 1 83.38 56 LEU B O 1
ATOM 2722 N N . ILE B 1 57 ? 4.188 5.473 -21.812 1 85 57 ILE B N 1
ATOM 2723 C CA . ILE B 1 57 ? 2.816 4.973 -21.766 1 85 57 ILE B CA 1
ATOM 2724 C C . ILE B 1 57 ? 2.51 4.188 -23.047 1 85 57 ILE B C 1
ATOM 2726 O O . ILE B 1 57 ? 3.016 4.516 -24.125 1 85 57 ILE B O 1
ATOM 2730 N N . PHE B 1 58 ? 1.623 3.193 -22.906 1 89.12 58 PHE B N 1
ATOM 2731 C CA . PHE B 1 58 ? 1.151 2.459 -24.062 1 89.12 58 PHE B CA 1
ATOM 2732 C C . PHE B 1 58 ? -0.045 3.158 -24.703 1 89.12 58 PHE B C 1
ATOM 2734 O O . PHE B 1 58 ? -0.905 3.691 -24 1 89.12 58 PHE B O 1
ATOM 2741 N N . THR B 1 59 ? -0.094 3.154 -26.078 1 88.06 59 THR B N 1
ATOM 2742 C CA . THR B 1 59 ? -1.261 3.645 -26.797 1 88.06 59 THR B CA 1
ATOM 2743 C C . THR B 1 59 ? -2.453 2.717 -26.594 1 88.06 59 THR B C 1
ATOM 2745 O O . THR B 1 59 ? -2.305 1.609 -26.078 1 88.06 59 THR B O 1
ATOM 2748 N N . ASP B 1 60 ? -3.592 3.162 -27.062 1 84.56 60 ASP B N 1
ATOM 2749 C CA . ASP B 1 60 ? -4.785 2.326 -26.953 1 84.56 60 ASP B CA 1
ATOM 2750 C C . ASP B 1 60 ? -4.594 1.003 -27.703 1 84.56 60 ASP B C 1
ATOM 2752 O O . ASP B 1 60 ? -4.902 -0.064 -27.156 1 84.56 60 ASP B O 1
ATOM 2756 N N . VAL B 1 61 ? -4.207 1.172 -28.828 1 89.62 61 VAL B N 1
ATOM 2757 C CA . VAL B 1 61 ? -3.955 -0.029 -29.625 1 89.62 61 VAL B CA 1
ATOM 2758 C C . VAL B 1 61 ? -2.826 -0.838 -28.984 1 89.62 61 VAL B C 1
ATOM 2760 O O . VAL B 1 61 ? -2.852 -2.07 -29 1 89.62 61 VAL B O 1
ATOM 2763 N N . GLY B 1 62 ? -1.871 -0.151 -28.422 1 92 62 GLY B N 1
ATOM 2764 C CA . GLY B 1 62 ? -0.787 -0.819 -27.719 1 92 62 GLY B CA 1
ATOM 2765 C C . GLY B 1 62 ? -1.264 -1.674 -26.562 1 92 62 GLY B C 1
ATOM 2766 O O . GLY B 1 62 ? -0.782 -2.793 -26.375 1 92 62 GLY B O 1
ATOM 2767 N N . GLU B 1 63 ? -2.205 -1.224 -25.875 1 90.06 63 GLU B N 1
ATOM 2768 C CA . GLU B 1 63 ? -2.771 -1.963 -24.75 1 90.06 63 GLU B CA 1
ATOM 2769 C C . GLU B 1 63 ? -3.467 -3.236 -25.219 1 90.06 63 GLU B C 1
ATOM 2771 O O . GLU B 1 63 ? -3.359 -4.281 -24.578 1 90.06 63 GLU B O 1
ATOM 2776 N N . ARG B 1 64 ? -4.133 -3.139 -26.25 1 89.12 64 ARG B N 1
ATOM 2777 C CA . ARG B 1 64 ? -4.82 -4.301 -26.797 1 89.12 64 ARG B CA 1
ATOM 2778 C C . ARG B 1 64 ? -3.82 -5.332 -27.312 1 89.12 64 ARG B C 1
ATOM 2780 O O . ARG B 1 64 ? -3.992 -6.535 -27.094 1 89.12 64 ARG B O 1
ATOM 2787 N N . ILE B 1 65 ? -2.816 -4.832 -27.922 1 91.38 65 ILE B N 1
ATOM 2788 C CA . ILE B 1 65 ? -1.788 -5.723 -28.453 1 91.38 65 ILE B CA 1
ATOM 2789 C C . ILE B 1 65 ? -1.036 -6.387 -27.312 1 91.38 65 ILE B C 1
ATOM 2791 O O . ILE B 1 65 ? -0.675 -7.562 -27.391 1 91.38 65 ILE B O 1
ATOM 2795 N N . LEU B 1 66 ? -0.863 -5.621 -26.281 1 92.62 66 LEU B N 1
ATOM 2796 C CA . LEU B 1 66 ? -0.197 -6.16 -25.094 1 92.62 66 LEU B CA 1
ATOM 2797 C C . LEU B 1 66 ? -0.947 -7.371 -24.547 1 92.62 66 LEU B C 1
ATOM 2799 O O . LEU B 1 66 ? -0.329 -8.367 -24.156 1 92.62 66 LEU B O 1
ATOM 2803 N N . ILE B 1 67 ? -2.219 -7.352 -24.578 1 89.81 67 ILE B N 1
ATOM 2804 C CA . ILE B 1 67 ? -3.033 -8.469 -24.109 1 89.81 67 ILE B CA 1
ATOM 2805 C C . ILE B 1 67 ? -2.807 -9.68 -25 1 89.81 67 ILE B C 1
ATOM 2807 O O . ILE B 1 67 ? -2.637 -10.797 -24.516 1 89.81 67 ILE B O 1
ATOM 2811 N N . ILE B 1 68 ? -2.73 -9.453 -26.203 1 90.75 68 ILE B N 1
ATOM 2812 C CA . ILE B 1 68 ? -2.498 -10.523 -27.172 1 90.75 68 ILE B CA 1
ATOM 2813 C C . ILE B 1 68 ? -1.104 -11.109 -26.969 1 90.75 68 ILE B C 1
ATOM 2815 O O . ILE B 1 68 ? -0.93 -12.328 -26.969 1 90.75 68 ILE B O 1
ATOM 2819 N N . PHE B 1 69 ? -0.13 -10.227 -26.797 1 92.44 69 PHE B N 1
ATOM 2820 C CA . PHE B 1 69 ? 1.237 -10.688 -26.562 1 92.44 69 PHE B CA 1
ATOM 2821 C C . PHE B 1 69 ? 1.321 -11.547 -25.312 1 92.44 69 PHE B C 1
ATOM 2823 O O . PHE B 1 69 ? 1.98 -12.594 -25.312 1 92.44 69 PHE B O 1
ATOM 2830 N N . ARG B 1 70 ? 0.642 -11.195 -24.312 1 92.44 70 ARG B N 1
ATOM 2831 C CA . ARG B 1 70 ? 0.623 -11.969 -23.078 1 92.44 70 ARG B CA 1
ATOM 2832 C C . ARG B 1 70 ? -0.045 -13.32 -23.281 1 92.44 70 ARG B C 1
ATOM 2834 O O . ARG B 1 70 ? 0.403 -14.336 -22.734 1 92.44 70 ARG B O 1
ATOM 2841 N N . ASN B 1 71 ? -1.039 -13.328 -24.078 1 89.88 71 ASN B N 1
ATOM 2842 C CA . ASN B 1 71 ? -1.682 -14.586 -24.422 1 89.88 71 ASN B CA 1
ATOM 2843 C C . ASN B 1 71 ? -0.727 -15.523 -25.172 1 89.88 71 ASN B C 1
ATOM 2845 O O . ASN B 1 71 ? -0.674 -16.719 -24.875 1 89.88 71 ASN B O 1
ATOM 2849 N N . VAL B 1 72 ? -0.051 -14.938 -26.062 1 90.44 72 VAL B N 1
ATOM 2850 C CA . VAL B 1 72 ? 0.9 -15.727 -26.844 1 90.44 72 VAL B CA 1
ATOM 2851 C C . VAL B 1 72 ? 1.958 -16.328 -25.922 1 90.44 72 VAL B C 1
ATOM 2853 O O . VAL B 1 72 ? 2.266 -17.516 -26.016 1 90.44 72 VAL B O 1
ATOM 2856 N N . LEU B 1 73 ? 2.482 -15.539 -25.062 1 91.25 73 LEU B N 1
ATOM 2857 C CA . LEU B 1 73 ? 3.51 -16.016 -24.141 1 91.25 73 LEU B CA 1
ATOM 2858 C C . LEU B 1 73 ? 2.953 -17.094 -23.219 1 91.25 73 LEU B C 1
ATOM 2860 O O . LEU B 1 73 ? 3.648 -18.062 -22.891 1 91.25 73 LEU B O 1
ATOM 2864 N N . SER B 1 74 ? 1.756 -16.906 -22.812 1 89.44 74 SER B N 1
ATOM 2865 C CA . SER B 1 74 ? 1.091 -17.891 -21.969 1 89.44 74 SER B CA 1
ATOM 2866 C C . SER B 1 74 ? 0.94 -19.234 -22.688 1 89.44 74 SER B C 1
ATOM 2868 O O . SER B 1 74 ? 1.163 -20.281 -22.094 1 89.44 74 SER B O 1
ATOM 2870 N N . GLU B 1 75 ? 0.586 -19.172 -23.938 1 88.38 75 GLU B N 1
ATOM 2871 C CA . GLU B 1 75 ? 0.448 -20.391 -24.734 1 88.38 75 GLU B CA 1
ATOM 2872 C C . GLU B 1 75 ? 1.795 -21.094 -24.906 1 88.38 75 GLU B C 1
ATOM 2874 O O . GLU B 1 75 ? 1.882 -22.312 -24.828 1 88.38 75 GLU B O 1
ATOM 2879 N N . LEU B 1 76 ? 2.773 -20.312 -25.141 1 88.38 76 LEU B N 1
ATOM 2880 C CA . LEU B 1 76 ? 4.113 -20.875 -25.297 1 88.38 76 LEU B CA 1
ATOM 2881 C C . LEU B 1 76 ? 4.566 -21.531 -23.984 1 88.38 76 LEU B C 1
ATOM 2883 O O . LEU B 1 76 ? 5.223 -22.578 -24.016 1 88.38 76 LEU B O 1
ATOM 2887 N N . GLN B 1 77 ? 4.25 -20.938 -22.922 1 88.5 77 GLN B N 1
ATOM 2888 C CA . GLN B 1 77 ? 4.57 -21.516 -21.625 1 88.5 77 GLN B CA 1
ATOM 2889 C C . GLN B 1 77 ? 3.898 -22.875 -21.438 1 88.5 77 GLN B C 1
ATOM 2891 O O . GLN B 1 77 ? 4.504 -23.812 -20.891 1 88.5 77 GLN B O 1
ATOM 2896 N N . LYS B 1 78 ? 2.74 -23.031 -21.859 1 86.75 78 LYS B N 1
ATOM 2897 C CA . LYS B 1 78 ? 2.023 -24.297 -21.766 1 86.75 78 LYS B CA 1
ATOM 2898 C C . LYS B 1 78 ? 2.734 -25.391 -22.562 1 86.75 78 LYS B C 1
ATOM 2900 O O . LYS B 1 78 ? 2.793 -26.547 -22.125 1 86.75 78 LYS B O 1
ATOM 2905 N N . VAL B 1 79 ? 3.232 -24.984 -23.625 1 85.31 79 VAL B N 1
ATOM 2906 C CA . VAL B 1 79 ? 3.98 -25.922 -24.469 1 85.31 79 VAL B CA 1
ATOM 2907 C C . VAL B 1 79 ? 5.215 -26.406 -23.703 1 85.31 79 VAL B C 1
ATOM 2909 O O . VAL B 1 79 ? 5.48 -27.609 -23.656 1 85.31 79 VAL B O 1
ATOM 2912 N N . ASP B 1 80 ? 5.887 -25.453 -23.141 1 86.38 80 ASP B N 1
ATOM 2913 C CA . ASP B 1 80 ? 7.074 -25.812 -22.359 1 86.38 80 ASP B CA 1
ATOM 2914 C C . ASP B 1 80 ? 6.727 -26.75 -21.219 1 86.38 80 ASP B C 1
ATOM 2916 O O . ASP B 1 80 ? 7.461 -27.703 -20.938 1 86.38 80 ASP B O 1
ATOM 2920 N N . GLU B 1 81 ? 5.664 -26.516 -20.594 1 86.81 81 GLU B N 1
ATOM 2921 C CA . GLU B 1 81 ? 5.219 -27.344 -19.469 1 86.81 81 GLU B CA 1
ATOM 2922 C C . GLU B 1 81 ? 4.879 -28.75 -19.938 1 86.81 81 GLU B C 1
ATOM 2924 O O . GLU B 1 81 ? 5.203 -29.734 -19.266 1 86.81 81 GLU B O 1
ATOM 2929 N N . LEU B 1 82 ? 4.27 -28.875 -21.016 1 83.94 82 LEU B N 1
ATOM 2930 C CA . LEU B 1 82 ? 3.904 -30.172 -21.578 1 83.94 82 LEU B CA 1
ATOM 2931 C C . LEU B 1 82 ? 5.148 -30.969 -21.938 1 83.94 82 LEU B C 1
ATOM 2933 O O . LEU B 1 82 ? 5.223 -32.156 -21.656 1 83.94 82 LEU B O 1
ATOM 2937 N N . ILE B 1 83 ? 6.082 -30.266 -22.5 1 85.81 83 ILE B N 1
ATOM 2938 C CA . ILE B 1 83 ? 7.32 -30.922 -22.906 1 85.81 83 ILE B CA 1
ATOM 2939 C C . ILE B 1 83 ? 8.078 -31.406 -21.672 1 85.81 83 ILE B C 1
ATOM 2941 O O . ILE B 1 83 ? 8.57 -32.531 -21.641 1 85.81 83 ILE B O 1
ATOM 2945 N N . ALA B 1 84 ? 8.164 -30.594 -20.703 1 84.88 84 ALA B N 1
ATOM 2946 C CA . ALA B 1 84 ? 8.844 -30.938 -19.469 1 84.88 84 ALA B CA 1
ATOM 2947 C C . ALA B 1 84 ? 8.148 -32.125 -18.781 1 84.88 84 ALA B C 1
ATOM 2949 O O . ALA B 1 84 ? 8.812 -33.031 -18.25 1 84.88 84 ALA B O 1
ATOM 2950 N N . ALA B 1 85 ? 6.879 -32.125 -18.75 1 82.25 85 ALA B N 1
ATOM 2951 C CA . ALA B 1 85 ? 6.102 -33.188 -18.125 1 82.25 85 ALA B CA 1
ATOM 2952 C C . ALA B 1 85 ? 6.398 -34.531 -18.781 1 82.25 85 ALA B C 1
ATOM 2954 O O . ALA B 1 85 ? 6.473 -35.562 -18.094 1 82.25 85 ALA B O 1
ATOM 2955 N N . GLU B 1 86 ? 6.562 -34.5 -20 1 84.44 86 GLU B N 1
ATOM 2956 C CA . GLU B 1 86 ? 6.887 -35.75 -20.719 1 84.44 86 GLU B CA 1
ATOM 2957 C C . GLU B 1 86 ? 8.258 -36.281 -20.328 1 84.44 86 GLU B C 1
ATOM 2959 O O . GLU B 1 86 ? 8.508 -37.469 -20.406 1 84.44 86 GLU B O 1
ATOM 2964 N N . GLN B 1 87 ? 9.031 -35.312 -19.875 1 83.94 87 GLN B N 1
ATOM 2965 C CA . GLN B 1 87 ? 10.375 -35.688 -19.453 1 83.94 87 GLN B CA 1
ATOM 2966 C C . GLN B 1 87 ? 10.43 -35.938 -17.953 1 83.94 87 GLN B C 1
ATOM 2968 O O . GLN B 1 87 ? 11.516 -36.094 -17.391 1 83.94 87 GLN B O 1
ATOM 2973 N N . GLY B 1 88 ? 9.266 -35.938 -17.328 1 77.25 88 GLY B N 1
ATOM 2974 C CA . GLY B 1 88 ? 9.18 -36.156 -15.898 1 77.25 88 GLY B CA 1
ATOM 2975 C C . GLY B 1 88 ? 9.531 -34.938 -15.062 1 77.25 88 GLY B C 1
ATOM 2976 O O . GLY B 1 88 ? 9.805 -35.062 -13.867 1 77.25 88 GLY B O 1
ATOM 2977 N N . LEU B 1 89 ? 9.664 -33.906 -15.812 1 73.06 89 LEU B N 1
ATOM 2978 C CA . LEU B 1 89 ? 9.992 -32.656 -15.117 1 73.06 89 LEU B CA 1
ATOM 2979 C C . LEU B 1 89 ? 8.742 -31.812 -14.883 1 73.06 89 LEU B C 1
ATOM 2981 O O . LEU B 1 89 ? 7.77 -31.922 -15.641 1 73.06 89 LEU B O 1
ATOM 2985 N N . GLU B 1 90 ? 8.641 -31.297 -13.711 1 79.06 90 GLU B N 1
ATOM 2986 C CA . GLU B 1 90 ? 7.578 -30.328 -13.438 1 79.06 90 GLU B CA 1
ATOM 2987 C C . GLU B 1 90 ? 8.117 -28.906 -13.414 1 79.06 90 GLU B C 1
ATOM 2989 O O . GLU B 1 90 ? 8.852 -28.531 -12.492 1 79.06 90 GLU B O 1
ATOM 2994 N N . ILE B 1 91 ? 7.934 -28.281 -14.555 1 79.88 91 ILE B N 1
ATOM 2995 C CA . ILE B 1 91 ? 8.352 -26.891 -14.617 1 79.88 91 ILE B CA 1
ATOM 2996 C C . ILE B 1 91 ? 7.137 -26 -14.844 1 79.88 91 ILE B C 1
ATOM 2998 O O . ILE B 1 91 ? 6.062 -26.484 -15.211 1 79.88 91 ILE B O 1
ATOM 3002 N N . GLY B 1 92 ? 7.227 -24.781 -14.523 1 88.12 92 GLY B N 1
ATOM 3003 C CA . GLY B 1 92 ? 6.16 -23.828 -14.789 1 88.12 92 GLY B CA 1
ATOM 3004 C C . GLY B 1 92 ? 6.305 -22.531 -13.992 1 88.12 92 GLY B C 1
ATOM 3005 O O . GLY B 1 92 ? 7.113 -22.469 -13.062 1 88.12 92 GLY B O 1
ATOM 3006 N N . LYS B 1 93 ? 5.602 -21.578 -14.57 1 92.31 93 LYS B N 1
ATOM 3007 C CA . LYS B 1 93 ? 5.586 -20.281 -13.891 1 92.31 93 LYS B CA 1
ATOM 3008 C C . LYS B 1 93 ? 4.156 -19.812 -13.625 1 92.31 93 LYS B C 1
ATOM 3010 O O . LYS B 1 93 ? 3.266 -20.031 -14.453 1 92.31 93 LYS B O 1
ATOM 3015 N N . VAL B 1 94 ? 3.994 -19.312 -12.469 1 95.38 94 VAL B N 1
ATOM 3016 C CA . VAL B 1 94 ? 2.678 -18.766 -12.156 1 95.38 94 VAL B CA 1
ATOM 3017 C C . VAL B 1 94 ? 2.832 -17.375 -11.547 1 95.38 94 VAL B C 1
ATOM 3019 O O . VAL B 1 94 ? 3.631 -17.172 -10.625 1 95.38 94 VAL B O 1
ATOM 3022 N N . HIS B 1 95 ? 2.184 -16.406 -12.094 1 96.5 95 HIS B N 1
ATOM 3023 C CA . HIS B 1 95 ? 2.129 -15.047 -11.586 1 96.5 95 HIS B CA 1
ATOM 3024 C C . HIS B 1 95 ? 0.851 -14.805 -10.789 1 96.5 95 HIS B C 1
ATOM 3026 O O . HIS B 1 95 ? -0.247 -14.82 -11.352 1 96.5 95 HIS B O 1
ATOM 3032 N N . ILE B 1 96 ? 1.022 -14.547 -9.516 1 97.75 96 ILE B N 1
ATOM 3033 C CA . ILE B 1 96 ? -0.101 -14.43 -8.594 1 97.75 96 ILE B CA 1
ATOM 3034 C C . ILE B 1 96 ? -0.333 -12.969 -8.234 1 97.75 96 ILE B C 1
ATOM 3036 O O . ILE B 1 96 ? 0.617 -12.227 -7.961 1 97.75 96 ILE B O 1
ATOM 3040 N N . GLY B 1 97 ? -1.586 -12.531 -8.312 1 97.06 97 GLY B N 1
ATOM 3041 C CA . GLY B 1 97 ? -1.994 -11.242 -7.773 1 97.06 97 GLY B CA 1
ATOM 3042 C C . GLY B 1 97 ? -2.818 -11.359 -6.504 1 97.06 97 GLY B C 1
ATOM 3043 O O . GLY B 1 97 ? -3.705 -12.211 -6.41 1 97.06 97 GLY B O 1
ATOM 3044 N N . ALA B 1 98 ? -2.494 -10.5 -5.543 1 94.69 98 ALA B N 1
ATOM 3045 C CA . ALA B 1 98 ? -3.246 -10.578 -4.293 1 94.69 98 ALA B CA 1
ATOM 3046 C C . ALA B 1 98 ? -3.248 -9.234 -3.57 1 94.69 98 ALA B C 1
ATOM 3048 O O . ALA B 1 98 ? -2.34 -8.422 -3.756 1 94.69 98 ALA B O 1
ATOM 3049 N N . TYR B 1 99 ? -4.27 -9 -2.857 1 90.19 99 TYR B N 1
ATOM 3050 C CA . TYR B 1 99 ? -4.348 -7.828 -1.991 1 90.19 99 TYR B CA 1
ATOM 3051 C C . TYR B 1 99 ? -3.68 -8.102 -0.648 1 90.19 99 TYR B C 1
ATOM 3053 O O . TYR B 1 99 ? -3.361 -9.242 -0.325 1 90.19 99 TYR B O 1
ATOM 3061 N N . PRO B 1 100 ? -3.434 -7.176 0.176 1 86.75 100 PRO B N 1
ATOM 3062 C CA . PRO B 1 100 ? -2.533 -7.289 1.325 1 86.75 100 PRO B CA 1
ATOM 3063 C C . PRO B 1 100 ? -2.943 -8.398 2.291 1 86.75 100 PRO B C 1
ATOM 3065 O O . PRO B 1 100 ? -2.105 -9.203 2.707 1 86.75 100 PRO B O 1
ATOM 3068 N N . THR B 1 101 ? -4.152 -8.508 2.645 1 87.19 101 THR B N 1
ATOM 3069 C CA . THR B 1 101 ? -4.59 -9.555 3.557 1 87.19 101 THR B CA 1
ATOM 3070 C C . THR B 1 101 ? -4.25 -10.93 3 1 87.19 101 THR B C 1
ATOM 3072 O O . THR B 1 101 ? -3.756 -11.797 3.727 1 87.19 101 THR B O 1
ATOM 3075 N N . ALA B 1 102 ? -4.523 -11.078 1.761 1 91.88 102 ALA B N 1
ATOM 3076 C CA . ALA B 1 102 ? -4.23 -12.359 1.128 1 91.88 102 ALA B CA 1
ATOM 3077 C C . ALA B 1 102 ? -2.729 -12.625 1.088 1 91.88 102 ALA B C 1
ATOM 3079 O O . ALA B 1 102 ? -2.285 -13.766 1.271 1 91.88 102 ALA B O 1
ATOM 3080 N N . CYS B 1 103 ? -1.962 -11.625 0.816 1 92.94 103 CYS B N 1
ATOM 3081 C CA . CYS B 1 103 ? -0.511 -11.742 0.729 1 92.94 103 CYS B CA 1
ATOM 3082 C C . CYS B 1 103 ? 0.082 -12.188 2.061 1 92.94 103 CYS B C 1
ATOM 3084 O O . CYS B 1 103 ? 1.111 -12.867 2.09 1 92.94 103 CYS B O 1
ATOM 3086 N N . THR B 1 104 ? -0.565 -11.812 3.096 1 90.75 104 THR B N 1
ATOM 3087 C CA . THR B 1 104 ? -0.013 -12.109 4.414 1 90.75 104 THR B CA 1
ATOM 3088 C C . THR B 1 104 ? -0.557 -13.43 4.945 1 90.75 104 THR B C 1
ATOM 3090 O O . THR B 1 104 ? 0.174 -14.195 5.574 1 90.75 104 THR B O 1
ATOM 3093 N N . ARG B 1 105 ? -1.768 -13.711 4.617 1 90.94 105 ARG B N 1
ATOM 3094 C CA . ARG B 1 105 ? -2.445 -14.797 5.312 1 90.94 105 ARG B CA 1
ATOM 3095 C C . ARG B 1 105 ? -2.426 -16.078 4.48 1 90.94 105 ARG B C 1
ATOM 3097 O O . ARG B 1 105 ? -2.469 -17.188 5.031 1 90.94 105 ARG B O 1
ATOM 3104 N N . PHE B 1 106 ? -2.35 -15.922 3.178 1 94.38 106 PHE B N 1
ATOM 3105 C CA . PHE B 1 106 ? -2.572 -17.094 2.35 1 94.38 106 PHE B CA 1
ATOM 3106 C C . PHE B 1 106 ? -1.351 -17.391 1.486 1 94.38 106 PHE B C 1
ATOM 3108 O O . PHE B 1 106 ? -0.841 -18.516 1.482 1 94.38 106 PHE B O 1
ATOM 3115 N N . ILE B 1 107 ? -0.827 -16.453 0.845 1 96.62 107 ILE B N 1
ATOM 3116 C CA . ILE B 1 107 ? 0.119 -16.609 -0.255 1 96.62 107 ILE B CA 1
ATOM 3117 C C . ILE B 1 107 ? 1.388 -17.297 0.247 1 96.62 107 ILE B C 1
ATOM 3119 O O . ILE B 1 107 ? 1.888 -18.234 -0.384 1 96.62 107 ILE B O 1
ATOM 3123 N N . PRO B 1 108 ? 1.898 -16.891 1.408 1 96.94 108 PRO B N 1
ATOM 3124 C CA . PRO B 1 108 ? 3.162 -17.484 1.839 1 96.94 108 PRO B CA 1
ATOM 3125 C C . PRO B 1 108 ? 3.053 -19 2.068 1 96.94 108 PRO B C 1
ATOM 3127 O O . PRO B 1 108 ? 3.916 -19.75 1.628 1 96.94 108 PRO B O 1
ATOM 3130 N N . LYS B 1 109 ? 2.021 -19.406 2.689 1 96.31 109 LYS B N 1
ATOM 3131 C CA . LYS B 1 109 ? 1.819 -20.828 2.945 1 96.31 109 LYS B CA 1
ATOM 3132 C C . LYS B 1 109 ? 1.596 -21.594 1.645 1 96.31 109 LYS B C 1
ATOM 3134 O O . LYS B 1 109 ? 2.074 -22.719 1.491 1 96.31 109 LYS B O 1
ATOM 3139 N N . ILE B 1 110 ? 0.884 -21.031 0.769 1 97.25 110 ILE B N 1
ATOM 3140 C CA . ILE B 1 110 ? 0.623 -21.656 -0.524 1 97.25 110 ILE B CA 1
ATOM 3141 C C . ILE B 1 110 ? 1.936 -21.844 -1.282 1 97.25 110 ILE B C 1
ATOM 3143 O O . ILE B 1 110 ? 2.217 -22.922 -1.792 1 97.25 110 ILE B O 1
ATOM 3147 N N . ILE B 1 111 ? 2.723 -20.797 -1.346 1 97.06 111 ILE B N 1
ATOM 3148 C CA . ILE B 1 111 ? 3.986 -20.844 -2.07 1 97.06 111 ILE B CA 1
ATOM 3149 C C . ILE B 1 111 ? 4.895 -21.906 -1.457 1 97.06 111 ILE B C 1
ATOM 3151 O O . ILE B 1 111 ? 5.477 -22.719 -2.174 1 97.06 111 ILE B O 1
ATOM 3155 N N . ARG B 1 112 ? 5.012 -21.891 -0.136 1 96.5 112 ARG B N 1
ATOM 3156 C CA . ARG B 1 112 ? 5.848 -22.875 0.547 1 96.5 112 ARG B CA 1
ATOM 3157 C C . ARG B 1 112 ? 5.422 -24.297 0.192 1 96.5 112 ARG B C 1
ATOM 3159 O O . ARG B 1 112 ? 6.254 -25.141 -0.171 1 96.5 112 ARG B O 1
ATOM 3166 N N . THR B 1 113 ? 4.156 -24.562 0.267 1 96.19 113 THR B N 1
ATOM 3167 C CA . THR B 1 113 ? 3.605 -25.891 -0.003 1 96.19 113 THR B CA 1
ATOM 3168 C C . THR B 1 113 ? 3.828 -26.281 -1.462 1 96.19 113 THR B C 1
ATOM 3170 O O . THR B 1 113 ? 4.211 -27.406 -1.755 1 96.19 113 THR B O 1
ATOM 3173 N N . MET B 1 114 ? 3.584 -25.359 -2.369 1 94.94 114 MET B N 1
ATOM 3174 C CA . MET B 1 114 ? 3.789 -25.594 -3.795 1 94.94 114 MET B CA 1
ATOM 3175 C C . MET B 1 114 ? 5.246 -25.953 -4.086 1 94.94 114 MET B C 1
ATOM 3177 O O . MET B 1 114 ? 5.523 -26.891 -4.824 1 94.94 114 MET B O 1
ATOM 3181 N N . GLU B 1 115 ? 6.105 -25.172 -3.576 1 92.69 115 GLU B N 1
ATOM 3182 C CA . GLU B 1 115 ? 7.523 -25.359 -3.871 1 92.69 115 GLU B CA 1
ATOM 3183 C C . GLU B 1 115 ? 8.047 -26.656 -3.258 1 92.69 115 GLU B C 1
ATOM 3185 O O . GLU B 1 115 ? 8.953 -27.297 -3.809 1 92.69 115 GLU B O 1
ATOM 3190 N N . GLU B 1 116 ? 7.535 -27.031 -2.125 1 93.12 116 GLU B N 1
ATOM 3191 C CA . GLU B 1 116 ? 7.906 -28.297 -1.498 1 93.12 116 GLU B CA 1
ATOM 3192 C C . GLU B 1 116 ? 7.496 -29.484 -2.367 1 93.12 116 GLU B C 1
ATOM 3194 O O . GLU B 1 116 ? 8.258 -30.438 -2.523 1 93.12 116 GLU B O 1
ATOM 3199 N N . LYS B 1 117 ? 6.375 -29.406 -3.002 1 92.44 117 LYS B N 1
ATOM 3200 C CA . LYS B 1 117 ? 5.82 -30.516 -3.779 1 92.44 117 LYS B CA 1
ATOM 3201 C C . LYS B 1 117 ? 6.281 -30.438 -5.234 1 92.44 117 LYS B C 1
ATOM 3203 O O . LYS B 1 117 ? 6.375 -31.469 -5.91 1 92.44 117 LYS B O 1
ATOM 3208 N N . HIS B 1 118 ? 6.551 -29.234 -5.645 1 92 118 HIS B N 1
ATOM 3209 C CA . HIS B 1 118 ? 6.93 -29 -7.031 1 92 118 HIS B CA 1
ATOM 3210 C C . HIS B 1 118 ? 8.117 -28.047 -7.125 1 92 118 HIS B C 1
ATOM 3212 O O . HIS B 1 118 ? 7.969 -26.906 -7.559 1 92 118 HIS B O 1
ATOM 3218 N N . PRO B 1 119 ? 9.273 -28.5 -6.957 1 89.12 119 PRO B N 1
ATOM 3219 C CA . PRO B 1 119 ? 10.461 -27.641 -6.863 1 89.12 119 PRO B CA 1
ATOM 3220 C C . PRO B 1 119 ? 10.773 -26.922 -8.172 1 89.12 119 PRO B C 1
ATOM 3222 O O . PRO B 1 119 ? 11.477 -25.906 -8.164 1 89.12 119 PRO B O 1
ATOM 3225 N N . GLY B 1 120 ? 10.312 -27.328 -9.227 1 88.38 120 GLY B N 1
ATOM 3226 C CA . GLY B 1 120 ? 10.594 -26.703 -10.516 1 88.38 120 GLY B CA 1
ATOM 3227 C C . GLY B 1 120 ? 9.648 -25.562 -10.844 1 88.38 120 GLY B C 1
ATOM 3228 O O . GLY B 1 120 ? 9.82 -24.891 -11.859 1 88.38 120 GLY B O 1
ATOM 3229 N N . LEU B 1 121 ? 8.719 -25.328 -9.977 1 90.56 121 LEU B N 1
ATOM 3230 C CA . LEU B 1 121 ? 7.758 -24.25 -10.219 1 90.56 121 LEU B CA 1
ATOM 3231 C C . LEU B 1 121 ? 8.328 -22.906 -9.781 1 90.56 121 LEU B C 1
ATOM 3233 O O . LEU B 1 121 ? 8.984 -22.828 -8.742 1 90.56 121 LEU B O 1
ATOM 3237 N N . GLU B 1 122 ? 8.125 -21.922 -10.617 1 92.06 122 GLU B N 1
ATOM 3238 C CA . GLU B 1 122 ? 8.492 -20.531 -10.305 1 92.06 122 GLU B CA 1
ATOM 3239 C C . GLU B 1 122 ? 7.262 -19.688 -10.008 1 92.06 122 GLU B C 1
ATOM 3241 O O . GLU B 1 122 ? 6.285 -19.719 -10.758 1 92.06 122 GLU B O 1
ATOM 3246 N N . VAL B 1 123 ? 7.352 -18.938 -8.914 1 94.94 123 VAL B N 1
ATOM 3247 C CA . VAL B 1 123 ? 6.203 -18.141 -8.508 1 94.94 123 VAL B CA 1
ATOM 3248 C C . VAL B 1 123 ? 6.586 -16.656 -8.508 1 94.94 123 VAL B C 1
ATOM 3250 O O . VAL B 1 123 ? 7.633 -16.281 -7.98 1 94.94 123 VAL B O 1
ATOM 3253 N N . LYS B 1 124 ? 5.805 -15.875 -9.133 1 94.31 124 LYS B N 1
ATOM 3254 C CA . LYS B 1 124 ? 5.875 -14.422 -9.055 1 94.31 124 LYS B CA 1
ATOM 3255 C C . LYS B 1 124 ? 4.66 -13.852 -8.336 1 94.31 124 LYS B C 1
ATOM 3257 O O . LYS B 1 124 ? 3.545 -14.352 -8.492 1 94.31 124 LYS B O 1
ATOM 3262 N N . LEU B 1 125 ? 4.938 -12.781 -7.562 1 95.44 125 LEU B N 1
ATOM 3263 C CA . LEU B 1 125 ? 3.869 -12.188 -6.77 1 95.44 125 LEU B CA 1
ATOM 3264 C C . LEU B 1 125 ? 3.73 -10.695 -7.074 1 95.44 125 LEU B C 1
ATOM 3266 O O . LEU B 1 125 ? 4.73 -9.977 -7.133 1 95.44 125 LEU B O 1
ATOM 3270 N N . SER B 1 126 ? 2.516 -10.273 -7.328 1 93.62 126 SER B N 1
ATOM 3271 C CA . SER B 1 126 ? 2.154 -8.859 -7.402 1 93.62 126 SER B CA 1
ATOM 3272 C C . SER B 1 126 ? 1.149 -8.492 -6.316 1 93.62 126 SER B C 1
ATOM 3274 O O . SER B 1 126 ? 0.1 -9.125 -6.191 1 93.62 126 SER B O 1
ATOM 3276 N N . GLU B 1 127 ? 1.542 -7.484 -5.57 1 91.44 127 GLU B N 1
ATOM 3277 C CA . GLU B 1 127 ? 0.675 -6.996 -4.5 1 91.44 127 GLU B CA 1
ATOM 3278 C C . GLU B 1 127 ? -0.041 -5.711 -4.91 1 91.44 127 GLU B C 1
ATOM 3280 O O . GLU B 1 127 ? 0.565 -4.824 -5.512 1 91.44 127 GLU B O 1
ATOM 3285 N N . GLY B 1 128 ? -1.372 -5.664 -4.594 1 86.75 128 GLY B N 1
ATOM 3286 C CA . GLY B 1 128 ? -2.176 -4.488 -4.891 1 86.75 128 GLY B CA 1
ATOM 3287 C C . GLY B 1 128 ? -3.553 -4.531 -4.254 1 86.75 128 GLY B C 1
ATOM 3288 O O . GLY B 1 128 ? -3.863 -5.453 -3.494 1 86.75 128 GLY B O 1
ATOM 3289 N N . SER B 1 129 ? -4.312 -3.529 -4.496 1 85.44 129 SER B N 1
ATOM 3290 C CA . SER B 1 129 ? -5.699 -3.523 -4.043 1 85.44 129 SER B CA 1
ATOM 3291 C C . SER B 1 129 ? -6.52 -4.59 -4.762 1 85.44 129 SER B C 1
ATOM 3293 O O . SER B 1 129 ? -6.086 -5.137 -5.777 1 85.44 129 SER B O 1
ATOM 3295 N N . VAL B 1 130 ? -7.676 -4.84 -4.277 1 88.06 130 VAL B N 1
ATOM 3296 C CA . VAL B 1 130 ? -8.57 -5.809 -4.902 1 88.06 130 VAL B CA 1
ATOM 3297 C C . VAL B 1 130 ? -8.891 -5.367 -6.328 1 88.06 130 VAL B C 1
ATOM 3299 O O . VAL B 1 130 ? -8.891 -6.184 -7.254 1 88.06 130 VAL B O 1
ATOM 3302 N N . ASP B 1 131 ? -9.156 -4.098 -6.516 1 85.75 131 ASP B N 1
ATOM 3303 C CA . ASP B 1 131 ? -9.477 -3.574 -7.84 1 85.75 131 ASP B CA 1
ATOM 3304 C C . ASP B 1 131 ? -8.281 -3.721 -8.789 1 85.75 131 ASP B C 1
ATOM 3306 O O . ASP B 1 131 ? -8.461 -4 -9.969 1 85.75 131 ASP B O 1
ATOM 3310 N N . GLN B 1 132 ? -7.145 -3.496 -8.289 1 87.81 132 GLN B N 1
ATOM 3311 C CA . GLN B 1 132 ? -5.945 -3.666 -9.109 1 87.81 132 GLN B CA 1
ATOM 3312 C C . GLN B 1 132 ? -5.766 -5.125 -9.516 1 87.81 132 GLN B C 1
ATOM 3314 O O . GLN B 1 132 ? -5.418 -5.41 -10.664 1 87.81 132 GLN B O 1
ATOM 3319 N N . VAL B 1 133 ? -5.984 -5.98 -8.602 1 93.19 133 VAL B N 1
ATOM 3320 C CA . VAL B 1 133 ? -5.859 -7.402 -8.914 1 93.19 133 VAL B CA 1
ATOM 3321 C C . VAL B 1 133 ? -6.84 -7.777 -10.016 1 93.19 133 VAL B C 1
ATOM 3323 O O . VAL B 1 133 ? -6.484 -8.5 -10.953 1 93.19 133 VAL B O 1
ATOM 3326 N N . LYS B 1 134 ? -8.016 -7.273 -9.93 1 92.38 134 LYS B N 1
ATOM 3327 C CA . LYS B 1 134 ? -9.016 -7.539 -10.953 1 92.38 134 LYS B CA 1
ATOM 3328 C C . LYS B 1 134 ? -8.578 -6.977 -12.305 1 92.38 134 LYS B C 1
ATOM 3330 O O . LYS B 1 134 ? -8.766 -7.621 -13.344 1 92.38 134 LYS B O 1
ATOM 3335 N N . GLU B 1 135 ? -7.996 -5.836 -12.234 1 90.12 135 GLU B N 1
ATOM 3336 C CA . GLU B 1 135 ? -7.488 -5.23 -13.461 1 90.12 135 GLU B CA 1
ATOM 3337 C C . GLU B 1 135 ? -6.363 -6.066 -14.07 1 90.12 135 GLU B C 1
ATOM 3339 O O . GLU B 1 135 ? -6.289 -6.227 -15.289 1 90.12 135 GLU B O 1
ATOM 3344 N N . TRP B 1 136 ? -5.52 -6.582 -13.242 1 94.06 136 TRP B N 1
ATOM 3345 C CA . TRP B 1 136 ? -4.418 -7.414 -13.711 1 94.06 136 TRP B CA 1
ATOM 3346 C C . TRP B 1 136 ? -4.938 -8.703 -14.336 1 94.06 136 TRP B C 1
ATOM 3348 O O . TRP B 1 136 ? -4.348 -9.219 -15.289 1 94.06 136 TRP B O 1
ATOM 3358 N N . LEU B 1 137 ? -5.98 -9.203 -13.82 1 94.44 137 LEU B N 1
ATOM 3359 C CA . LEU B 1 137 ? -6.605 -10.383 -14.406 1 94.44 137 LEU B CA 1
ATOM 3360 C C . LEU B 1 137 ? -7.184 -10.078 -15.781 1 94.44 137 LEU B C 1
ATOM 3362 O O . LEU B 1 137 ? -6.992 -10.844 -16.719 1 94.44 137 LEU B O 1
ATOM 3366 N N . ARG B 1 138 ? -7.809 -8.938 -15.867 1 91.31 138 ARG B N 1
ATOM 3367 C CA . ARG B 1 138 ? -8.43 -8.539 -17.125 1 91.31 138 ARG B CA 1
ATOM 3368 C C . ARG B 1 138 ? -7.375 -8.32 -18.203 1 91.31 138 ARG B C 1
ATOM 3370 O O . ARG B 1 138 ? -7.578 -8.695 -19.359 1 91.31 138 ARG B O 1
ATOM 3377 N N . SER B 1 139 ? -6.32 -7.715 -17.797 1 89.5 139 SER B N 1
ATOM 3378 C CA . SER B 1 139 ? -5.262 -7.402 -18.75 1 89.5 139 SER B CA 1
ATOM 3379 C C . SER B 1 139 ? -4.328 -8.594 -18.938 1 89.5 139 SER B C 1
ATOM 3381 O O . SER B 1 139 ? -3.346 -8.5 -19.688 1 89.5 139 SER B O 1
ATOM 3383 N N . LYS B 1 140 ? -4.523 -9.641 -18.203 1 91.38 140 LYS B N 1
ATOM 3384 C CA . LYS B 1 140 ? -3.736 -10.867 -18.266 1 91.38 140 LYS B CA 1
ATOM 3385 C C . LYS B 1 140 ? -2.289 -10.617 -17.859 1 91.38 140 LYS B C 1
ATOM 3387 O O . LYS B 1 140 ? -1.37 -11.242 -18.391 1 91.38 140 LYS B O 1
ATOM 3392 N N . SER B 1 141 ? -2.172 -9.672 -16.984 1 92.88 141 SER B N 1
ATOM 3393 C CA . SER B 1 141 ? -0.855 -9.391 -16.422 1 92.88 141 SER B CA 1
ATOM 3394 C C . SER B 1 141 ? -0.502 -10.391 -15.328 1 92.88 141 SER B C 1
ATOM 3396 O O . SER B 1 141 ? 0.664 -10.516 -14.953 1 92.88 141 SER B O 1
ATOM 3398 N N . ILE B 1 142 ? -1.494 -11.023 -14.797 1 96 142 ILE B N 1
ATOM 3399 C CA . ILE B 1 142 ? -1.329 -12.109 -13.844 1 96 142 ILE B CA 1
ATOM 3400 C C . ILE B 1 142 ? -2.139 -13.32 -14.297 1 96 142 ILE B C 1
ATOM 3402 O O . ILE B 1 142 ? -3.039 -13.203 -15.133 1 96 142 ILE B O 1
ATOM 3406 N N . ASP B 1 143 ? -1.761 -14.469 -13.75 1 96.25 143 ASP B N 1
ATOM 3407 C CA . ASP B 1 143 ? -2.41 -15.711 -14.148 1 96.25 143 ASP B CA 1
ATOM 3408 C C . ASP B 1 143 ? -3.586 -16.047 -13.234 1 96.25 143 ASP B C 1
ATOM 3410 O O . ASP B 1 143 ? -4.547 -16.688 -13.656 1 96.25 143 ASP B O 1
ATOM 3414 N N . VAL B 1 144 ? -3.447 -15.672 -12.016 1 97.62 144 VAL B N 1
ATOM 3415 C CA . VAL B 1 144 ? -4.43 -16 -10.992 1 97.62 144 VAL B CA 1
ATOM 3416 C C . VAL B 1 144 ? -4.43 -14.914 -9.914 1 97.62 144 VAL B C 1
ATOM 3418 O O . VAL B 1 144 ? -3.4 -14.289 -9.656 1 97.62 144 VAL B O 1
ATOM 3421 N N . GLY B 1 145 ? -5.586 -14.664 -9.352 1 97.31 145 GLY B N 1
ATOM 3422 C CA . GLY B 1 145 ? -5.699 -13.648 -8.32 1 97.31 145 GLY B CA 1
ATOM 3423 C C . GLY B 1 145 ? -6.562 -14.07 -7.152 1 97.31 145 GLY B C 1
ATOM 3424 O O . GLY B 1 145 ? -7.453 -14.914 -7.305 1 97.31 145 GLY B O 1
ATOM 3425 N N . ILE B 1 146 ? -6.254 -13.625 -5.965 1 95.69 146 ILE B N 1
ATOM 3426 C CA . ILE B 1 146 ? -7.176 -13.695 -4.836 1 95.69 146 ILE B CA 1
ATOM 3427 C C . ILE B 1 146 ? -7.953 -12.391 -4.723 1 95.69 146 ILE B C 1
ATOM 3429 O O . ILE B 1 146 ? -7.359 -11.312 -4.582 1 95.69 146 ILE B O 1
ATOM 3433 N N . ILE B 1 147 ? -9.258 -12.5 -4.77 1 92.56 147 ILE B N 1
ATOM 3434 C CA . ILE B 1 147 ? -10.07 -11.289 -4.859 1 92.56 147 ILE B CA 1
ATOM 3435 C C . ILE B 1 147 ? -11.266 -11.398 -3.918 1 92.56 147 ILE B C 1
ATOM 3437 O O . ILE B 1 147 ? -11.484 -12.445 -3.297 1 92.56 147 ILE B O 1
ATOM 3441 N N . ILE B 1 148 ? -11.891 -10.375 -3.789 1 88.5 148 ILE B N 1
ATOM 3442 C CA . ILE B 1 148 ? -13.18 -10.273 -3.127 1 88.5 148 ILE B CA 1
ATOM 3443 C C . ILE B 1 148 ? -14.273 -10.031 -4.164 1 88.5 148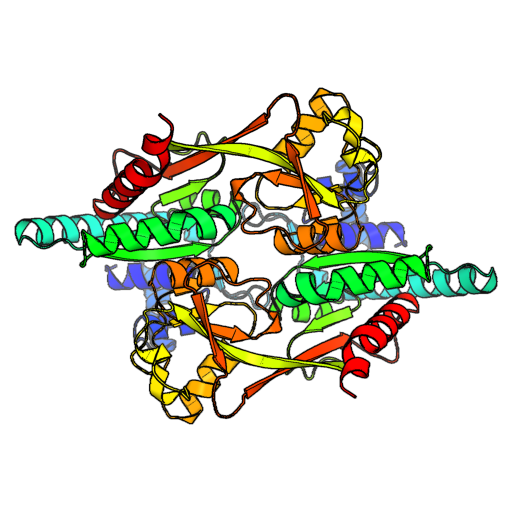 ILE B C 1
ATOM 3445 O O . ILE B 1 148 ? -14.234 -9.039 -4.895 1 88.5 148 ILE B O 1
ATOM 3449 N N . PRO B 1 149 ? -15.211 -10.969 -4.277 1 79.81 149 PRO B N 1
ATOM 3450 C CA . PRO B 1 149 ? -16.312 -10.734 -5.215 1 79.81 149 PRO B CA 1
ATOM 3451 C C . PRO B 1 149 ? -17.031 -9.422 -4.957 1 79.81 149 PRO B C 1
ATOM 3453 O O . PRO B 1 149 ? -16.828 -8.789 -3.916 1 79.81 149 PRO B O 1
ATOM 3456 N N . PRO B 1 150 ? -17.906 -8.883 -6.016 1 69.06 150 PRO B N 1
ATOM 3457 C CA . PRO B 1 150 ? -18.375 -9.594 -7.207 1 69.06 150 PRO B CA 1
ATOM 3458 C C . PRO B 1 150 ? -17.438 -9.406 -8.406 1 69.06 150 PRO B C 1
ATOM 3460 O O . PRO B 1 150 ? -16.578 -8.523 -8.391 1 69.06 150 PRO B O 1
ATOM 3463 N N . ASP B 1 151 ? -17.125 -10.383 -9.156 1 69.75 151 ASP B N 1
ATOM 3464 C CA . ASP B 1 151 ? -16.625 -10.102 -10.492 1 69.75 151 ASP B CA 1
ATOM 3465 C C . ASP B 1 151 ? -17.141 -11.133 -11.5 1 69.75 151 ASP B C 1
ATOM 3467 O O . ASP B 1 151 ? -16.734 -12.289 -11.477 1 69.75 151 ASP B O 1
ATOM 3471 N N . LYS B 1 152 ? -18.094 -10.625 -12.234 1 79.88 152 LYS B N 1
ATOM 3472 C CA . LYS B 1 152 ? -18.766 -11.445 -13.234 1 79.88 152 LYS B CA 1
ATOM 3473 C C . LYS B 1 152 ? -17.828 -11.789 -14.391 1 79.88 152 LYS B C 1
ATOM 3475 O O . LYS B 1 152 ? -18.094 -12.711 -15.156 1 79.88 152 LYS B O 1
ATOM 3480 N N . ASP B 1 153 ? -16.719 -11.203 -14.359 1 89.19 153 ASP B N 1
ATOM 3481 C CA . ASP B 1 153 ? -15.852 -11.312 -15.523 1 89.19 153 ASP B CA 1
ATOM 3482 C C . ASP B 1 153 ? -14.891 -12.492 -15.391 1 89.19 153 ASP B C 1
ATOM 3484 O O . ASP B 1 153 ? -14.18 -12.836 -16.328 1 89.19 153 ASP B O 1
ATOM 3488 N N . PHE B 1 154 ? -14.891 -13.164 -14.258 1 94.75 154 PHE B N 1
ATOM 3489 C CA . PHE B 1 154 ? -13.883 -14.188 -13.984 1 94.75 154 PHE B CA 1
ATOM 3490 C C . PHE B 1 154 ? -14.539 -15.484 -13.531 1 94.75 154 PHE B C 1
ATOM 3492 O O . PHE B 1 154 ? -15.68 -15.477 -13.062 1 94.75 154 PHE B O 1
ATOM 3499 N N . ASP B 1 155 ? -13.867 -16.562 -13.797 1 95.38 155 ASP B N 1
ATOM 3500 C CA . ASP B 1 155 ? -14.211 -17.797 -13.094 1 95.38 155 ASP B CA 1
ATOM 3501 C C . ASP B 1 155 ? -13.625 -17.797 -11.688 1 95.38 155 ASP B C 1
ATOM 3503 O O . ASP B 1 155 ? -12.453 -17.469 -11.492 1 95.38 155 ASP B O 1
ATOM 3507 N N . VAL B 1 156 ? -14.422 -18.141 -10.758 1 94.5 156 VAL B N 1
ATOM 3508 C CA . VAL B 1 156 ? -13.992 -17.984 -9.375 1 94.5 156 VAL B CA 1
ATOM 3509 C C . VAL B 1 156 ? -14.133 -19.312 -8.625 1 94.5 156 VAL B C 1
ATOM 3511 O O . VAL B 1 156 ? -15.016 -20.109 -8.945 1 94.5 156 VAL B O 1
ATOM 3514 N N . VAL B 1 157 ? -13.242 -19.531 -7.691 1 93.94 157 VAL B N 1
ATOM 3515 C CA . VAL B 1 157 ? -13.273 -20.625 -6.734 1 93.94 157 VAL B CA 1
ATOM 3516 C C . VAL B 1 157 ? -13.297 -20.078 -5.312 1 93.94 157 VAL B C 1
ATOM 3518 O O . VAL B 1 157 ? -12.359 -19.406 -4.879 1 93.94 157 VAL B O 1
ATOM 3521 N N . PRO B 1 158 ? -14.383 -20.375 -4.605 1 92.88 158 PRO B N 1
ATOM 3522 C CA . PRO B 1 158 ? -14.422 -19.891 -3.223 1 92.88 158 PRO B CA 1
ATOM 3523 C C . PRO B 1 158 ? -13.281 -20.453 -2.375 1 92.88 158 PRO B C 1
ATOM 3525 O O . PRO B 1 158 ? -12.953 -21.641 -2.479 1 92.88 158 PRO B O 1
ATOM 3528 N N . LEU B 1 159 ? -12.672 -19.641 -1.639 1 94 159 LEU B N 1
ATOM 3529 C CA . LEU B 1 159 ? -11.578 -20.062 -0.772 1 94 159 LEU B CA 1
ATOM 3530 C C . LEU B 1 159 ? -12.023 -20.094 0.686 1 94 159 LEU B C 1
ATOM 3532 O O . LEU B 1 159 ? -11.891 -21.125 1.354 1 94 159 LEU B O 1
ATOM 3536 N N . MET B 1 160 ? -12.57 -18.938 1.162 1 92.56 160 MET B N 1
ATOM 3537 C CA . MET B 1 160 ? -13.008 -18.891 2.555 1 92.56 160 MET B CA 1
ATOM 3538 C C . MET B 1 160 ? -13.914 -17.688 2.805 1 92.56 160 MET B C 1
ATOM 3540 O O . MET B 1 160 ? -13.977 -16.781 1.985 1 92.56 160 MET B O 1
ATOM 3544 N N . LYS B 1 161 ? -14.609 -17.812 3.945 1 92.62 161 LYS B N 1
ATOM 3545 C CA . LYS B 1 161 ? -15.383 -16.688 4.469 1 92.62 161 LYS B CA 1
ATOM 3546 C C . LYS B 1 161 ? -14.656 -16.016 5.629 1 92.62 161 LYS B C 1
ATOM 3548 O O . LYS B 1 161 ? -14.039 -16.703 6.457 1 92.62 161 LYS B O 1
ATOM 3553 N N . ASP B 1 162 ? -14.688 -14.734 5.594 1 92.25 162 ASP B N 1
ATOM 3554 C CA . ASP B 1 162 ? -14.023 -13.93 6.609 1 92.25 162 ASP B CA 1
ATOM 3555 C C . ASP B 1 162 ? -15.016 -13.023 7.336 1 92.25 162 ASP B C 1
ATOM 3557 O O . ASP B 1 162 ? -15.711 -12.227 6.707 1 92.25 162 ASP B O 1
ATOM 3561 N N . GLN B 1 163 ? -15.117 -13.141 8.633 1 95.19 163 GLN B N 1
ATOM 3562 C CA . GLN B 1 163 ? -16.141 -12.445 9.422 1 95.19 163 GLN B CA 1
ATOM 3563 C C . GLN B 1 163 ? -15.742 -10.992 9.68 1 95.19 163 GLN B C 1
ATOM 3565 O O . GLN B 1 163 ? -14.578 -10.711 9.984 1 95.19 163 GLN B O 1
ATOM 3570 N N . LEU B 1 164 ? -16.734 -10.07 9.492 1 95.31 164 LEU B N 1
ATOM 3571 C CA . LEU B 1 164 ? -16.5 -8.664 9.797 1 95.31 164 LEU B CA 1
ATOM 3572 C C . LEU B 1 164 ? -16.516 -8.422 11.305 1 95.31 164 LEU B C 1
ATOM 3574 O O . LEU B 1 164 ? -17.359 -8.969 12.016 1 95.31 164 LEU B O 1
ATOM 3578 N N . ILE B 1 165 ? -15.648 -7.621 11.742 1 96.62 165 ILE B N 1
ATOM 3579 C CA . ILE B 1 165 ? -15.516 -7.266 13.148 1 96.62 165 ILE B CA 1
ATOM 3580 C C . ILE B 1 165 ? -15.352 -5.754 13.289 1 96.62 165 ILE B C 1
ATOM 3582 O O . ILE B 1 165 ? -14.961 -5.078 12.336 1 96.62 165 ILE B O 1
ATOM 3586 N N . ILE B 1 166 ? -15.656 -5.293 14.398 1 97.69 166 ILE B N 1
ATOM 3587 C CA . ILE B 1 166 ? -15.406 -3.91 14.797 1 97.69 166 ILE B CA 1
ATOM 3588 C C . ILE B 1 166 ? -14.211 -3.854 15.742 1 97.69 166 ILE B C 1
ATOM 3590 O O . ILE B 1 166 ? -14.18 -4.551 16.75 1 97.69 166 ILE B O 1
ATOM 3594 N N . VAL B 1 167 ? -13.234 -3.109 15.422 1 97.75 167 VAL B N 1
ATOM 3595 C CA . VAL B 1 167 ? -12.039 -2.965 16.234 1 97.75 167 VAL B CA 1
ATOM 3596 C C . VAL B 1 167 ? -12.039 -1.6 16.922 1 97.75 167 VAL B C 1
ATOM 3598 O O . VAL B 1 167 ? -12.281 -0.576 16.281 1 97.75 167 VAL B O 1
ATOM 3601 N N . MET B 1 168 ? -11.812 -1.604 18.172 1 98.44 168 MET B N 1
ATOM 3602 C CA . MET B 1 168 ? -11.898 -0.385 18.969 1 98.44 168 MET B CA 1
ATOM 3603 C C . MET B 1 168 ? -10.906 -0.423 20.125 1 98.44 168 MET B C 1
ATOM 3605 O O . MET B 1 168 ? -10.328 -1.472 20.422 1 98.44 168 MET B O 1
ATOM 3609 N N . ASN B 1 169 ? -10.625 0.778 20.656 1 98.12 169 ASN B N 1
ATOM 3610 C CA . ASN B 1 169 ? -9.867 0.839 21.906 1 98.12 169 ASN B CA 1
ATOM 3611 C C . ASN B 1 169 ? -10.633 0.186 23.047 1 98.12 169 ASN B C 1
ATOM 3613 O O . ASN B 1 169 ? -11.852 0.308 23.141 1 98.12 169 ASN B O 1
ATOM 3617 N N . SER B 1 170 ? -9.922 -0.476 24 1 97.12 170 SER B N 1
ATOM 3618 C CA . SER B 1 170 ? -10.547 -1.208 25.094 1 97.12 170 SER B CA 1
ATOM 3619 C C . SER B 1 170 ? -11.32 -0.27 26.016 1 97.12 170 SER B C 1
ATOM 3621 O O . SER B 1 170 ? -12.219 -0.703 26.734 1 97.12 170 SER B O 1
ATOM 3623 N N . ASN B 1 171 ? -11.023 1.033 25.953 1 96.62 171 ASN B N 1
ATOM 3624 C CA . ASN B 1 171 ? -11.727 2.025 26.766 1 96.62 171 ASN B CA 1
ATOM 3625 C C . ASN B 1 171 ? -12.898 2.637 26.016 1 96.62 171 ASN B C 1
ATOM 3627 O O . ASN B 1 171 ? -13.617 3.482 26.547 1 96.62 171 ASN B O 1
ATOM 3631 N N . HIS B 1 172 ? -13.062 2.26 24.797 1 96.88 172 HIS B N 1
ATOM 3632 C CA . HIS B 1 172 ? -14.156 2.818 24.016 1 96.88 172 HIS B CA 1
ATOM 3633 C C . HIS B 1 172 ? -15.508 2.412 24.594 1 96.88 172 HIS B C 1
ATOM 3635 O O . HIS B 1 172 ? -15.711 1.254 24.969 1 96.88 172 HIS B O 1
ATOM 3641 N N . PRO B 1 173 ? -16.438 3.252 24.672 1 95.81 173 PRO B N 1
ATOM 3642 C CA . PRO B 1 173 ? -17.734 2.959 25.25 1 95.81 173 PRO B CA 1
ATOM 3643 C C . PRO B 1 173 ? -18.453 1.81 24.547 1 95.81 173 PRO B C 1
ATOM 3645 O O . PRO B 1 173 ? -19.203 1.06 25.188 1 95.81 173 PRO B O 1
ATOM 3648 N N . LEU B 1 174 ? -18.297 1.681 23.344 1 95.56 174 LEU B N 1
ATOM 3649 C CA . LEU B 1 174 ? -18.953 0.635 22.578 1 95.56 174 LEU B CA 1
ATOM 3650 C C . LEU B 1 174 ? -18.578 -0.748 23.094 1 95.56 174 LEU B C 1
ATOM 3652 O O . LEU B 1 174 ? -19.328 -1.713 22.891 1 95.56 174 LEU B O 1
ATOM 3656 N N . TYR B 1 175 ? -17.422 -0.82 23.688 1 94.88 175 TYR B N 1
ATOM 3657 C CA . TYR B 1 175 ? -16.938 -2.119 24.141 1 94.88 175 TYR B CA 1
ATOM 3658 C C . TYR B 1 175 ? -17.812 -2.656 25.281 1 94.88 175 TYR B C 1
ATOM 3660 O O . TYR B 1 175 ? -17.766 -3.852 25.594 1 94.88 175 TYR B O 1
ATOM 3668 N N . GLN B 1 176 ? -18.578 -1.866 25.891 1 94.44 176 GLN B N 1
ATOM 3669 C CA . GLN B 1 176 ? -19.469 -2.283 26.969 1 94.44 176 GLN B CA 1
ATOM 3670 C C . GLN B 1 176 ? -20.688 -3.018 26.406 1 94.44 176 GLN B C 1
ATOM 3672 O O . GLN B 1 176 ? -21.375 -3.727 27.141 1 94.44 176 GLN B O 1
ATOM 3677 N N . LYS B 1 177 ? -20.906 -2.777 25.172 1 94.5 177 LYS B N 1
ATOM 3678 C CA . LYS B 1 177 ? -22.016 -3.473 24.547 1 94.5 177 LYS B CA 1
ATOM 3679 C C . LYS B 1 177 ? -21.672 -4.926 24.234 1 94.5 177 LYS B C 1
ATOM 3681 O O . LYS B 1 177 ? -20.562 -5.211 23.766 1 94.5 177 LYS B O 1
ATOM 3686 N N . GLU B 1 178 ? -22.547 -5.758 24.516 1 91.56 178 GLU B N 1
ATOM 3687 C CA . GLU B 1 178 ? -22.328 -7.176 24.234 1 91.56 178 GLU B CA 1
ATOM 3688 C C . GLU B 1 178 ? -22.375 -7.453 22.734 1 91.56 178 GLU B C 1
ATOM 3690 O O . GLU B 1 178 ? -21.625 -8.297 22.219 1 91.56 178 GLU B O 1
ATOM 3695 N N . THR B 1 179 ? -23.406 -6.75 22.141 1 95 179 THR B N 1
ATOM 3696 C CA . THR B 1 179 ? -23.562 -6.875 20.688 1 95 179 THR B CA 1
ATOM 3697 C C . THR B 1 179 ? -23.5 -5.504 20.016 1 95 179 THR B C 1
ATOM 3699 O O . THR B 1 179 ? -24.047 -4.531 20.531 1 95 179 THR B O 1
ATOM 3702 N N . ILE B 1 180 ? -22.75 -5.492 18.922 1 97.38 180 ILE B N 1
ATOM 3703 C CA . ILE B 1 180 ? -22.609 -4.242 18.188 1 97.38 180 ILE B CA 1
ATOM 3704 C C . ILE B 1 180 ? -23.094 -4.441 16.75 1 97.38 180 ILE B C 1
ATOM 3706 O O . ILE B 1 180 ? -22.625 -5.359 16.062 1 97.38 180 ILE B O 1
ATOM 3710 N N . GLY B 1 181 ? -24.047 -3.648 16.328 1 97.5 181 GLY B N 1
ATOM 3711 C CA . GLY B 1 181 ? -24.5 -3.594 14.938 1 97.5 181 GLY B CA 1
ATOM 3712 C C . GLY B 1 181 ? -24.25 -2.244 14.289 1 97.5 181 GLY B C 1
ATOM 3713 O O . GLY B 1 181 ? -23.734 -1.324 14.93 1 97.5 181 GLY B O 1
ATOM 3714 N N . ILE B 1 182 ? -24.625 -2.09 13.023 1 97 182 ILE B N 1
ATOM 3715 C CA . ILE B 1 182 ? -24.375 -0.904 12.211 1 97 182 ILE B CA 1
ATOM 3716 C C . ILE B 1 182 ? -25.031 0.315 12.867 1 97 182 ILE B C 1
ATOM 3718 O O . ILE B 1 182 ? -24.406 1.376 12.969 1 97 182 ILE B O 1
ATOM 3722 N N . PRO B 1 183 ? -26.234 0.222 13.375 1 97.12 183 PRO B N 1
ATOM 3723 C CA . PRO B 1 183 ? -26.875 1.395 13.984 1 97.12 183 PRO B CA 1
ATOM 3724 C C . PRO B 1 183 ? -26.078 1.94 15.172 1 97.12 183 PRO B C 1
ATOM 3726 O O . PRO B 1 183 ? -26.109 3.146 15.43 1 97.12 183 PRO B O 1
ATOM 3729 N N . ASP B 1 184 ? -25.391 1.063 15.844 1 97.38 184 ASP B N 1
ATOM 3730 C CA . ASP B 1 184 ? -24.594 1.491 16.984 1 97.38 184 ASP B CA 1
ATOM 3731 C C . ASP B 1 184 ? -23.406 2.346 16.547 1 97.38 184 ASP B C 1
ATOM 3733 O O . ASP B 1 184 ? -22.781 3.018 17.359 1 97.38 184 ASP B O 1
ATOM 3737 N N . LEU B 1 185 ? -23.094 2.312 15.227 1 97.44 185 LEU B N 1
ATOM 3738 C CA . LEU B 1 185 ? -21.891 2.941 14.719 1 97.44 185 LEU B CA 1
ATOM 3739 C C . LEU B 1 185 ? -22.203 4.293 14.078 1 97.44 185 LEU B C 1
ATOM 3741 O O . LEU B 1 185 ? -21.297 4.977 13.594 1 97.44 185 LEU B O 1
ATOM 3745 N N . GLN B 1 186 ? -23.359 4.746 14.047 1 94.25 186 GLN B N 1
ATOM 3746 C CA . GLN B 1 186 ? -23.828 5.902 13.297 1 94.25 186 GLN B CA 1
ATOM 3747 C C . GLN B 1 186 ? -23.078 7.168 13.703 1 94.25 186 GLN B C 1
ATOM 3749 O O . GLN B 1 186 ? -22.781 8.016 12.859 1 94.25 186 GLN B O 1
ATOM 3754 N N . ASP B 1 187 ? -22.688 7.375 14.93 1 94.19 187 ASP B N 1
ATOM 3755 C CA . ASP B 1 187 ? -22.062 8.617 15.391 1 94.19 187 ASP B CA 1
ATOM 3756 C C . ASP B 1 187 ? -20.594 8.391 15.734 1 94.19 187 ASP B C 1
ATOM 3758 O O . ASP B 1 187 ? -19.969 9.258 16.359 1 94.19 187 ASP B O 1
ATOM 3762 N N . GLU B 1 188 ? -20.109 7.25 15.305 1 96.75 188 GLU B N 1
ATOM 3763 C CA . GLU B 1 188 ? -18.719 6.938 15.617 1 96.75 188 GLU B CA 1
ATOM 3764 C C . GLU B 1 188 ? -17.781 7.426 14.508 1 96.75 188 GLU B C 1
ATOM 3766 O O . GLU B 1 188 ? -18.141 7.406 13.336 1 96.75 188 GLU B O 1
ATOM 3771 N N . ASP B 1 189 ? -16.562 7.883 14.906 1 96.62 189 ASP B N 1
ATOM 3772 C CA . ASP B 1 189 ? -15.516 8.164 13.938 1 96.62 189 ASP B CA 1
ATOM 3773 C C . ASP B 1 189 ? -14.961 6.879 13.328 1 96.62 189 ASP B C 1
ATOM 3775 O O . ASP B 1 189 ? -14.305 6.098 14.023 1 96.62 189 ASP B O 1
ATOM 3779 N N . ILE B 1 190 ? -15.172 6.742 12.062 1 97 190 ILE B N 1
ATOM 3780 C CA . ILE B 1 190 ? -14.781 5.496 11.414 1 97 190 ILE B CA 1
ATOM 3781 C C . ILE B 1 190 ? -13.492 5.703 10.633 1 97 190 ILE B C 1
ATOM 3783 O O . ILE B 1 190 ? -13.367 6.652 9.859 1 97 190 ILE B O 1
ATOM 3787 N N . LEU B 1 191 ? -12.547 4.867 10.969 1 96.44 191 LEU B N 1
ATOM 3788 C CA . LEU B 1 191 ? -11.344 4.727 10.164 1 96.44 191 LEU B CA 1
ATOM 3789 C C . LEU B 1 191 ? -11.555 3.725 9.031 1 96.44 191 LEU B C 1
ATOM 3791 O O . LEU B 1 191 ? -11.578 2.514 9.266 1 96.44 191 LEU B O 1
ATOM 3795 N N . LEU B 1 192 ? -11.695 4.238 7.82 1 93 192 LEU B N 1
ATOM 3796 C CA . LEU B 1 192 ? -12.07 3.385 6.699 1 93 192 LEU B CA 1
ATOM 3797 C C . LEU B 1 192 ? -10.836 2.871 5.965 1 93 192 LEU B C 1
ATOM 3799 O O . LEU B 1 192 ? -10 3.66 5.531 1 93 192 LEU B O 1
ATOM 3803 N N . GLY B 1 193 ? -10.742 1.567 5.891 1 86.81 193 GLY B N 1
ATOM 3804 C CA . GLY B 1 193 ? -9.656 0.952 5.152 1 86.81 193 GLY B CA 1
ATOM 3805 C C . GLY B 1 193 ? -9.953 0.779 3.676 1 86.81 193 GLY B C 1
ATOM 3806 O O . GLY B 1 193 ? -11.086 0.469 3.301 1 86.81 193 GLY B O 1
ATOM 3807 N N . ARG B 1 194 ? -8.883 0.971 2.771 1 74.62 194 ARG B N 1
ATOM 3808 C CA . ARG B 1 194 ? -9.031 0.731 1.34 1 74.62 194 ARG B CA 1
ATOM 3809 C C . ARG B 1 194 ? -8.734 -0.724 0.994 1 74.62 194 ARG B C 1
ATOM 3811 O O . ARG B 1 194 ? -8.344 -1.032 -0.135 1 74.62 194 ARG B O 1
ATOM 3818 N N . GLY B 1 195 ? -8.961 -1.61 1.822 1 66.31 195 GLY B N 1
ATOM 3819 C CA . GLY B 1 195 ? -8.625 -3.01 1.614 1 66.31 195 GLY B CA 1
ATOM 3820 C C . GLY B 1 195 ? -9.703 -3.781 0.883 1 66.31 195 GLY B C 1
ATOM 3821 O O . GLY B 1 195 ? -9.773 -5.008 0.977 1 66.31 195 GLY B O 1
ATOM 3822 N N . GLY B 1 196 ? -10.633 -3.064 0.144 1 69 196 GLY B N 1
ATOM 3823 C CA . GLY B 1 196 ? -11.641 -3.756 -0.647 1 69 196 GLY B CA 1
ATOM 3824 C C . GLY B 1 196 ? -12.984 -3.854 0.049 1 69 196 GLY B C 1
ATOM 3825 O O . GLY B 1 196 ? -13.898 -4.512 -0.447 1 69 196 GLY B O 1
ATOM 3826 N N . TYR B 1 197 ? -13.062 -3.266 1.162 1 75.38 197 TYR B N 1
ATOM 3827 C CA . TYR B 1 197 ? -14.336 -3.416 1.857 1 75.38 197 TYR B CA 1
ATOM 3828 C C . TYR B 1 197 ? -15.078 -2.088 1.934 1 75.38 197 TYR B C 1
ATOM 3830 O O . TYR B 1 197 ? -16.172 -2.01 2.504 1 75.38 197 TYR B O 1
ATOM 3838 N N . GLU B 1 198 ? -14.57 -1.146 1.316 1 80.88 198 GLU B N 1
ATOM 3839 C CA . GLU B 1 198 ? -15.195 0.171 1.36 1 80.88 198 GLU B CA 1
ATOM 3840 C C . GLU B 1 198 ? -16.641 0.109 0.87 1 80.88 198 GLU B C 1
ATOM 3842 O O . GLU B 1 198 ? -17.547 0.632 1.523 1 80.88 198 GLU B O 1
ATOM 3847 N N . VAL B 1 199 ? -16.766 -0.6 -0.211 1 78.19 199 VAL B N 1
ATOM 3848 C CA . VAL B 1 199 ? -18.078 -0.687 -0.821 1 78.19 199 VAL B CA 1
ATOM 3849 C C . VAL B 1 199 ? -19.031 -1.449 0.103 1 78.19 199 VAL B C 1
ATOM 3851 O O . VAL B 1 199 ? -20.172 -1.046 0.295 1 78.19 199 VAL B O 1
ATOM 3854 N N . GLN B 1 200 ? -18.531 -2.523 0.629 1 85.88 200 GLN B N 1
ATOM 3855 C CA . GLN B 1 200 ? -19.359 -3.34 1.518 1 85.88 200 GLN B CA 1
ATOM 3856 C C . GLN B 1 200 ? -19.766 -2.557 2.762 1 85.88 200 GLN B C 1
ATOM 3858 O O . GLN B 1 200 ? -20.906 -2.652 3.213 1 85.88 200 GLN B O 1
ATOM 3863 N N . ILE B 1 201 ? -18.859 -1.789 3.326 1 90.31 201 ILE B N 1
ATOM 3864 C CA . ILE B 1 201 ? -19.141 -1.021 4.535 1 90.31 201 ILE B CA 1
ATOM 3865 C C . ILE B 1 201 ? -20.219 0.026 4.242 1 90.31 201 ILE B C 1
ATOM 3867 O O . ILE B 1 201 ? -21.172 0.173 5.008 1 90.31 201 ILE B O 1
ATOM 3871 N N . HIS B 1 202 ? -20.094 0.713 3.152 1 90.25 202 HIS B N 1
ATOM 3872 C CA . HIS B 1 202 ? -21.094 1.707 2.777 1 90.25 202 HIS B CA 1
ATOM 3873 C C . HIS B 1 202 ? -22.453 1.06 2.547 1 90.25 202 HIS B C 1
ATOM 3875 O O . HIS B 1 202 ? -23.484 1.609 2.949 1 90.25 202 HIS B O 1
ATOM 3881 N N . ALA B 1 203 ? -22.453 -0.099 1.922 1 90.5 203 ALA B N 1
ATOM 3882 C CA . ALA B 1 203 ? -23.703 -0.82 1.67 1 90.5 203 ALA B CA 1
ATOM 3883 C C . ALA B 1 203 ? -24.375 -1.231 2.977 1 90.5 203 ALA B C 1
ATOM 3885 O O . ALA B 1 203 ? -25.594 -1.145 3.109 1 90.5 203 ALA B O 1
ATOM 3886 N N . LEU B 1 204 ? -23.578 -1.657 3.885 1 93.94 204 LEU B N 1
ATOM 3887 C CA . LEU B 1 204 ? -24.109 -2.08 5.176 1 93.94 204 LEU B CA 1
ATOM 3888 C C . LEU B 1 204 ? -24.797 -0.92 5.895 1 93.94 204 LEU B C 1
ATOM 3890 O O . LEU B 1 204 ? -25.859 -1.091 6.477 1 93.94 204 LEU B O 1
ATOM 3894 N N . PHE B 1 205 ? -24.172 0.258 5.828 1 96.19 205 PHE B N 1
ATOM 3895 C CA . PHE B 1 205 ? -24.781 1.436 6.434 1 96.19 205 PHE B CA 1
ATOM 3896 C C . PHE B 1 205 ? -26.047 1.835 5.68 1 96.19 205 PHE B C 1
ATOM 3898 O O . PHE B 1 205 ? -27.062 2.174 6.297 1 96.19 205 PHE B O 1
ATOM 3905 N N . LYS B 1 206 ? -25.984 1.757 4.422 1 94.88 206 LYS B N 1
ATOM 3906 C CA . LYS B 1 206 ? -27.094 2.148 3.572 1 94.88 206 LYS B CA 1
ATOM 3907 C C . LYS B 1 206 ? -28.328 1.288 3.854 1 94.88 206 LYS B C 1
ATOM 3909 O O . LYS B 1 206 ? -29.453 1.776 3.799 1 94.88 206 LYS B O 1
ATOM 3914 N N . ASP B 1 207 ? -28.125 0.024 4.082 1 95.06 207 ASP B N 1
ATOM 3915 C CA . ASP B 1 207 ? -29.203 -0.904 4.395 1 95.06 207 ASP B CA 1
ATOM 3916 C C . ASP B 1 207 ? -30.031 -0.405 5.578 1 95.06 207 ASP B C 1
ATOM 3918 O O . ASP B 1 207 ? -31.219 -0.743 5.703 1 95.06 207 ASP B O 1
ATOM 3922 N N . PHE B 1 208 ? -29.453 0.395 6.418 1 95.62 208 PHE B N 1
ATOM 3923 C CA . PHE B 1 208 ? -30.141 0.95 7.574 1 95.62 208 PHE B CA 1
ATOM 3924 C C . PHE B 1 208 ? -30.453 2.428 7.363 1 95.62 208 PHE B C 1
ATOM 3926 O O . PHE B 1 208 ? -30.75 3.145 8.312 1 95.62 208 PHE B O 1
ATOM 3933 N N . LYS B 1 209 ? -30.188 2.92 6.148 1 96.75 209 LYS B N 1
ATOM 3934 C CA . LYS B 1 209 ? -30.406 4.316 5.777 1 96.75 209 LYS B CA 1
ATOM 3935 C C . LYS B 1 209 ? -29.484 5.242 6.562 1 96.75 209 LYS B C 1
ATOM 3937 O O . LYS B 1 209 ? -29.906 6.316 7 1 96.75 209 LYS B O 1
ATOM 3942 N N . LEU B 1 210 ? -28.328 4.727 6.812 1 96.25 210 LEU B N 1
ATOM 3943 C CA . LEU B 1 210 ? -27.281 5.48 7.504 1 96.25 210 LEU B CA 1
ATOM 3944 C C . LEU B 1 210 ? -26.078 5.707 6.594 1 96.25 210 LEU B C 1
ATOM 3946 O O . LEU B 1 210 ? -25.984 5.102 5.523 1 96.25 210 LEU B O 1
ATOM 3950 N N . LYS B 1 211 ? -25.25 6.668 7.004 1 94.25 211 LYS B N 1
ATOM 3951 C CA . LYS B 1 211 ? -23.969 6.918 6.371 1 94.25 211 LYS B CA 1
ATOM 3952 C C . LYS B 1 211 ? -22.828 6.895 7.395 1 94.25 211 LYS B C 1
ATOM 3954 O O . LYS B 1 211 ? -22.969 7.469 8.477 1 94.25 211 LYS B O 1
ATOM 3959 N N . PRO B 1 212 ? -21.797 6.223 7.043 1 95.12 212 PRO B N 1
ATOM 3960 C CA . PRO B 1 212 ? -20.672 6.227 7.992 1 95.12 212 PRO B CA 1
ATOM 3961 C C . PRO B 1 212 ? -20 7.59 8.094 1 95.12 212 PRO B C 1
ATOM 3963 O O . PRO B 1 212 ? -19.859 8.289 7.086 1 95.12 212 PRO B O 1
ATOM 3966 N N . GLN B 1 213 ? -19.672 7.996 9.273 1 95.62 213 GLN B N 1
ATOM 3967 C CA . GLN B 1 213 ? -18.828 9.172 9.469 1 95.62 213 GLN B CA 1
ATOM 3968 C C . GLN B 1 213 ? -17.359 8.82 9.32 1 95.62 213 GLN B C 1
ATOM 3970 O O . GLN B 1 213 ? -16.688 8.461 10.297 1 95.62 213 GLN B O 1
ATOM 3975 N N . VAL B 1 214 ? -16.844 9.047 8.125 1 93.25 214 VAL B N 1
ATOM 3976 C CA . VAL B 1 214 ? -15.461 8.648 7.828 1 93.25 214 VAL B CA 1
ATOM 3977 C C . VAL B 1 214 ? -14.508 9.75 8.273 1 93.25 214 VAL B C 1
ATOM 3979 O O . VAL B 1 214 ? -14.5 10.852 7.715 1 93.25 214 VAL B O 1
ATOM 3982 N N . ARG B 1 215 ? -13.695 9.422 9.234 1 94.56 215 ARG B N 1
ATOM 3983 C CA . ARG B 1 215 ? -12.742 10.406 9.742 1 94.56 215 ARG B CA 1
ATOM 3984 C C . ARG B 1 215 ? -11.43 10.344 8.977 1 94.56 215 ARG B C 1
ATOM 3986 O O . ARG B 1 215 ? -10.867 11.383 8.625 1 94.56 215 ARG B O 1
ATOM 3993 N N . PHE B 1 216 ? -10.898 9.125 8.789 1 93.94 216 PHE B N 1
ATOM 3994 C CA . PHE B 1 216 ? -9.695 8.883 8 1 93.94 216 PHE B CA 1
ATOM 3995 C C . PHE B 1 216 ? -9.898 7.715 7.039 1 93.94 216 PHE B C 1
ATOM 3997 O O . PHE B 1 216 ? -10.617 6.766 7.355 1 93.94 216 PHE B O 1
ATOM 4004 N N . VAL B 1 217 ? -9.266 7.879 5.887 1 90.25 217 VAL B N 1
ATOM 4005 C CA . VAL B 1 217 ? -9.125 6.762 4.961 1 90.25 217 VAL B CA 1
ATOM 4006 C C . VAL B 1 217 ? -7.68 6.27 4.961 1 90.25 217 VAL B C 1
ATOM 4008 O O . VAL B 1 217 ? -6.75 7.059 4.785 1 90.25 217 VAL B O 1
ATOM 4011 N N . VAL B 1 218 ? -7.543 4.934 5.242 1 89.31 218 VAL B N 1
ATOM 4012 C CA . VAL B 1 218 ? -6.191 4.395 5.359 1 89.31 218 VAL B CA 1
ATOM 4013 C C . VAL B 1 218 ? -6.016 3.23 4.387 1 89.31 218 VAL B C 1
ATOM 4015 O O . VAL B 1 218 ? -6.98 2.539 4.055 1 89.31 218 VAL B O 1
ATOM 4018 N N . ASP B 1 219 ? -4.773 2.98 4.023 1 82.38 219 ASP B N 1
ATOM 4019 C CA . ASP B 1 219 ? -4.48 1.914 3.072 1 82.38 219 ASP B CA 1
ATOM 4020 C C . ASP B 1 219 ? -4.098 0.624 3.795 1 82.38 219 ASP B C 1
ATOM 4022 O O . ASP B 1 219 ? -4.332 -0.473 3.283 1 82.38 219 ASP B O 1
ATOM 4026 N N . HIS B 1 220 ? -3.588 0.794 4.93 1 83 220 HIS B N 1
ATOM 4027 C CA . HIS B 1 220 ? -3.059 -0.361 5.645 1 83 220 HIS B CA 1
ATOM 4028 C C . HIS B 1 220 ? -3.766 -0.552 6.98 1 83 220 HIS B C 1
ATOM 4030 O O . HIS B 1 220 ? -3.955 0.409 7.73 1 83 220 HIS B O 1
ATOM 4036 N N . ILE B 1 221 ? -4.086 -1.75 7.242 1 88.88 221 ILE B N 1
ATOM 4037 C CA . ILE B 1 221 ? -4.832 -2.062 8.453 1 88.88 221 ILE B CA 1
ATOM 4038 C C . ILE B 1 221 ? -3.998 -1.709 9.68 1 88.88 221 ILE B C 1
ATOM 4040 O O . ILE B 1 221 ? -4.535 -1.276 10.703 1 88.88 221 ILE B O 1
ATOM 4044 N N . ASP B 1 222 ? -2.732 -1.856 9.602 1 89.75 222 ASP B N 1
ATOM 4045 C CA . ASP B 1 222 ? -1.876 -1.553 10.742 1 89.75 222 ASP B CA 1
ATOM 4046 C C . ASP B 1 222 ? -1.97 -0.076 11.125 1 89.75 222 ASP B C 1
ATOM 4048 O O . ASP B 1 222 ? -1.862 0.276 12.297 1 89.75 222 ASP B O 1
ATOM 4052 N N . THR B 1 223 ? -2.09 0.728 10.117 1 91.25 223 THR B N 1
ATOM 4053 C CA . THR B 1 223 ? -2.301 2.145 10.391 1 91.25 223 THR B CA 1
ATOM 4054 C C . THR B 1 223 ? -3.592 2.361 11.172 1 91.25 223 THR B C 1
ATOM 4056 O O . THR B 1 223 ? -3.6 3.074 12.18 1 91.25 223 THR B O 1
ATOM 4059 N N . ALA B 1 224 ? -4.609 1.735 10.719 1 94.31 224 ALA B N 1
ATOM 4060 C CA . ALA B 1 224 ? -5.895 1.851 11.406 1 94.31 224 ALA B CA 1
ATOM 4061 C C . ALA B 1 224 ? -5.797 1.36 12.844 1 94.31 224 ALA B C 1
ATOM 4063 O O . ALA B 1 224 ? -6.309 2.002 13.766 1 94.31 224 ALA B O 1
ATOM 4064 N N . LEU B 1 225 ? -5.141 0.262 13.031 1 95.06 225 LEU B N 1
ATOM 4065 C CA . LEU B 1 225 ? -5.023 -0.313 14.367 1 95.06 225 LEU B CA 1
ATOM 4066 C C . LEU B 1 225 ? -4.254 0.621 15.297 1 95.06 225 LEU B C 1
ATOM 4068 O O . LEU B 1 225 ? -4.613 0.774 16.469 1 95.06 225 LEU B O 1
ATOM 4072 N N . SER B 1 226 ? -3.217 1.167 14.797 1 95 226 SER B N 1
ATOM 4073 C CA . SER B 1 226 ? -2.447 2.123 15.586 1 95 226 SER B CA 1
ATOM 4074 C C . SER B 1 226 ? -3.287 3.344 15.945 1 95 226 SER B C 1
ATOM 4076 O O . SER B 1 226 ? -3.189 3.861 17.062 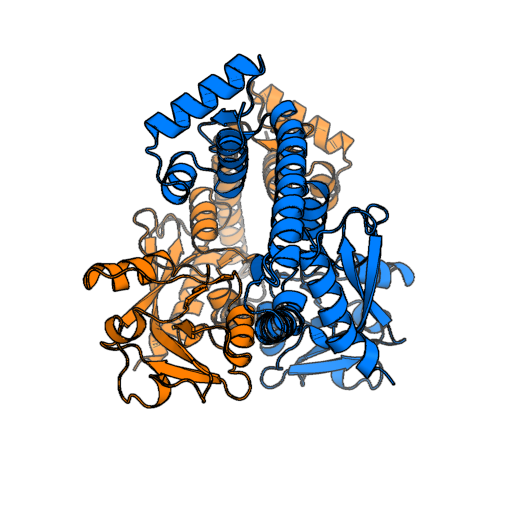1 95 226 SER B O 1
ATOM 4078 N N . MET B 1 227 ? -4.051 3.811 15.008 1 96.81 227 MET B N 1
ATOM 4079 C CA . MET B 1 227 ? -4.938 4.941 15.258 1 96.81 227 MET B CA 1
ATOM 4080 C C . MET B 1 227 ? -5.996 4.586 16.297 1 96.81 227 MET B C 1
ATOM 4082 O O . MET B 1 227 ? -6.312 5.395 17.172 1 96.81 227 MET B O 1
ATOM 4086 N N . VAL B 1 228 ? -6.52 3.41 16.203 1 97.94 228 VAL B N 1
ATOM 4087 C CA . VAL B 1 228 ? -7.473 2.92 17.188 1 97.94 228 VAL B CA 1
ATOM 4088 C C . VAL B 1 228 ? -6.824 2.916 18.578 1 97.94 228 VAL B C 1
ATOM 4090 O O . VAL B 1 228 ? -7.445 3.328 19.562 1 97.94 228 VAL B O 1
ATOM 4093 N N . GLN B 1 229 ? -5.633 2.4 18.594 1 97 229 GLN B N 1
ATOM 4094 C CA . GLN B 1 229 ? -4.887 2.334 19.844 1 97 229 GLN B CA 1
ATOM 4095 C C . GLN B 1 229 ? -4.785 3.709 20.5 1 97 229 GLN B C 1
ATOM 4097 O O . GLN B 1 229 ? -4.879 3.828 21.734 1 97 229 GLN B O 1
ATOM 4102 N N . GLU B 1 230 ? -4.648 4.73 19.703 1 96.38 230 GLU B N 1
ATOM 4103 C CA . GLU B 1 230 ? -4.5 6.094 20.203 1 96.38 230 GLU B CA 1
ATOM 4104 C C . GLU B 1 230 ? -5.859 6.758 20.422 1 96.38 230 GLU B C 1
ATOM 4106 O O . GLU B 1 230 ? -5.93 7.945 20.734 1 96.38 230 GLU B O 1
ATOM 4111 N N . GLY B 1 231 ? -6.918 6.059 20.141 1 96.12 231 GLY B N 1
ATOM 4112 C CA . GLY B 1 231 ? -8.258 6.562 20.422 1 96.12 231 GLY B CA 1
ATOM 4113 C C . GLY B 1 231 ? -8.773 7.492 19.344 1 96.12 231 GLY B C 1
ATOM 4114 O O . GLY B 1 231 ? -9.625 8.344 19.609 1 96.12 231 GLY B O 1
ATOM 4115 N N . LEU B 1 232 ? -8.305 7.32 18.125 1 96.75 232 LEU B N 1
ATOM 4116 C CA . LEU B 1 232 ? -8.648 8.266 17.062 1 96.75 232 LEU B CA 1
ATOM 4117 C C . LEU B 1 232 ? -9.914 7.828 16.328 1 96.75 232 LEU B C 1
ATOM 4119 O O . LEU B 1 232 ? -10.43 8.562 15.484 1 96.75 232 LEU B O 1
ATOM 4123 N N . GLY B 1 233 ? -10.383 6.68 16.609 1 97.69 233 GLY B N 1
ATOM 4124 C CA . GLY B 1 233 ? -11.594 6.148 15.992 1 97.69 233 GLY B CA 1
ATOM 4125 C C . GLY B 1 233 ? -11.711 4.641 16.109 1 97.69 233 GLY B C 1
ATOM 4126 O O . GLY B 1 233 ? -10.953 4.012 16.859 1 97.69 233 GLY B O 1
ATOM 4127 N N . ILE B 1 234 ? -12.758 4.129 15.438 1 98.12 234 ILE B N 1
ATOM 4128 C CA . ILE B 1 234 ? -12.945 2.686 15.32 1 98.12 234 ILE B CA 1
ATOM 4129 C C . ILE B 1 234 ? -12.828 2.266 13.859 1 98.12 234 ILE B C 1
ATOM 4131 O O . ILE B 1 234 ? -12.945 3.1 12.961 1 98.12 234 ILE B O 1
ATOM 4135 N N . THR B 1 235 ? -12.539 0.99 13.656 1 96.94 235 THR B N 1
ATOM 4136 C CA . THR B 1 235 ? -12.477 0.506 12.281 1 96.94 235 THR B CA 1
ATOM 4137 C C . THR B 1 235 ? -13.289 -0.777 12.125 1 96.94 235 THR B C 1
ATOM 4139 O O . THR B 1 235 ? -13.508 -1.503 13.094 1 96.94 235 THR B O 1
ATOM 4142 N N . ILE B 1 236 ? -13.859 -0.904 10.969 1 95.88 236 ILE B N 1
ATOM 4143 C CA . ILE B 1 236 ? -14.531 -2.137 10.57 1 95.88 236 ILE B CA 1
ATOM 4144 C C . ILE B 1 236 ? -13.633 -2.928 9.625 1 95.88 236 ILE B C 1
ATOM 4146 O O . ILE B 1 236 ? -13.211 -2.412 8.586 1 95.88 236 ILE B O 1
ATOM 4150 N N . THR B 1 237 ? -13.32 -4.129 10.031 1 94.31 237 THR B N 1
ATOM 4151 C CA . THR B 1 237 ? -12.469 -4.996 9.227 1 94.31 237 THR B CA 1
ATOM 4152 C C . THR B 1 237 ? -12.867 -6.461 9.406 1 94.31 237 THR B C 1
ATOM 4154 O O . THR B 1 237 ? -14.008 -6.758 9.75 1 94.31 237 THR B O 1
ATOM 4157 N N . THR B 1 238 ? -11.969 -7.398 9.062 1 93.19 238 THR B N 1
ATOM 4158 C CA . THR B 1 238 ? -12.273 -8.82 9.211 1 93.19 238 THR B CA 1
ATOM 4159 C C . THR B 1 238 ? -11.242 -9.5 10.102 1 93.19 238 THR B C 1
ATOM 4161 O O . THR B 1 238 ? -10.133 -9 10.281 1 93.19 238 THR B O 1
ATOM 4164 N N . LYS B 1 239 ? -11.609 -10.617 10.617 1 92.75 239 LYS B N 1
ATOM 4165 C CA . LYS B 1 239 ? -10.758 -11.367 11.523 1 92.75 239 LYS B CA 1
ATOM 4166 C C . LYS B 1 239 ? -9.43 -11.734 10.859 1 92.75 239 LYS B C 1
ATOM 4168 O O . LYS B 1 239 ? -8.367 -11.594 11.469 1 92.75 239 LYS B O 1
ATOM 4173 N N . LYS B 1 240 ? -9.445 -12.062 9.602 1 88.31 240 LYS B N 1
ATOM 4174 C CA . LYS B 1 240 ? -8.25 -12.547 8.922 1 88.31 240 LYS B CA 1
ATOM 4175 C C . LYS B 1 240 ? -7.312 -11.391 8.562 1 88.31 240 LYS B C 1
ATOM 4177 O O . LYS B 1 240 ? -6.141 -11.609 8.258 1 88.31 240 LYS B O 1
ATOM 4182 N N . ASN B 1 241 ? -7.848 -10.195 8.594 1 87.81 241 ASN B N 1
ATOM 4183 C CA . ASN B 1 241 ? -7.02 -9.039 8.289 1 87.81 241 ASN B CA 1
ATOM 4184 C C . ASN B 1 241 ? -6.117 -8.672 9.461 1 87.81 241 ASN B C 1
ATOM 4186 O O . ASN B 1 241 ? -5.199 -7.855 9.312 1 87.81 241 ASN B O 1
ATOM 4190 N N . ILE B 1 242 ? -6.371 -9.266 10.594 1 88.38 242 ILE B N 1
ATOM 4191 C CA . ILE B 1 242 ? -5.633 -8.914 11.797 1 88.38 242 ILE B CA 1
ATOM 4192 C C . ILE B 1 242 ? -4.633 -10.016 12.133 1 88.38 242 ILE B C 1
ATOM 4194 O O . ILE B 1 242 ? -5.023 -11.156 12.406 1 88.38 242 ILE B O 1
ATOM 4198 N N . LEU B 1 243 ? -3.42 -9.695 12.117 1 81.44 243 LEU B N 1
ATOM 4199 C CA . LEU B 1 243 ? -2.4 -10.648 12.547 1 81.44 243 LEU B CA 1
ATOM 4200 C C . LEU B 1 243 ? -2.248 -10.641 14.062 1 81.44 243 LEU B C 1
ATOM 4202 O O . LEU B 1 243 ? -2.119 -11.695 14.688 1 81.44 243 LEU B O 1
ATOM 4206 N N . SER B 1 244 ? -2.203 -9.484 14.57 1 85.38 244 SER B N 1
ATOM 4207 C CA . SER B 1 244 ? -2.129 -9.266 16.016 1 85.38 244 SER B CA 1
ATOM 4208 C C . SER B 1 244 ? -2.742 -7.926 16.391 1 85.38 244 SER B C 1
ATOM 4210 O O . SER B 1 244 ? -2.758 -6.988 15.594 1 85.38 244 SER B O 1
ATOM 4212 N N . LEU B 1 245 ? -3.256 -7.926 17.547 1 91.44 245 LEU B N 1
ATOM 4213 C CA . LEU B 1 245 ? -3.818 -6.676 18.047 1 91.44 245 LEU B CA 1
ATOM 4214 C C . LEU B 1 245 ? -2.824 -5.957 18.953 1 91.44 245 LEU B C 1
ATOM 4216 O O . LEU B 1 245 ? -2.193 -6.582 19.812 1 91.44 245 LEU B O 1
ATOM 4220 N N . PRO B 1 246 ? -2.631 -4.672 18.719 1 92.06 246 PRO B N 1
ATOM 4221 C CA . PRO B 1 246 ? -1.818 -3.908 19.656 1 92.06 246 PRO B CA 1
ATOM 4222 C C . PRO B 1 246 ? -2.426 -3.867 21.062 1 92.06 246 PRO B C 1
ATOM 4224 O O . PRO B 1 246 ? -3.568 -4.293 21.25 1 92.06 246 PRO B O 1
ATOM 4227 N N . ASP B 1 247 ? -1.588 -3.314 21.984 1 92.12 247 ASP B N 1
ATOM 4228 C CA . ASP B 1 247 ? -2.066 -3.156 23.359 1 92.12 247 ASP B CA 1
ATOM 4229 C C . ASP B 1 247 ? -3.297 -2.254 23.406 1 92.12 247 ASP B C 1
ATOM 4231 O O . ASP B 1 247 ? -3.367 -1.251 22.688 1 92.12 247 ASP B O 1
ATOM 4235 N N . GLN B 1 248 ? -4.258 -2.65 24.188 1 96.12 248 GLN B N 1
ATOM 4236 C CA . GLN B 1 248 ? -5.457 -1.878 24.484 1 96.12 248 GLN B CA 1
ATOM 4237 C C . GLN B 1 248 ? -6.387 -1.814 23.281 1 96.12 248 GLN B C 1
ATOM 4239 O O . GLN B 1 248 ? -7.234 -0.926 23.188 1 96.12 248 GLN B O 1
ATOM 4244 N N . VAL B 1 249 ? -6.164 -2.6 22.328 1 97.44 249 VAL B N 1
ATOM 4245 C CA . VAL B 1 249 ? -7.051 -2.699 21.172 1 97.44 249 VAL B CA 1
ATOM 4246 C C . VAL B 1 249 ? -7.82 -4.016 21.219 1 97.44 249 VAL B C 1
ATOM 4248 O O . VAL B 1 249 ? -7.23 -5.078 21.438 1 97.44 249 VAL B O 1
ATOM 4251 N N . VAL B 1 250 ? -9.125 -3.957 21.094 1 97.56 250 VAL B N 1
ATOM 4252 C CA . VAL B 1 250 ? -10.008 -5.117 21.188 1 97.56 250 VAL B CA 1
ATOM 4253 C C . VAL B 1 250 ? -10.984 -5.113 20.016 1 97.56 250 VAL B C 1
ATOM 4255 O O . VAL B 1 250 ? -11.062 -4.133 19.266 1 97.56 250 VAL B O 1
ATOM 4258 N N . PHE B 1 251 ? -11.656 -6.262 19.812 1 96.94 251 PHE B N 1
ATOM 4259 C CA . PHE B 1 251 ? -12.656 -6.281 18.734 1 96.94 251 PHE B CA 1
ATOM 4260 C C . PHE B 1 251 ? -13.922 -6.984 19.203 1 96.94 251 PHE B C 1
ATOM 4262 O O . PHE B 1 251 ? -13.922 -7.688 20.219 1 96.94 251 PHE B O 1
ATOM 4269 N N . ARG B 1 252 ? -15.062 -6.684 18.562 1 97 252 ARG B N 1
ATOM 4270 C CA . ARG B 1 252 ? -16.328 -7.41 18.641 1 97 252 ARG B CA 1
ATOM 4271 C C . ARG B 1 252 ? -16.797 -7.812 17.234 1 97 252 ARG B C 1
ATOM 4273 O O . ARG B 1 252 ? -16.547 -7.105 16.266 1 97 252 ARG B O 1
ATOM 4280 N N . GLU B 1 253 ? -17.422 -8.945 17.234 1 96.75 253 GLU B N 1
ATOM 4281 C CA . GLU B 1 253 ? -18.031 -9.344 15.961 1 96.75 253 GLU B CA 1
ATOM 4282 C C . GLU B 1 253 ? -19.203 -8.438 15.594 1 96.75 253 GLU B C 1
ATOM 4284 O O . GLU B 1 253 ? -19.984 -8.047 16.453 1 96.75 253 GLU B O 1
ATOM 4289 N N . LEU B 1 254 ? -19.219 -8.023 14.352 1 96.94 254 LEU B N 1
ATOM 4290 C CA . LEU B 1 254 ? -20.375 -7.266 13.867 1 96.94 254 LEU B CA 1
ATOM 4291 C C . LEU B 1 254 ? -21.609 -8.141 13.797 1 96.94 254 LEU B C 1
ATOM 4293 O O . LEU B 1 254 ? -21.562 -9.273 13.312 1 96.94 254 LEU B O 1
ATOM 4297 N N . LYS B 1 255 ? -22.75 -7.645 14.32 1 96.31 255 LYS B N 1
ATOM 4298 C CA . LYS B 1 255 ? -24 -8.375 14.273 1 96.31 255 LYS B CA 1
ATOM 4299 C C . LYS B 1 255 ? -25.031 -7.645 13.422 1 96.31 255 LYS B C 1
ATOM 4301 O O . LYS B 1 255 ? -25.125 -6.414 13.477 1 96.31 255 LYS B O 1
ATOM 4306 N N . PRO B 1 256 ? -25.922 -8.406 12.812 1 95.19 256 PRO B N 1
ATOM 4307 C CA . PRO B 1 256 ? -25.781 -9.859 12.641 1 95.19 256 PRO B CA 1
ATOM 4308 C C . PRO B 1 256 ? -24.469 -10.242 11.961 1 95.19 256 PRO B C 1
ATOM 4310 O O . PRO B 1 256 ? -23.828 -9.414 11.312 1 95.19 256 PRO B O 1
ATOM 4313 N N . ASN B 1 257 ? -24.141 -11.469 12.18 1 95.81 257 ASN B N 1
ATOM 4314 C CA . ASN B 1 257 ? -22.891 -11.922 11.57 1 95.81 257 ASN B CA 1
ATOM 4315 C C . ASN B 1 257 ? -22.859 -11.633 10.078 1 95.81 257 ASN B C 1
ATOM 4317 O O . ASN B 1 257 ? -23.781 -12 9.344 1 95.81 257 ASN B O 1
ATOM 4321 N N . THR B 1 258 ? -21.828 -10.906 9.719 1 93.75 258 THR B N 1
ATOM 4322 C CA . THR B 1 258 ? -21.609 -10.523 8.328 1 93.75 258 THR B CA 1
ATOM 4323 C C . THR B 1 258 ? -20.25 -11.031 7.848 1 93.75 258 THR B C 1
ATOM 4325 O O . THR B 1 258 ? -19.266 -10.977 8.578 1 93.75 258 THR B O 1
ATOM 4328 N N . PHE B 1 259 ? -20.281 -11.586 6.629 1 92.5 259 PHE B N 1
ATOM 4329 C CA . PHE B 1 259 ? -19.078 -12.211 6.098 1 92.5 259 PHE B CA 1
ATOM 4330 C C . PHE B 1 259 ? -18.719 -11.633 4.73 1 92.5 259 PHE B C 1
ATOM 4332 O O . PHE B 1 259 ? -19.594 -11.141 4.016 1 92.5 259 PHE B O 1
ATOM 4339 N N . ARG B 1 260 ? -17.422 -11.68 4.527 1 88.5 260 ARG B N 1
ATOM 4340 C CA . ARG B 1 260 ? -16.953 -11.5 3.156 1 88.5 260 ARG B CA 1
ATOM 4341 C C . ARG B 1 260 ? -16.391 -12.797 2.592 1 88.5 260 ARG B C 1
ATOM 4343 O O . ARG B 1 260 ? -15.812 -13.594 3.326 1 88.5 260 ARG B O 1
ATOM 4350 N N . GLU B 1 261 ? -16.594 -12.898 1.311 1 90.38 261 GLU B N 1
ATOM 4351 C CA . GLU B 1 261 ? -16.109 -14.102 0.646 1 90.38 261 GLU B CA 1
ATOM 4352 C C . GLU B 1 261 ? -14.781 -13.836 -0.061 1 90.38 261 GLU B C 1
ATOM 4354 O O . GLU B 1 261 ? -14.672 -12.891 -0.847 1 90.38 261 GLU B O 1
ATOM 4359 N N . ILE B 1 262 ? -13.812 -14.586 0.264 1 92.38 262 ILE B N 1
ATOM 4360 C CA . ILE B 1 262 ? -12.523 -14.539 -0.419 1 92.38 262 ILE B CA 1
ATOM 4361 C C . ILE B 1 262 ? -12.453 -15.656 -1.461 1 92.38 262 ILE B C 1
ATOM 4363 O O . ILE B 1 262 ? -12.766 -16.812 -1.165 1 92.38 262 ILE B O 1
ATOM 4367 N N . SER B 1 263 ? -12.055 -15.273 -2.654 1 94.56 263 SER B N 1
ATOM 4368 C CA . SER B 1 263 ? -12.07 -16.25 -3.738 1 94.56 263 SER B CA 1
ATOM 4369 C C . SER B 1 263 ? -10.789 -16.188 -4.562 1 94.56 263 SER B C 1
ATOM 4371 O O . SER B 1 263 ? -10.109 -15.156 -4.57 1 94.56 263 SER B O 1
ATOM 4373 N N . ILE B 1 264 ? -10.516 -17.297 -5.156 1 96.94 264 ILE B N 1
ATOM 4374 C CA . ILE B 1 264 ? -9.508 -17.344 -6.211 1 96.94 264 ILE B CA 1
ATOM 4375 C C . ILE B 1 264 ? -10.172 -17.078 -7.562 1 96.94 264 ILE B C 1
ATOM 4377 O O . ILE B 1 264 ? -11.258 -17.594 -7.84 1 96.94 264 ILE B O 1
ATOM 4381 N N . ALA B 1 265 ? -9.531 -16.25 -8.367 1 97.06 265 ALA B N 1
ATOM 4382 C CA . ALA B 1 265 ? -10.117 -15.898 -9.656 1 97.06 265 ALA B CA 1
ATOM 4383 C C . ALA B 1 265 ? -9.125 -16.125 -10.797 1 97.06 265 ALA B C 1
ATOM 4385 O O . ALA B 1 265 ? -7.93 -15.836 -10.648 1 97.06 265 ALA B O 1
ATOM 4386 N N . VAL B 1 266 ? -9.617 -16.641 -11.891 1 96.69 266 VAL B N 1
ATOM 4387 C CA . VAL B 1 266 ? -8.883 -16.75 -13.148 1 96.69 266 VAL B CA 1
ATOM 4388 C C . VAL B 1 266 ? -9.758 -16.266 -14.297 1 96.69 266 VAL B C 1
ATOM 4390 O O . VAL B 1 266 ? -10.992 -16.297 -14.211 1 96.69 266 VAL B O 1
ATOM 4393 N N . PRO B 1 267 ? -9.094 -15.82 -15.367 1 93.31 267 PRO B N 1
ATOM 4394 C CA . PRO B 1 267 ? -9.906 -15.375 -16.5 1 93.31 267 PRO B CA 1
ATOM 4395 C C . PRO B 1 267 ? -10.766 -16.5 -17.078 1 93.31 267 PRO B C 1
ATOM 4397 O O . PRO B 1 267 ? -11.938 -16.281 -17.406 1 93.31 267 PRO B O 1
ATOM 4400 N N . ASP B 1 268 ? -10.234 -17.641 -17.281 1 93.38 268 ASP B N 1
ATOM 4401 C CA . ASP B 1 268 ? -10.922 -18.797 -17.859 1 93.38 268 ASP B CA 1
ATOM 4402 C C . ASP B 1 268 ? -10.367 -20.094 -17.281 1 93.38 268 ASP B C 1
ATOM 4404 O O . ASP B 1 268 ? -9.242 -20.484 -17.594 1 93.38 268 ASP B O 1
ATOM 4408 N N . MET B 1 269 ? -11.195 -20.828 -16.562 1 94.38 269 MET B N 1
ATOM 4409 C CA . MET B 1 269 ? -10.773 -22.047 -15.867 1 94.38 269 MET B CA 1
ATOM 4410 C C . MET B 1 269 ? -10.43 -23.156 -16.859 1 94.38 269 MET B C 1
ATOM 4412 O O . MET B 1 269 ? -9.648 -24.047 -16.531 1 94.38 269 MET B O 1
ATOM 4416 N N . LYS B 1 270 ? -10.922 -23.062 -17.984 1 93.06 270 LYS B N 1
ATOM 4417 C CA . LYS B 1 270 ? -10.703 -24.094 -18.984 1 93.06 270 LYS B CA 1
ATOM 4418 C C . LYS B 1 270 ? -9.375 -23.891 -19.703 1 93.06 270 LYS B C 1
ATOM 4420 O O . LYS B 1 270 ? -8.898 -24.781 -20.406 1 93.06 270 LYS B O 1
ATOM 4425 N N . ASP B 1 271 ? -8.812 -22.766 -19.469 1 91.81 271 ASP B N 1
ATOM 4426 C CA . ASP B 1 271 ? -7.582 -22.422 -20.188 1 91.81 271 ASP B CA 1
ATOM 4427 C C . ASP B 1 271 ? -6.496 -21.969 -19.203 1 91.81 271 ASP B C 1
ATOM 4429 O O . ASP B 1 271 ? -5.844 -20.953 -19.422 1 91.81 271 ASP B O 1
ATOM 4433 N N . ILE B 1 272 ? -6.27 -22.703 -18.125 1 92.38 272 ILE B N 1
ATOM 4434 C CA . ILE B 1 272 ? -5.219 -22.344 -17.188 1 92.38 272 ILE B CA 1
ATOM 4435 C C . ILE B 1 272 ? -4.004 -23.25 -17.391 1 92.38 272 ILE B C 1
ATOM 4437 O O . ILE B 1 272 ? -4.133 -24.375 -17.875 1 92.38 272 ILE B O 1
ATOM 4441 N N . SER B 1 273 ? -2.828 -22.734 -17.078 1 92.12 273 SER B N 1
ATOM 4442 C CA . SER B 1 273 ? -1.603 -23.516 -17.125 1 92.12 273 SER B CA 1
ATOM 4443 C C . SER B 1 273 ? -1.565 -24.547 -16 1 92.12 273 SER B C 1
ATOM 4445 O O . SER B 1 273 ? -2.35 -24.469 -15.055 1 92.12 273 SER B O 1
ATOM 4447 N N . LYS B 1 274 ? -0.719 -25.5 -16.094 1 91.31 274 LYS B N 1
ATOM 4448 C CA . LYS B 1 274 ? -0.53 -26.484 -15.039 1 91.31 274 LYS B CA 1
ATOM 4449 C C . LYS B 1 274 ? -0.105 -25.812 -13.734 1 91.31 274 LYS B C 1
ATOM 4451 O O . LYS B 1 274 ? -0.593 -26.172 -12.664 1 91.31 274 LYS B O 1
ATOM 4456 N N . ALA B 1 275 ? 0.785 -24.891 -13.82 1 93.12 275 ALA B N 1
ATOM 4457 C CA . ALA B 1 275 ? 1.26 -24.172 -12.641 1 93.12 275 ALA B CA 1
ATOM 4458 C C . ALA B 1 275 ? 0.111 -23.469 -11.93 1 93.12 275 ALA B C 1
ATOM 4460 O O . ALA B 1 275 ? 0.013 -23.5 -10.703 1 93.12 275 ALA B O 1
ATOM 4461 N N . THR B 1 276 ? -0.717 -22.828 -12.703 1 95.81 276 THR B N 1
ATOM 4462 C CA . THR B 1 276 ? -1.885 -22.156 -12.148 1 95.81 276 THR B CA 1
ATOM 4463 C C . THR B 1 276 ? -2.818 -23.156 -11.477 1 95.81 276 THR B C 1
ATOM 4465 O O . THR B 1 276 ? -3.357 -22.891 -10.398 1 95.81 276 THR B O 1
ATOM 4468 N N . GLY B 1 277 ? -2.998 -24.266 -12.109 1 95.25 277 GLY B N 1
ATOM 4469 C CA . GLY B 1 277 ? -3.797 -25.328 -11.523 1 95.25 277 GLY B CA 1
ATOM 4470 C C . GLY B 1 277 ? -3.264 -25.812 -10.188 1 95.25 277 GLY B C 1
ATOM 4471 O O . GLY B 1 277 ? -4.035 -26.031 -9.25 1 95.25 277 GLY B O 1
ATOM 4472 N N . VAL B 1 278 ? -1.975 -25.984 -10.125 1 94.5 278 VAL B N 1
ATOM 4473 C CA . VAL B 1 278 ? -1.329 -26.406 -8.891 1 94.5 278 VAL B CA 1
ATOM 4474 C C . VAL B 1 278 ? -1.586 -25.375 -7.797 1 94.5 278 VAL B C 1
ATOM 4476 O O . VAL B 1 278 ? -1.857 -25.734 -6.645 1 94.5 278 VAL B O 1
ATOM 4479 N N . PHE B 1 279 ? -1.513 -24.109 -8.125 1 97.19 279 PHE B N 1
ATOM 4480 C CA . PHE B 1 279 ? -1.796 -23.047 -7.168 1 97.19 279 PHE B CA 1
ATOM 4481 C C . PHE B 1 279 ? -3.207 -23.172 -6.609 1 97.19 279 PHE B C 1
ATOM 4483 O O . PHE B 1 279 ? -3.404 -23.156 -5.391 1 97.19 279 PHE B O 1
ATOM 4490 N N . ILE B 1 280 ? -4.148 -23.266 -7.484 1 97.06 280 ILE B N 1
ATOM 4491 C CA . ILE B 1 280 ? -5.555 -23.344 -7.105 1 97.06 280 ILE B CA 1
ATOM 4492 C C . ILE B 1 280 ? -5.785 -24.547 -6.207 1 97.06 280 ILE B C 1
ATOM 4494 O O . ILE B 1 280 ? -6.402 -24.438 -5.145 1 97.06 280 ILE B O 1
ATOM 4498 N N . GLN B 1 281 ? -5.281 -25.672 -6.594 1 96 281 GLN B N 1
ATOM 4499 C CA . GLN B 1 281 ? -5.473 -26.906 -5.832 1 96 281 GLN B CA 1
ATOM 4500 C C . GLN B 1 281 ? -4.809 -26.812 -4.461 1 96 281 GLN B C 1
ATOM 4502 O O . GLN B 1 281 ? -5.375 -27.25 -3.459 1 96 281 GLN B O 1
ATOM 4507 N N . THR B 1 282 ? -3.617 -26.297 -4.422 1 96.44 282 THR B N 1
ATOM 4508 C CA . THR B 1 282 ? -2.906 -26.125 -3.158 1 96.44 282 THR B CA 1
ATOM 4509 C C . THR B 1 282 ? -3.68 -25.219 -2.215 1 96.44 282 THR B C 1
ATOM 4511 O O . THR B 1 282 ? -3.852 -25.531 -1.036 1 96.44 282 THR B O 1
ATOM 4514 N N . ALA B 1 283 ? -4.141 -24.078 -2.721 1 97.06 283 ALA B N 1
ATOM 4515 C CA . ALA B 1 283 ? -4.906 -23.125 -1.923 1 97.06 283 ALA B CA 1
ATOM 4516 C C . ALA B 1 283 ? -6.16 -23.781 -1.346 1 97.06 283 ALA B C 1
ATOM 4518 O O . ALA B 1 283 ? -6.461 -23.609 -0.16 1 97.06 283 ALA B O 1
ATOM 4519 N N . ARG B 1 284 ? -6.859 -24.484 -2.172 1 95.75 284 ARG B N 1
ATOM 4520 C CA . ARG B 1 284 ? -8.094 -25.141 -1.738 1 95.75 284 ARG B CA 1
ATOM 4521 C C . ARG B 1 284 ? -7.809 -26.172 -0.65 1 95.75 284 ARG B C 1
ATOM 4523 O O . ARG B 1 284 ? -8.547 -26.266 0.333 1 95.75 284 ARG B O 1
ATOM 4530 N N . THR B 1 285 ? -6.832 -26.969 -0.818 1 95.25 285 THR B N 1
ATOM 4531 C CA . THR B 1 285 ? -6.469 -28 0.148 1 95.25 285 THR B CA 1
ATOM 4532 C C . THR B 1 285 ? -6.109 -27.375 1.494 1 95.25 285 THR B C 1
ATOM 4534 O O . THR B 1 285 ? -6.484 -27.891 2.547 1 95.25 285 THR B O 1
ATOM 4537 N N . LEU B 1 286 ? -5.43 -26.25 1.44 1 95.06 286 LEU B N 1
ATOM 4538 C CA . LEU B 1 286 ? -4.945 -25.609 2.658 1 95.06 286 LEU B CA 1
ATOM 4539 C C . LEU B 1 286 ? -6.078 -24.891 3.385 1 95.06 286 LEU B C 1
ATOM 4541 O O . LEU B 1 286 ? -6.105 -24.859 4.617 1 95.06 286 LEU B O 1
ATOM 4545 N N . PHE B 1 287 ? -6.984 -24.297 2.674 1 93.25 287 PHE B N 1
ATOM 4546 C CA . PHE B 1 287 ? -7.816 -23.297 3.344 1 93.25 287 PHE B CA 1
ATOM 4547 C C . PHE B 1 287 ? -9.297 -23.641 3.189 1 93.25 287 PHE B C 1
ATOM 4549 O O . PHE B 1 287 ? -10.148 -22.984 3.789 1 93.25 287 PHE B O 1
ATOM 4556 N N . THR B 1 288 ? -9.797 -24.312 2.285 1 82.88 288 THR B N 1
ATOM 4557 C CA . THR B 1 288 ? -11.203 -24.688 2.211 1 82.88 288 THR B CA 1
ATOM 4558 C C . THR B 1 288 ? -11.5 -25.859 3.139 1 82.88 288 THR B C 1
ATOM 4560 O O . THR B 1 288 ? -12.586 -25.953 3.715 1 82.88 288 THR B O 1
ATOM 4563 N N . ASN B 1 289 ? -10.719 -26.984 3.096 1 63.28 289 ASN B N 1
ATOM 4564 C CA . ASN B 1 289 ? -11.047 -28.219 3.797 1 63.28 289 ASN B CA 1
ATOM 4565 C C . ASN B 1 289 ? -11.047 -28.016 5.309 1 63.28 289 ASN B C 1
ATOM 4567 O O . ASN B 1 289 ? -11.398 -28.938 6.059 1 63.28 289 ASN B O 1
ATOM 4571 N N . LYS B 1 290 ? -10.414 -27.141 5.93 1 49.31 290 LYS B N 1
ATOM 4572 C CA . LYS B 1 290 ? -10.445 -27.094 7.391 1 49.31 290 LYS B CA 1
ATOM 4573 C C . LYS B 1 290 ? -11.773 -26.547 7.895 1 49.31 290 LYS B C 1
ATOM 4575 O O . LYS B 1 290 ? -11.883 -26.125 9.047 1 49.31 290 LYS B O 1
ATOM 4580 N N . GLY B 1 291 ? -12.727 -26.234 7.215 1 36.16 291 GLY B N 1
ATOM 4581 C CA . GLY B 1 291 ? -14.047 -26.047 7.793 1 36.16 291 GLY B CA 1
ATOM 4582 C C . GLY B 1 291 ? -14.578 -27.266 8.508 1 36.16 291 GLY B C 1
ATOM 4583 O O . GLY B 1 291 ? -15.68 -27.25 9.047 1 36.16 291 GLY B O 1
ATOM 4584 N N . ALA B 1 292 ? -14.211 -28.609 8.281 1 29.2 292 ALA B N 1
ATOM 4585 C CA . ALA B 1 292 ? -15.133 -29.578 8.867 1 29.2 292 ALA B CA 1
ATOM 4586 C C . ALA B 1 292 ? -15.07 -29.531 10.391 1 29.2 292 ALA B C 1
ATOM 4588 O O . ALA B 1 292 ? -14.008 -29.312 10.977 1 29.2 292 ALA B O 1
#

pLDDT: mean 90.33, std 9.02, range [29.2, 98.44]

Nearest PDB structures (foldseek):
  9f14-assembly1_A  TM=7.513E-01  e=5.112E-22  Klebsiella aerogenes
  5y2v-assembly1_C  TM=6.065E-01  e=7.000E-24  Synechocystis sp. PCC 6803 substr. Kazusa
  7d98-assembly1_Q  TM=5.870E-01  e=7.913E-24  Cupriavidus necator
  5tpi-assembly1_A-2  TM=8.855E-0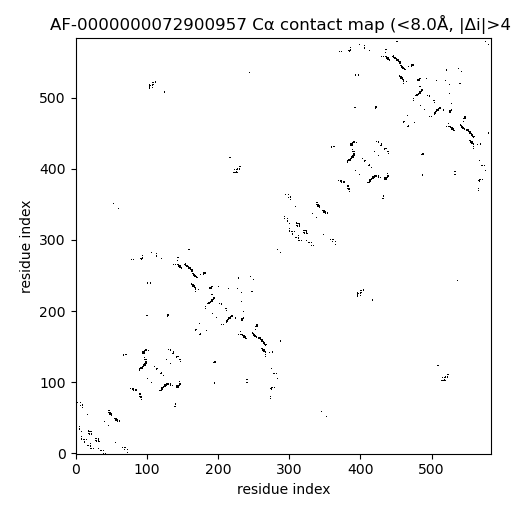1  e=3.431E-14  Klebsiella pneumoniae subsp. pneumoniae MGH 78578
  8j4n-assembly1_B  TM=7.261E-01  e=1.277E-12  Acinetobacter baumannii

Foldseek 3Di:
DDLLLLQLLLLCVVVVDLCVSCVVVVHHSVVSVVSQVVVCVVVVHHQWDADPVPGIDGDPVNLVVNLVSLVVVQVVQQVVQVVQVVVVAHAHEFEEEEEDLCVPQFVVVLVVVLCVVHVRYHYHYDYDAQVVQVVCQVSVVGFKYKHFDDDPQWDKAWQDKWWKKKKAFLPDPCVPDPADELVNQQPWAEAEERRRCNVVNQVRQVVVPGGGNHDHYDHAVVVVLVCRNVVNTMYMDTPSSDPDHDPRMDIGTYPPIDITIIIMTHNDPVDHHPSVVSSRVSSNVVGVVVPD/DDLLLLQLLLLCVVVVDLCVSCVVVVHHSVRSVVSQVVVCVVVVHHQWDADPVPGIDGDPVNLVVNLVSLVVVQVVQQVVQVVLVVVVAHAHEFEEEEEDLCVPQFVVVLVVVLCVVHVRYHYHYDYDAQVVQVVCQVSVVGFKYKHFDDDPQWDKAWQDKWWKKKKAFLPDPCVPDPADELVNQQPWAEAEERRRCNVVNQVRQVVVPGGGNYDHYDHAVVVVLVCRNVVNTMYMDTPSSDPDHDPRMDIGTYPPIDITIIIMTHNDPVDHHPSVVSSRVSSNVPGVPVPD

Solvent-accessible surface area (backbone atoms only — not comparable to full-atom values): 31307 Å² total; per-residue (Å²): 140,53,70,68,58,46,50,48,57,54,37,25,68,72,59,49,28,61,54,58,28,11,59,76,67,75,39,51,46,69,56,40,54,50,50,51,50,51,51,24,58,75,70,71,46,70,38,69,42,80,38,94,86,75,38,59,40,68,33,75,68,22,52,55,48,48,38,51,44,44,50,51,52,52,54,52,48,44,51,52,30,53,56,30,44,76,71,73,36,60,48,36,68,33,36,38,24,23,20,67,50,46,41,38,70,43,45,30,59,40,52,43,53,47,38,73,77,35,70,49,49,43,78,45,72,45,79,40,45,38,69,51,32,50,48,30,42,74,53,49,74,29,62,35,26,46,38,58,73,90,59,91,77,40,41,70,44,83,35,45,76,37,46,35,26,37,38,31,24,65,81,39,72,69,66,75,46,92,72,46,38,66,78,78,42,52,87,40,45,29,36,42,46,58,75,66,44,50,65,57,54,52,49,57,25,43,76,71,76,44,64,76,41,71,68,44,70,38,75,45,66,61,34,48,50,37,24,14,49,54,65,72,29,31,33,70,47,39,60,72,64,52,89,74,71,59,80,60,40,41,71,46,63,33,43,73,84,41,72,44,56,38,25,40,35,27,63,46,79,90,73,59,48,70,42,48,50,50,51,54,53,47,44,39,64,69,53,42,64,73,70,119,139,53,69,67,56,47,50,48,56,53,38,25,68,72,61,50,28,60,54,56,28,10,58,76,67,74,38,52,46,69,56,41,54,51,50,50,50,50,51,24,59,75,69,70,45,71,38,69,43,79,38,94,88,76,37,58,42,67,33,74,67,22,51,56,49,49,37,50,44,41,50,52,54,52,53,52,50,45,51,53,31,54,55,31,44,76,70,72,36,63,47,36,66,33,35,38,24,22,18,68,51,46,40,37,70,43,46,29,61,40,50,44,54,47,40,73,77,35,71,50,50,42,76,45,71,45,80,41,42,37,68,52,30,52,49,29,42,74,53,48,74,30,63,34,28,46,38,58,72,90,58,91,78,42,39,72,43,82,37,44,75,36,47,35,26,37,36,30,24,65,80,40,73,71,65,77,47,92,73,45,37,66,79,78,41,52,87,39,44,28,38,42,46,59,73,65,44,52,65,57,53,51,49,57,25,43,76,71,75,44,64,76,40,71,68,44,68,37,75,47,65,61,32,48,50,36,23,15,48,54,65,71,30,30,34,70,49,39,60,72,65,51,89,73,73,60,79,60,40,41,72,45,64,34,42,74,86,43,71,44,57,36,24,38,35,28,65,46,79,89,72,60,48,69,41,46,49,51,50,55,52,48,44,37,62,68,53,42,61,73,72,117

Sequence (584 aa):
MNESQIQLIVKISETGSFTKAGEELHMTQPAVSRAVAAIESELGTKLIKRNRKNGLIFTDVGERILIIFRNVLSELQKVDELIAAEQGLEIGKVHIGAYPTACTRFIPKIIRTMEEKHPGLEVKLSEGSVDQVKEWLRSKSIDVGIIIPPDKDFDVVPLMKDQLIIVMNSNHPLYQKETIGIPDLQDEDILLGRGGYEVQIHALFKDFKLKPQVRFVVDHIDTALSMVQEGLGITITTKKNILSLPDQVVFRELKPNTFREISIAVPDMKDISKATGVFIQTARTLFTNKGAMNESQIQLIVKISETGSFTKAGEELHMTQPAVSRAVAAIESELGTKLIKRNRKNGLIFTDVGERILIIFRNVLSELQKVDELIAAEQGLEIGKVHIGAYPTACTRFIPKIIRTMEEKHPGLEVKLSEGSVDQVKEWLRSKSIDVGIIIPPDKDFDVVPLMKDQLIIVMNSNHPLYQKETIGIPDLQDEDILLGRGGYEVQIHALFKDFKLKPQVRFVVDHIDTALSMVQEGLGITITTKKNILSLPDQVVFRELKPNTFREISIAVPDMKDISKATGVFIQTARTLFTNKGA

Secondary structure (DSSP, 8-state):
--HHHHHHHHHHHHHS-HHHHHHHTT--HHHHHHHHHHHHHHHTS--EEEETTTEEEE-HHHHHHHHHHHHHHHHHHHHHHHHHHHTT---EEEEEEE-HHHHHHTHHHHHHHHHHH-TTEEEEEEE--HHHHHHHHHTTSSSEEEE-S--TTSEEEEEEEEEEEEEEETTSGGGG-S-B-GGGGTTSEEEEE-SS-HHHHHHHHHTTT---EEEEEES-HHHHHHHHHTTS-EEEEEGGG-S-PPTTEEEEEBTTT-EEEEEEEES-GGG--HHHHHHHHHHHHHHTGGG-/--HHHHHHHHHHHHHS-HHHHHHHTT--HHHHHHHHHHHHHHHTS--EEEETTTEEEE-HHHHHHHHHHHHHHHHHHHHHHHHHHHTT---EEEEEEE-HHHHHHTHHHHHHHHHHH-TTEEEEEEE--HHHHHHHHHTTSSSEEEE-S--TTSEEEEEEEEEEEEEEETTSGGGG-S-B-GGGGTTSEEEEE-SS-HHHHHHHHHTTT---EEEEEES-HHHHHHHHHTTS-EEEEEGGG-S-PPTTEEEEEBTTT-EEEEEEEES-GGG--HHHHHHHHHHHHHHTGGG-

Radius of gyration: 25.29 Å; Cα contacts (8 Å, |Δi|>4): 1038; chains: 2; bounding box: 62×73×66 Å